Protein AF-0000000072410499 (afdb_homodimer)

Foldseek 3Di:
DFAQAPCCLQVNDADPVVVVLVVLLVVLLVVVVVVCVVPVPLQVVLLLLLLLLQLQLLLVLVVLHDDSVLSNCLLVVVDDDDDLSSLLSNLLSQLLVCLLVPLLPADLDLQSLLVSQLSSCVSNPDPCRSHWDPAWDFDWDQDPVRDIDGLAGAAGQVCLVVLSVSLSVNLVVQVPDPSRDLLLVLLSSLLSQLRNQGHPDCSSSSSLSSSCSSCVNVSLNLCSRHPLSNLCSVVVVQQVVLSSQQCVCSVVVPGDSRSSSVVSSVSSSVSSVVVVVLVCLVPPDVVPLQSLLVSVAASDSDWADLVRSCVVVVPRDSVSNVVSQVVCVVVQQWDWDDDDPPTTIHGD/DFAQAPCCLQVNDADPVVVVLVVLLVVLLVVVVVVCVVPVPLQVVLLLLLLLLQLQLLLVLVVLHDDSVLSNCLLVVVDDDDDLSSLLSNLLSQLLVCLLVPLLPADLDLQSLLVSQLSSCVSNPDPCRSHWDPAWDFDWDQDPVRDIDGLAGAAGQVCLVVLSVSLSVNLVVQVPDPSRDLLLVLLSSLLSQLRNQGHPDCSSSSSLSSSCSSCVNVSLNLCSRHPLSNLCSVVVVQQVVLSSQQCVCSVVVPGDSRSSSVVSSVSSSVSSVVVVVLVCLCPPPPNPLLSNLVSVQASDSDWADLVRSCVVVVPRDSVSNVVSQVVCVVVQQWDWDDDDPPTTIHGD

Radius of gyration: 30.57 Å; Cα contacts (8 Å, |Δi|>4): 1024; chains: 2; bounding box: 64×87×61 Å

Nearest PDB structures (foldseek):
  8uqu-assembly2_C-2  TM=9.653E-01  e=1.080E-14  Bordetella bronchiseptica
  8uqu-assembly1_B  TM=9.590E-01  e=4.946E-14  Bordetella bronchiseptica
  8uqu-assembly1_A  TM=9.564E-01  e=1.584E-13  Bordetella bronchiseptica
  3eqx-assembly1_B  TM=6.219E-01  e=6.663E-11  Shewanella oneidensis
  3zcn-assembly2_B  TM=6.268E-01  e=7.812E-10  Shewanella oneidensis

InterPro domains:
  IPR003812 Fido domain [PF02661] (109-215)
  IPR036388 Winged helix-like DNA-binding domain superfamily [G3DSA:1.10.10.10] (302-346)
  IPR036597 Fido-like domain superfamily [G3DSA:1.10.3290.10] (22-294)
  IPR036597 Fido-like domain superfamily [SSF140931] (86-279)
  IPR040198 Fido domain-containing protein [PTHR13504] (50-268)

Organism: NCBI:txid2714355

pLDDT: mean 90.32, std 10.84, range [39.6, 98.88]

Secondary structure (DSSP, 8-state):
------THHHHSEEETHHHHHHHHHHHHHHHHHHHHHH-HHHHHHHHHHHHHHHHHHHHHHTT----HHHHHHHHTTSS---SHHHHHHHHHHHHHHHHHHHGGG--SSHHHHHHHHHHHHTTTT-TTTT---SS---EEEE-TTS-EEEEE----GGGHHHHHHHHHHHHHHHHT-TTS-HHHHHHHHHHHHHHH--SSS-HHHHHHHHHHHHHHHTT--GGGTS-HHHHHHHTHHHHHHHHHHHHTTGGGT---SHHHHHHHHHHHHHHHHHHHHHHHHHHSS---HHHHHHHHHHT-SS-EEHHHHHHH-TTS-HHHHHHHHHHHHHHTSEEEESSGGG-EEEE-/------THHHHSEEETHHHHHHHHHHHHHHHHHHHHHH-HHHHHHHHHHHHHHHHHHHHHHTT----HHHHHHHHTTSS---SHHHHHHHHHHHHHHHHHHHGGG--SSHHHHHHHHHHHHTTTT-TTTT---SS---EEEE-TTS-EEEEE----GGGHHHHHHHHHHHHHHHHT-TTS-HHHHHHHHHHHHHHH--SSS-HHHHHHHHHHHHHHHTT--GGGTS-HHHHHHHTHHHHHHHHHHHHTTGGGT---SHHHHHHHHHHHHHHHHHHHHHHHHHHSSS--HHHHHHHHHHT-SS-EEHHHHHHH-TTS-HHHHHHHHHHHHHHTSEEEESSGGG-EEEE-

Sequence (696 aa):
MRKFDYSFLNNGLLPANLVNLTSNIAALKTMAGVRKDEYTQIFTELEAVAKVQSIKSSNAIEGIVTSDERIAAIVNQNSAPLNHNEAEIAGYRDALNEIHLGYEHIDFRQSDILRLHEMMMSFAGYEYGGQYKMDDNVILEIDADGNRRVRFRPTPASETPKAMEQLELAYLDARSDANINQLLLIPCVILDFLCIHPFRDGNGRMSRLLSLLLLYKNGFDAGKYVSFEEQINNYKAYYYEALRQSSAGWETNENSYFPFIENFLSTLYMCYKELDKRFAVVHGKKITKKARVEATVLNSLTPLSKAEICKILPDVSPTTVEAVLGAMVKTGSVKRIGAGRTTRYIKAMRKFDYSFLNNGLLPANLVNLTSNIAALKTMAGVRKDEYTQIFTELEAVAKVQSIKSSNAIEGIVTSDERIAAIVNQNSAPLNHNEAEIAGYRDALNEIHLGYEHIDFRQSDILRLHEMMMSFAGYEYGGQYKMDDNVILEIDADGNRRVRFRPTPASETPKAMEQLELAYLDARSDANINQLLLIPCVILDFLCIHPFRDGNGRMSRLLSLLLLYKNGFDAGKYVSFEEQINNYKAYYYEALRQSSAGWETNENSYFPFIENFLSTLYMCYKELDKRFAVVHGKKITKKARVEATVLNSLTPLSKAEICKILPDVSPTTVEAVLGAMVKTGSVKRIGAGRTTRYIKA

Solvent-accessible surface area (backbone atoms only — not comparable to full-atom values): 36553 Å² total; per-residue (Å²): 122,65,72,73,76,70,62,54,47,45,76,25,68,34,57,29,56,55,35,52,53,47,18,54,39,31,26,44,52,46,53,49,52,58,43,48,75,73,37,54,68,61,50,52,52,33,26,58,43,13,50,48,42,25,51,49,26,42,36,41,74,75,71,39,69,78,52,71,68,54,50,49,30,42,70,71,66,73,43,77,63,88,47,66,51,44,14,41,47,47,7,43,41,52,34,50,47,46,38,77,75,39,32,90,81,53,61,84,37,71,69,48,52,28,50,44,42,23,43,25,29,52,62,55,64,52,87,59,40,45,43,70,26,84,58,70,66,70,42,70,39,68,47,98,85,67,47,79,38,81,71,45,75,38,49,47,29,91,47,31,66,61,52,52,52,50,48,34,53,39,47,56,56,48,70,69,37,86,66,38,49,60,84,61,47,50,42,51,53,44,50,50,49,60,45,38,40,50,37,81,67,60,49,70,52,48,45,55,51,50,48,51,37,55,31,44,71,70,70,50,54,44,52,52,45,26,28,51,36,35,50,44,52,76,42,39,70,58,51,52,49,20,48,52,61,24,49,48,48,38,65,74,65,66,34,46,61,59,52,34,37,51,50,53,51,50,46,54,38,50,26,37,52,49,48,51,51,55,40,50,45,58,62,54,69,77,41,36,63,47,45,41,49,49,49,55,35,59,60,34,90,53,66,38,32,70,68,53,50,34,66,75,37,70,88,38,52,68,66,51,50,50,52,43,51,52,50,31,43,71,72,52,57,28,40,80,40,72,64,79,97,58,35,21,34,24,50,96,123,63,73,74,76,70,62,53,47,44,76,26,69,35,57,27,57,54,36,53,52,46,16,52,39,30,27,43,52,45,52,48,53,58,44,47,75,74,38,53,68,60,51,53,52,34,27,56,45,14,50,48,42,26,50,49,25,42,35,41,74,74,71,41,71,78,53,71,68,53,51,48,30,40,69,70,64,74,44,78,64,85,48,66,49,44,14,40,47,48,8,42,42,52,34,50,48,47,39,77,74,38,30,91,81,52,62,85,38,71,69,47,52,27,50,43,42,24,42,26,29,53,62,56,64,51,86,60,42,45,40,70,27,83,58,71,64,70,42,68,38,67,46,97,84,67,49,79,38,81,70,45,75,38,48,47,28,90,49,32,67,61,51,52,52,48,47,34,52,40,48,55,56,46,69,70,35,87,66,37,51,60,83,62,47,51,45,50,53,45,50,52,48,61,44,36,41,49,36,82,67,59,49,70,54,48,45,55,52,50,48,51,37,55,31,44,69,70,71,50,54,45,52,52,45,26,28,51,36,36,49,44,53,75,41,40,71,60,50,52,50,20,48,52,60,25,49,47,49,39,66,75,65,65,34,45,61,58,52,34,36,51,51,51,50,50,44,52,38,50,25,38,52,50,47,50,52,53,40,53,36,65,61,50,64,90,37,34,70,47,42,39,50,49,46,56,36,59,62,35,90,52,66,40,32,70,67,53,49,36,66,76,37,71,88,42,51,69,66,52,48,52,51,42,50,51,50,32,44,71,72,52,58,27,40,79,39,70,64,80,96,57,35,21,33,24,50,96

Structure (mmCIF, N/CA/C/O backbone):
data_AF-0000000072410499-model_v1
#
loop_
_entity.id
_entity.type
_entity.pdbx_description
1 polymer 'Cell division protein Fic'
#
loop_
_atom_site.group_PDB
_atom_site.id
_atom_site.type_symbol
_atom_site.label_atom_id
_atom_site.label_alt_id
_atom_site.label_comp_id
_atom_site.label_asym_id
_atom_site.label_entity_id
_atom_site.label_seq_id
_atom_site.pdbx_PDB_ins_code
_atom_site.Cartn_x
_atom_site.Cartn_y
_atom_site.Cartn_z
_atom_site.occupancy
_atom_site.B_iso_or_equiv
_atom_site.auth_seq_id
_atom_site.auth_comp_id
_atom_site.auth_asym_id
_atom_site.auth_atom_id
_atom_site.pdbx_PDB_model_num
ATOM 1 N N . MET A 1 1 ? -27.86 -16.677 -15.026 1 75.65 1 MET A N 1
ATOM 2 C CA . MET A 1 1 ? -26.483 -16.702 -15.509 1 75.65 1 MET A CA 1
ATOM 3 C C . MET A 1 1 ? -25.604 -15.757 -14.697 1 75.65 1 MET A C 1
ATOM 5 O O . MET A 1 1 ? -26.06 -14.699 -14.262 1 75.65 1 MET A O 1
ATOM 9 N N . ARG A 1 2 ? -24.387 -16.223 -14.416 1 90.31 2 ARG A N 1
ATOM 10 C CA . ARG A 1 2 ? -23.396 -15.43 -13.696 1 90.31 2 ARG A CA 1
ATOM 11 C C . ARG A 1 2 ? -23.192 -14.074 -14.363 1 90.31 2 ARG A C 1
ATOM 13 O O . ARG A 1 2 ? -23.083 -13.988 -15.587 1 90.31 2 ARG A O 1
ATOM 20 N N . LYS A 1 3 ? -23.325 -13.011 -13.628 1 94.55 3 LYS A N 1
ATOM 21 C CA . LYS A 1 3 ? -22.954 -11.671 -14.073 1 94.55 3 LYS A CA 1
ATOM 22 C C . LYS A 1 3 ? -21.562 -11.292 -13.575 1 94.55 3 LYS A C 1
ATOM 24 O O . LYS A 1 3 ? -21.291 -11.345 -12.373 1 94.55 3 LYS A O 1
ATOM 29 N N . PHE A 1 4 ? -20.711 -11.045 -14.495 1 97.49 4 PHE A N 1
ATOM 30 C CA . PHE A 1 4 ? -19.36 -10.62 -14.151 1 97.49 4 PHE A CA 1
ATOM 31 C C . PHE A 1 4 ? -19.299 -9.108 -13.965 1 97.49 4 PHE A C 1
ATOM 33 O O . PHE A 1 4 ? -19.388 -8.354 -14.935 1 97.49 4 PHE A O 1
ATOM 40 N N . ASP A 1 5 ? -19.218 -8.607 -12.733 1 95.71 5 ASP A N 1
ATOM 41 C CA . ASP A 1 5 ? -19.213 -7.19 -12.384 1 95.71 5 ASP A CA 1
ATOM 42 C C . ASP A 1 5 ? -18.198 -6.899 -11.281 1 95.71 5 ASP A C 1
ATOM 44 O O . ASP A 1 5 ? -18.375 -7.326 -10.138 1 95.71 5 ASP A O 1
ATOM 48 N N . TYR A 1 6 ? -17.213 -6.184 -11.659 1 97.87 6 TYR A N 1
ATOM 49 C CA . TYR A 1 6 ? -16.139 -5.907 -10.711 1 97.87 6 TYR A CA 1
ATOM 50 C C . TYR A 1 6 ? -16.202 -4.465 -10.221 1 97.87 6 TYR A C 1
ATOM 52 O O . TYR A 1 6 ? -15.237 -3.955 -9.647 1 97.87 6 TYR A O 1
ATOM 60 N N . SER A 1 7 ? -17.313 -3.745 -10.418 1 95.74 7 SER A N 1
ATOM 61 C CA . SER A 1 7 ? -17.456 -2.329 -10.094 1 95.74 7 SER A CA 1
ATOM 62 C C . SER A 1 7 ? -17.347 -2.092 -8.592 1 95.74 7 SER A C 1
ATOM 64 O O . SER A 1 7 ? -17.044 -0.981 -8.154 1 95.74 7 SER A O 1
ATOM 66 N N . PHE A 1 8 ? -17.627 -3.114 -7.728 1 96.2 8 PHE A N 1
ATOM 67 C CA . PHE A 1 8 ? -17.553 -2.975 -6.279 1 96.2 8 PHE A CA 1
ATOM 68 C C . PHE A 1 8 ? -16.13 -2.655 -5.837 1 96.2 8 PHE A C 1
ATOM 70 O O . PHE A 1 8 ? -15.919 -2.108 -4.753 1 96.2 8 PHE A O 1
ATOM 77 N N . LEU A 1 9 ? -15.15 -2.958 -6.671 1 97.51 9 LEU A N 1
ATOM 78 C CA . LEU A 1 9 ? -13.756 -2.646 -6.377 1 97.51 9 LEU A CA 1
ATOM 79 C C . LEU A 1 9 ? -13.497 -1.148 -6.503 1 97.51 9 LEU A C 1
ATOM 81 O O . LEU A 1 9 ? -12.464 -0.652 -6.047 1 97.51 9 LEU A O 1
ATOM 85 N N . ASN A 1 10 ? -14.335 -0.424 -7.095 1 94.5 10 ASN A N 1
ATOM 86 C CA . ASN A 1 10 ? -14.235 1.024 -7.251 1 94.5 10 ASN A CA 1
ATOM 87 C C . ASN A 1 10 ? -15.098 1.758 -6.229 1 94.5 10 ASN A C 1
ATOM 89 O O . ASN A 1 10 ? -14.657 2.741 -5.63 1 94.5 10 ASN A O 1
ATOM 93 N N . ASN A 1 11 ? -16.247 1.321 -5.965 1 91.9 11 ASN A N 1
ATOM 94 C CA . ASN A 1 11 ? -17.222 2.124 -5.234 1 91.9 11 ASN A CA 1
ATOM 95 C C . ASN A 1 11 ? -17.76 1.379 -4.016 1 91.9 11 ASN A C 1
ATOM 97 O O . ASN A 1 11 ? -18.652 1.874 -3.324 1 91.9 11 ASN A O 1
ATOM 101 N N . GLY A 1 12 ? -17.242 0.169 -3.766 1 94.35 12 GLY A N 1
ATOM 102 C CA . GLY A 1 12 ? -17.773 -0.63 -2.673 1 94.35 12 GLY A CA 1
ATOM 103 C C . GLY A 1 12 ? -16.939 -0.54 -1.409 1 94.35 12 GLY A C 1
ATOM 104 O O . GLY A 1 12 ? -16.073 0.328 -1.291 1 94.35 12 GLY A O 1
ATOM 105 N N . LEU A 1 13 ? -17.394 -1.289 -0.423 1 96.21 13 LEU A N 1
ATOM 106 C CA . LEU A 1 13 ? -16.69 -1.444 0.846 1 96.21 13 LEU A CA 1
ATOM 107 C C . LEU A 1 13 ? -15.903 -2.75 0.875 1 96.21 13 LEU A C 1
ATOM 109 O O . LEU A 1 13 ? -16.403 -3.79 0.44 1 96.21 13 LEU A O 1
ATOM 113 N N . LEU A 1 14 ? -14.692 -2.655 1.269 1 97.13 14 LEU A N 1
ATOM 114 C CA . LEU A 1 14 ? -13.792 -3.803 1.297 1 97.13 14 LEU A CA 1
ATOM 115 C C . LEU A 1 14 ? -13.322 -4.091 2.719 1 97.13 14 LEU A C 1
ATOM 117 O O . LEU A 1 14 ? -13.24 -3.18 3.547 1 97.13 14 LEU A O 1
ATOM 121 N N . PRO A 1 15 ? -13.051 -5.334 3.026 1 96.12 15 PRO A N 1
ATOM 122 C CA . PRO A 1 15 ? -12.542 -5.661 4.36 1 96.12 15 PRO A CA 1
ATOM 123 C C . PRO A 1 15 ? -11.275 -4.885 4.715 1 96.12 15 PRO A C 1
ATOM 125 O O . PRO A 1 15 ? -10.386 -4.729 3.874 1 96.12 15 PRO A O 1
ATOM 128 N N . ALA A 1 16 ? -11.143 -4.463 5.928 1 95.58 16 ALA A N 1
ATOM 129 C CA . ALA A 1 16 ? -10.078 -3.587 6.409 1 95.58 16 ALA A CA 1
ATOM 130 C C . ALA A 1 16 ? -8.709 -4.238 6.232 1 95.58 16 ALA A C 1
ATOM 132 O O . ALA A 1 16 ? -7.721 -3.555 5.952 1 95.58 16 ALA A O 1
ATOM 133 N N . ASN A 1 17 ? -8.676 -5.53 6.358 1 94.24 17 ASN A N 1
ATOM 134 C CA . ASN A 1 17 ? -7.389 -6.215 6.3 1 94.24 17 ASN A CA 1
ATOM 135 C C . ASN A 1 17 ? -6.745 -6.083 4.923 1 94.24 17 ASN A C 1
ATOM 137 O O . ASN A 1 17 ? -5.529 -6.228 4.786 1 94.24 17 ASN A O 1
ATOM 141 N N . LEU A 1 18 ? -7.577 -5.834 3.88 1 96.64 18 LEU A N 1
ATOM 142 C CA . LEU A 1 18 ? -7.04 -5.7 2.53 1 96.64 18 LEU A CA 1
ATOM 143 C C . LEU A 1 18 ? -6.201 -4.433 2.402 1 96.64 18 LEU A C 1
ATOM 145 O O . LEU A 1 18 ? -5.294 -4.365 1.569 1 96.64 18 LEU A O 1
ATOM 149 N N . VAL A 1 19 ? -6.476 -3.441 3.245 1 95.41 19 VAL A N 1
ATOM 150 C CA . VAL A 1 19 ? -5.706 -2.201 3.231 1 95.41 19 VAL A CA 1
ATOM 151 C C . VAL A 1 19 ? -4.271 -2.48 3.671 1 95.41 19 VAL A C 1
ATOM 153 O O . VAL A 1 19 ? -3.319 -2.08 2.995 1 95.41 19 VAL A O 1
ATOM 156 N N . ASN A 1 20 ? -4.119 -3.199 4.759 1 93.95 20 ASN A N 1
ATOM 157 C CA . ASN A 1 20 ? -2.788 -3.537 5.253 1 93.95 20 ASN A CA 1
ATOM 158 C C . ASN A 1 20 ? -2.036 -4.432 4.272 1 93.95 20 ASN A C 1
ATOM 160 O O . ASN A 1 20 ? -0.854 -4.211 4.004 1 93.95 20 ASN A O 1
ATOM 164 N N . LEU A 1 21 ? -2.726 -5.407 3.781 1 96.2 21 LEU A N 1
ATOM 165 C CA . LEU A 1 21 ? -2.104 -6.372 2.881 1 96.2 21 LEU A CA 1
ATOM 166 C C . LEU A 1 21 ? -1.605 -5.69 1.612 1 96.2 21 LEU A C 1
ATOM 168 O O . LEU A 1 21 ? -0.465 -5.902 1.194 1 96.2 21 LEU A O 1
ATOM 172 N N . THR A 1 22 ? -2.415 -4.869 0.976 1 97.33 22 THR A N 1
ATOM 173 C CA . THR A 1 22 ? -2.05 -4.2 -0.268 1 97.33 22 THR A CA 1
ATOM 174 C C . THR A 1 22 ? -0.934 -3.187 -0.03 1 97.33 22 THR A C 1
ATOM 176 O O . THR A 1 22 ? -0.033 -3.042 -0.859 1 97.33 22 THR A O 1
ATOM 179 N N . SER A 1 23 ? -0.985 -2.47 1.118 1 96.13 23 SER A N 1
ATOM 180 C CA . SER A 1 23 ? 0.06 -1.507 1.452 1 96.13 23 SER A CA 1
ATOM 181 C C . SER A 1 23 ? 1.402 -2.2 1.664 1 96.13 23 SER A C 1
ATOM 183 O O . SER A 1 23 ? 2.439 -1.708 1.213 1 96.13 23 SER A O 1
ATOM 185 N N . ASN A 1 24 ? 1.375 -3.304 2.39 1 96.2 24 ASN A N 1
ATOM 186 C CA . ASN A 1 24 ? 2.602 -4.054 2.636 1 96.2 24 ASN A CA 1
ATOM 187 C C . ASN A 1 24 ? 3.2 -4.591 1.339 1 96.2 24 ASN A C 1
ATOM 189 O O . ASN A 1 24 ? 4.417 -4.55 1.148 1 96.2 24 ASN A O 1
ATOM 193 N N . ILE A 1 25 ? 2.341 -5.053 0.458 1 98.34 25 ILE A N 1
ATOM 194 C CA . ILE A 1 25 ? 2.805 -5.554 -0.831 1 98.34 25 ILE A CA 1
ATOM 195 C C . ILE A 1 25 ? 3.419 -4.413 -1.638 1 98.34 25 ILE A C 1
ATOM 197 O O . ILE A 1 25 ? 4.47 -4.58 -2.261 1 98.34 25 ILE A O 1
ATOM 201 N N . ALA A 1 26 ? 2.78 -3.266 -1.613 1 97.17 26 ALA A N 1
ATOM 202 C CA . ALA A 1 26 ? 3.277 -2.113 -2.359 1 97.17 26 ALA A CA 1
ATOM 203 C C . ALA A 1 26 ? 4.668 -1.708 -1.879 1 97.17 26 ALA A C 1
ATOM 205 O O . ALA A 1 26 ? 5.549 -1.41 -2.69 1 97.17 26 ALA A O 1
ATOM 206 N N . ALA A 1 27 ? 4.876 -1.675 -0.572 1 96.48 27 ALA A N 1
ATOM 207 C CA . ALA A 1 27 ? 6.171 -1.319 0.001 1 96.48 27 ALA A CA 1
ATOM 208 C C . ALA A 1 27 ? 7.244 -2.327 -0.399 1 96.48 27 ALA A C 1
ATOM 210 O O . ALA A 1 27 ? 8.335 -1.945 -0.828 1 96.48 27 ALA A O 1
ATOM 211 N N . LEU A 1 28 ? 6.959 -3.591 -0.299 1 96.64 28 LEU A N 1
ATOM 212 C CA . LEU A 1 28 ? 7.915 -4.645 -0.618 1 96.64 28 LEU A CA 1
ATOM 213 C C . LEU A 1 28 ? 8.222 -4.667 -2.112 1 96.64 28 LEU A C 1
ATOM 215 O O . LEU A 1 28 ? 9.365 -4.899 -2.512 1 96.64 28 LEU A O 1
ATOM 219 N N . LYS A 1 29 ? 7.17 -4.5 -2.915 1 97.29 29 LYS A N 1
ATOM 220 C CA . LYS A 1 29 ? 7.361 -4.426 -4.361 1 97.29 29 LYS A CA 1
ATOM 221 C C . LYS A 1 29 ? 8.315 -3.295 -4.733 1 97.29 29 LYS A C 1
ATOM 223 O O . LYS A 1 29 ? 9.195 -3.47 -5.578 1 97.29 29 LYS A O 1
ATOM 228 N N . THR A 1 30 ? 8.114 -2.133 -4.102 1 95.66 30 THR A N 1
ATOM 229 C CA . THR A 1 30 ? 8.967 -0.98 -4.37 1 95.66 30 THR A CA 1
ATOM 230 C C . THR A 1 30 ? 10.416 -1.281 -3.996 1 95.66 30 THR A C 1
ATOM 232 O O . THR A 1 30 ? 11.332 -1.01 -4.775 1 95.66 30 THR A O 1
ATOM 235 N N . MET A 1 31 ? 10.625 -1.865 -2.854 1 93.29 31 MET A N 1
ATOM 236 C CA . MET A 1 31 ? 11.971 -2.213 -2.408 1 93.29 31 MET A CA 1
ATOM 237 C C . MET A 1 31 ? 12.605 -3.238 -3.343 1 93.29 31 MET A C 1
ATOM 239 O O . MET A 1 31 ? 13.788 -3.136 -3.672 1 93.29 31 MET A O 1
ATOM 243 N N . ALA A 1 32 ? 11.826 -4.212 -3.738 1 94.33 32 ALA A N 1
ATOM 244 C CA . ALA A 1 32 ? 12.322 -5.225 -4.666 1 94.33 32 ALA A CA 1
ATOM 245 C C . ALA A 1 32 ? 12.779 -4.592 -5.976 1 94.33 32 ALA A C 1
ATOM 247 O O . ALA A 1 32 ? 13.778 -5.017 -6.563 1 94.33 32 ALA A O 1
ATOM 248 N N . GLY A 1 33 ? 11.995 -3.631 -6.44 1 92.43 33 GLY A N 1
ATOM 249 C CA . GLY A 1 33 ? 12.367 -2.929 -7.658 1 92.43 33 GLY A CA 1
ATOM 250 C C . GLY A 1 33 ? 13.713 -2.235 -7.56 1 92.43 33 GLY A C 1
ATOM 251 O O . GLY A 1 33 ? 14.532 -2.326 -8.476 1 92.43 33 GLY A O 1
ATOM 252 N N . VAL A 1 34 ? 14.001 -1.624 -6.467 1 86.14 34 VAL A N 1
ATOM 253 C CA . VAL A 1 34 ? 15.269 -0.943 -6.227 1 86.14 34 VAL A CA 1
ATOM 254 C C . VAL A 1 34 ? 16.408 -1.96 -6.218 1 86.14 34 VAL A C 1
ATOM 256 O O . VAL A 1 34 ? 17.455 -1.734 -6.83 1 86.14 34 VAL A O 1
ATOM 259 N N . ARG A 1 35 ? 16.17 -3.041 -5.63 1 86.34 35 ARG A N 1
ATOM 260 C CA . ARG A 1 35 ? 17.19 -4.074 -5.484 1 86.34 35 ARG A CA 1
ATOM 261 C C . ARG A 1 35 ? 17.477 -4.753 -6.819 1 86.34 35 ARG A C 1
ATOM 263 O O . ARG A 1 35 ? 18.623 -5.099 -7.112 1 86.34 35 ARG A O 1
ATOM 270 N N . LYS A 1 36 ? 16.466 -4.991 -7.572 1 87.25 36 LYS A N 1
ATOM 271 C CA . LYS A 1 36 ? 16.615 -5.636 -8.873 1 87.25 36 LYS A CA 1
ATOM 272 C C . LYS A 1 36 ? 17.559 -4.844 -9.774 1 87.25 36 LYS A C 1
ATOM 274 O O . LYS A 1 36 ? 18.355 -5.428 -10.513 1 87.25 36 LYS A O 1
ATOM 279 N N . ASP A 1 37 ? 17.474 -3.541 -9.695 1 81.28 37 ASP A N 1
ATOM 280 C CA . ASP A 1 37 ? 18.312 -2.666 -10.51 1 81.28 37 ASP A CA 1
ATOM 281 C C . ASP A 1 37 ? 19.761 -2.69 -10.03 1 81.28 37 ASP A C 1
ATOM 283 O O . ASP A 1 37 ? 20.689 -2.608 -10.838 1 81.28 37 ASP A O 1
ATOM 287 N N . GLU A 1 38 ? 19.945 -2.955 -8.786 1 77.07 38 GLU A N 1
ATOM 288 C CA . GLU A 1 38 ? 21.266 -2.862 -8.172 1 77.07 38 GLU A CA 1
ATOM 289 C C . GLU A 1 38 ? 21.973 -4.214 -8.173 1 77.07 38 GLU A C 1
ATOM 291 O O . GLU A 1 38 ? 23.201 -4.279 -8.252 1 77.07 38 GLU A O 1
ATOM 296 N N . TYR A 1 39 ? 21.118 -5.321 -8.144 1 80.84 39 TYR A N 1
ATOM 297 C CA . TYR A 1 39 ? 21.702 -6.646 -7.965 1 80.84 39 TYR A CA 1
ATOM 298 C C . TYR A 1 39 ? 21.226 -7.602 -9.052 1 80.84 39 TYR A C 1
ATOM 300 O O . TYR A 1 39 ? 20.664 -8.659 -8.754 1 80.84 39 TYR A O 1
ATOM 308 N N . THR A 1 40 ? 21.501 -7.376 -10.205 1 82.16 40 THR A N 1
ATOM 309 C CA . THR A 1 40 ? 21.001 -8.079 -11.381 1 82.16 40 THR A CA 1
ATOM 310 C C . THR A 1 40 ? 21.404 -9.551 -11.343 1 82.16 40 THR A C 1
ATOM 312 O O . THR A 1 40 ? 20.601 -10.428 -11.671 1 82.16 40 THR A O 1
ATOM 315 N N . GLN A 1 41 ? 22.636 -9.86 -10.899 1 77.85 41 GLN A N 1
ATOM 316 C CA . GLN A 1 41 ? 23.131 -11.232 -10.881 1 77.85 41 GLN A CA 1
ATOM 317 C C . GLN A 1 41 ? 22.367 -12.079 -9.867 1 77.85 41 GLN A C 1
ATOM 319 O O . GLN A 1 41 ? 22.019 -13.228 -10.146 1 77.85 41 GLN A O 1
ATOM 324 N N . ILE A 1 42 ? 22.11 -11.47 -8.74 1 78.21 42 ILE A N 1
ATOM 325 C CA . ILE A 1 42 ? 21.377 -12.17 -7.691 1 78.21 42 ILE A CA 1
ATOM 326 C C . ILE A 1 42 ? 19.978 -12.526 -8.189 1 78.21 42 ILE A C 1
ATOM 328 O O . ILE A 1 42 ? 19.515 -13.654 -8.004 1 78.21 42 ILE A O 1
ATOM 332 N N . PHE A 1 43 ? 19.362 -11.664 -8.874 1 85.81 43 PHE A N 1
ATOM 333 C CA . PHE A 1 43 ? 17.993 -11.875 -9.33 1 85.81 43 PHE A CA 1
ATOM 334 C C . PHE A 1 43 ? 17.952 -12.887 -10.469 1 85.81 43 PHE A C 1
ATOM 336 O O . PHE A 1 43 ? 16.986 -13.641 -10.602 1 85.81 43 PHE A O 1
ATOM 343 N N . THR A 1 44 ? 19.034 -12.966 -11.2 1 83.53 44 THR A N 1
ATOM 344 C CA . THR A 1 44 ? 19.129 -13.988 -12.236 1 83.53 44 THR A CA 1
ATOM 345 C C . THR A 1 44 ? 19.185 -15.382 -11.617 1 83.53 44 THR A C 1
ATOM 347 O O . THR A 1 44 ? 18.528 -16.308 -12.099 1 83.53 44 THR A O 1
ATOM 350 N N . GLU A 1 45 ? 19.89 -15.452 -10.572 1 80.16 45 GLU A N 1
ATOM 351 C CA . GLU A 1 45 ? 20.014 -16.73 -9.878 1 80.16 45 GLU A CA 1
ATOM 352 C C . GLU A 1 45 ? 18.697 -17.13 -9.22 1 80.16 45 GLU A C 1
ATOM 354 O O . GLU A 1 45 ? 18.298 -18.295 -9.276 1 80.16 45 GLU A O 1
ATOM 359 N N . LEU A 1 46 ? 18.072 -16.177 -8.601 1 84.99 46 LEU A N 1
ATOM 360 C CA . LEU A 1 46 ? 16.788 -16.44 -7.96 1 84.99 46 LEU A CA 1
ATOM 361 C C . LEU A 1 46 ? 15.752 -16.891 -8.984 1 84.99 46 LEU A C 1
ATOM 363 O O . LEU A 1 46 ? 14.935 -17.77 -8.7 1 84.99 46 LEU A O 1
ATOM 367 N N . GLU A 1 47 ? 15.794 -16.296 -10.127 1 90.73 47 GLU A N 1
ATOM 368 C CA . GLU A 1 47 ? 14.864 -16.639 -11.198 1 90.73 47 GLU A CA 1
ATOM 369 C C . GLU A 1 47 ? 15.018 -18.099 -11.617 1 90.73 47 GLU A C 1
ATOM 371 O O . GLU A 1 47 ? 14.025 -18.794 -11.839 1 90.73 47 GLU A O 1
ATOM 376 N N . ALA A 1 48 ? 16.25 -18.554 -11.697 1 86.57 48 ALA A N 1
ATOM 377 C CA . ALA A 1 48 ? 16.526 -19.93 -12.103 1 86.57 48 ALA A CA 1
ATOM 378 C C . ALA A 1 48 ? 15.968 -20.923 -11.087 1 86.57 48 ALA A C 1
ATOM 380 O O . ALA A 1 48 ? 15.353 -21.924 -11.462 1 86.57 48 ALA A O 1
ATOM 381 N N . VAL A 1 49 ? 16.124 -20.622 -9.845 1 85.04 49 VAL A N 1
ATOM 382 C CA . VAL A 1 49 ? 15.655 -21.493 -8.772 1 85.04 49 VAL A CA 1
ATOM 383 C C . VAL A 1 49 ? 14.128 -21.49 -8.733 1 85.04 49 VAL A C 1
ATOM 385 O O . VAL A 1 49 ? 13.501 -22.547 -8.633 1 85.04 49 VAL A O 1
ATOM 388 N N . ALA A 1 50 ? 13.567 -20.308 -8.823 1 92.17 50 ALA A N 1
ATOM 389 C CA . ALA A 1 50 ? 12.117 -20.154 -8.741 1 92.17 50 ALA A CA 1
ATOM 390 C C . ALA A 1 50 ? 11.422 -20.877 -9.89 1 92.17 50 ALA A C 1
ATOM 392 O O . ALA A 1 50 ? 10.333 -21.428 -9.717 1 92.17 50 ALA A O 1
ATOM 393 N N . LYS A 1 51 ? 12.067 -20.88 -11.035 1 94.17 51 LYS A N 1
ATOM 394 C CA . LYS A 1 51 ? 11.487 -21.536 -12.203 1 94.17 51 LYS A CA 1
ATOM 395 C C . LYS A 1 51 ? 11.31 -23.033 -11.962 1 94.17 51 LYS A C 1
ATOM 397 O O . LYS A 1 51 ? 10.252 -23.593 -12.256 1 94.17 51 LYS A O 1
ATOM 402 N N . VAL A 1 52 ? 12.295 -23.658 -11.391 1 92.64 52 VAL A N 1
ATOM 403 C CA . VAL A 1 52 ? 12.246 -25.087 -11.099 1 92.64 52 VAL A CA 1
ATOM 404 C C . VAL A 1 52 ? 11.161 -25.367 -10.062 1 92.64 52 VAL A C 1
ATOM 406 O O . VAL A 1 52 ? 10.363 -26.293 -10.224 1 92.64 52 VAL A O 1
ATOM 409 N N . GLN A 1 53 ? 11.129 -24.532 -9.048 1 93.39 53 GLN A N 1
ATOM 410 C CA . GLN A 1 53 ? 10.16 -24.701 -7.97 1 93.39 53 GLN A CA 1
ATOM 411 C C . GLN A 1 53 ? 8.734 -24.502 -8.476 1 93.39 53 GLN A C 1
ATOM 413 O O . GLN A 1 53 ? 7.819 -25.218 -8.066 1 93.39 53 GLN A O 1
ATOM 418 N N . SER A 1 54 ? 8.559 -23.523 -9.354 1 97.43 54 SER A N 1
ATOM 419 C CA . SER A 1 54 ? 7.241 -23.216 -9.9 1 97.43 54 SER A CA 1
ATOM 420 C C . SER A 1 54 ? 6.699 -24.378 -10.725 1 97.43 54 SER A C 1
ATOM 422 O O . SER A 1 54 ? 5.549 -24.786 -10.552 1 97.43 54 SER A O 1
ATOM 424 N N . ILE A 1 55 ? 7.552 -24.901 -11.58 1 97.48 55 ILE A N 1
ATOM 425 C CA . ILE A 1 55 ? 7.148 -25.991 -12.463 1 97.48 55 ILE A CA 1
ATOM 426 C C . ILE A 1 55 ? 6.853 -27.241 -11.637 1 97.48 55 ILE A C 1
ATOM 428 O O . ILE A 1 55 ? 5.836 -27.906 -11.848 1 97.48 55 ILE A O 1
ATOM 432 N N . LYS A 1 56 ? 7.686 -27.505 -10.675 1 95.61 56 LYS A N 1
ATOM 433 C CA . LYS A 1 56 ? 7.485 -28.648 -9.789 1 95.61 56 LYS A CA 1
ATOM 434 C C . LYS A 1 56 ? 6.184 -28.514 -9.004 1 95.61 56 LYS A C 1
ATOM 436 O O . LYS A 1 56 ? 5.338 -29.411 -9.036 1 95.61 56 LYS A O 1
ATOM 441 N N . SER A 1 57 ? 5.988 -27.407 -8.372 1 96.39 57 SER A N 1
ATOM 442 C CA . SER A 1 57 ? 4.905 -27.238 -7.409 1 96.39 57 SER A CA 1
ATOM 443 C C . SER A 1 57 ? 3.553 -27.147 -8.108 1 96.39 57 SER A C 1
ATOM 445 O O . SER A 1 57 ? 2.567 -27.722 -7.642 1 96.39 57 SER A O 1
ATOM 447 N N . SER A 1 58 ? 3.471 -26.405 -9.195 1 97.82 58 SER A N 1
ATOM 448 C CA . SER A 1 58 ? 2.197 -26.28 -9.896 1 97.82 58 SER A CA 1
ATOM 449 C C . SER A 1 58 ? 1.687 -27.639 -10.362 1 97.82 58 SER A C 1
ATOM 451 O O . SER A 1 58 ? 0.488 -27.917 -10.288 1 97.82 58 SER A O 1
ATOM 453 N N . ASN A 1 59 ? 2.568 -28.481 -10.869 1 97.11 59 ASN A N 1
ATOM 454 C CA . ASN A 1 59 ? 2.172 -29.805 -11.337 1 97.11 59 ASN A CA 1
ATOM 455 C C . ASN A 1 59 ? 1.867 -30.744 -10.173 1 97.11 59 ASN A C 1
ATOM 457 O O . ASN A 1 59 ? 0.924 -31.534 -10.238 1 97.11 59 ASN A O 1
ATOM 461 N N . ALA A 1 60 ? 2.632 -30.6 -9.125 1 95.8 60 ALA A N 1
ATOM 462 C CA . ALA A 1 60 ? 2.434 -31.456 -7.958 1 95.8 60 ALA A CA 1
ATOM 463 C C . ALA A 1 60 ? 1.051 -31.242 -7.35 1 95.8 60 ALA A C 1
ATOM 465 O O . ALA A 1 60 ? 0.44 -32.182 -6.835 1 95.8 60 ALA A O 1
ATOM 466 N N . ILE A 1 61 ? 0.521 -30.027 -7.355 1 95.16 61 ILE A N 1
ATOM 467 C CA . ILE A 1 61 ? -0.807 -29.708 -6.844 1 95.16 61 ILE A CA 1
ATOM 468 C C . ILE A 1 61 ? -1.855 -30.548 -7.571 1 95.16 61 ILE A C 1
ATOM 470 O O . ILE A 1 61 ? -2.873 -30.925 -6.985 1 95.16 61 ILE A O 1
ATOM 474 N N . GLU A 1 62 ? -1.583 -30.953 -8.847 1 93.43 62 GLU A N 1
ATOM 475 C CA . GLU A 1 62 ? -2.513 -31.728 -9.664 1 93.43 62 GLU A CA 1
ATOM 476 C C . GLU A 1 62 ? -2.187 -33.218 -9.607 1 93.43 62 GLU A C 1
ATOM 478 O O . GLU A 1 62 ? -2.73 -34.007 -10.383 1 93.43 62 GLU A O 1
ATOM 483 N N . GLY A 1 63 ? -1.155 -33.604 -8.843 1 93.33 63 GLY A N 1
ATOM 484 C CA . GLY A 1 63 ? -0.789 -35.005 -8.709 1 93.33 63 GLY A CA 1
ATOM 485 C C . GLY A 1 63 ? 0.197 -35.468 -9.765 1 93.33 63 GLY A C 1
ATOM 486 O O . GLY A 1 63 ? 0.429 -36.668 -9.921 1 93.33 63 GLY A O 1
ATOM 487 N N . ILE A 1 64 ? 0.737 -34.545 -10.521 1 95.64 64 ILE A N 1
ATOM 488 C CA . ILE A 1 64 ? 1.752 -34.844 -11.524 1 95.64 64 ILE A CA 1
ATOM 489 C C . ILE A 1 64 ? 3.143 -34.672 -10.918 1 95.64 64 ILE A C 1
ATOM 491 O O . ILE A 1 64 ? 3.594 -33.547 -10.693 1 95.64 64 ILE A O 1
ATOM 495 N N . VAL A 1 65 ? 3.817 -35.801 -10.635 1 95.05 65 VAL A N 1
ATOM 496 C CA . VAL A 1 65 ? 5.047 -35.728 -9.854 1 95.05 65 VAL A CA 1
ATOM 497 C C . VAL A 1 65 ? 6.145 -36.538 -10.54 1 95.05 65 VAL A C 1
ATOM 499 O O . VAL A 1 65 ? 5.857 -37.468 -11.297 1 95.05 65 VAL A O 1
ATOM 502 N N . THR A 1 66 ? 7.342 -36.162 -10.44 1 94.11 66 THR A N 1
ATOM 503 C CA . THR A 1 66 ? 8.57 -36.872 -10.78 1 94.11 66 THR A CA 1
ATOM 504 C C . THR A 1 66 ? 9.701 -36.48 -9.834 1 94.11 66 THR A C 1
ATOM 506 O O . THR A 1 66 ? 9.486 -35.734 -8.876 1 94.11 66 THR A O 1
ATOM 509 N N . SER A 1 67 ? 10.883 -37.016 -9.952 1 90.5 67 SER A N 1
ATOM 510 C CA . SER A 1 67 ? 11.986 -36.728 -9.04 1 90.5 67 SER A CA 1
ATOM 511 C C . SER A 1 67 ? 12.537 -35.324 -9.265 1 90.5 67 SER A C 1
ATOM 513 O O . SER A 1 67 ? 12.405 -34.768 -10.358 1 90.5 67 SER A O 1
ATOM 515 N N . ASP A 1 68 ? 13.121 -34.83 -8.216 1 84.9 68 ASP A N 1
ATOM 516 C CA . ASP A 1 68 ? 13.72 -33.501 -8.29 1 84.9 68 ASP A CA 1
ATOM 517 C C . ASP A 1 68 ? 14.773 -33.434 -9.394 1 84.9 68 ASP A C 1
ATOM 519 O O . ASP A 1 68 ? 14.899 -32.415 -10.078 1 84.9 68 ASP A O 1
ATOM 523 N N . GLU A 1 69 ? 15.51 -34.427 -9.521 1 85.26 69 GLU A N 1
ATOM 524 C CA . GLU A 1 69 ? 16.537 -34.492 -10.556 1 85.26 69 GLU A CA 1
ATOM 525 C C . GLU A 1 69 ? 15.922 -34.406 -11.95 1 85.26 69 GLU A C 1
ATOM 527 O O . GLU A 1 69 ? 16.432 -33.692 -12.816 1 85.26 69 GLU A O 1
ATOM 532 N N . ARG A 1 70 ? 14.815 -35.131 -12.099 1 92.32 70 ARG A N 1
ATOM 533 C CA . ARG A 1 70 ? 14.143 -35.139 -13.394 1 92.32 70 ARG A CA 1
ATOM 534 C C . ARG A 1 70 ? 13.5 -33.787 -13.685 1 92.32 70 ARG A C 1
ATOM 536 O O . ARG A 1 70 ? 13.515 -33.319 -14.825 1 92.32 70 ARG A O 1
ATOM 543 N N . ILE A 1 71 ? 12.916 -33.192 -12.708 1 92.01 71 ILE A N 1
ATOM 544 C CA . ILE A 1 71 ? 12.326 -31.869 -12.882 1 92.01 71 ILE A CA 1
ATOM 545 C C . ILE A 1 71 ? 13.391 -30.889 -13.37 1 92.01 71 ILE A C 1
ATOM 547 O O . ILE A 1 71 ? 13.169 -30.15 -14.332 1 92.01 71 ILE A O 1
ATOM 551 N N . ALA A 1 72 ? 14.532 -30.872 -12.686 1 87.82 72 ALA A N 1
ATOM 552 C CA . ALA A 1 72 ? 15.618 -29.964 -13.046 1 87.82 72 ALA A CA 1
ATOM 553 C C . ALA A 1 72 ? 16.088 -30.211 -14.477 1 87.82 72 ALA A C 1
ATOM 555 O O . ALA A 1 72 ? 16.342 -29.264 -15.225 1 87.82 72 ALA A O 1
ATOM 556 N N . ALA A 1 73 ? 16.162 -31.448 -14.826 1 90.41 73 ALA A N 1
ATOM 557 C CA . ALA A 1 73 ? 16.616 -31.814 -16.165 1 90.41 73 ALA A CA 1
ATOM 558 C C . ALA A 1 73 ? 15.626 -31.344 -17.227 1 90.41 73 ALA A C 1
ATOM 560 O O . ALA A 1 73 ? 16.027 -30.88 -18.297 1 90.41 73 ALA A O 1
ATOM 561 N N . ILE A 1 74 ? 14.366 -31.501 -16.927 1 93.18 74 ILE A N 1
ATOM 562 C CA . ILE A 1 74 ? 13.325 -31.096 -17.865 1 93.18 74 ILE A CA 1
ATOM 563 C C . ILE A 1 74 ? 13.295 -29.574 -17.977 1 93.18 74 ILE A C 1
ATOM 565 O O . ILE A 1 74 ? 13.223 -29.027 -19.08 1 93.18 74 ILE A O 1
ATOM 569 N N . VAL A 1 75 ? 13.389 -28.87 -16.891 1 91.76 75 VAL A N 1
ATOM 570 C CA . VAL A 1 75 ? 13.296 -27.415 -16.848 1 91.76 75 VAL A CA 1
ATOM 571 C C . VAL A 1 75 ? 14.468 -26.8 -17.61 1 91.76 75 VAL A C 1
ATOM 573 O O . VAL A 1 75 ? 14.297 -25.82 -18.339 1 91.76 75 VAL A O 1
ATOM 576 N N . ASN A 1 76 ? 15.64 -27.412 -17.451 1 87.72 76 ASN A N 1
ATOM 577 C CA . ASN A 1 76 ? 16.839 -26.871 -18.083 1 87.72 76 ASN A CA 1
ATOM 578 C C . ASN A 1 76 ? 17.017 -27.41 -19.5 1 87.72 76 ASN A C 1
ATOM 580 O O . ASN A 1 76 ? 18.024 -27.131 -20.152 1 87.72 76 ASN A O 1
ATOM 584 N N . GLN A 1 77 ? 16.052 -28.241 -19.975 1 88.42 77 GLN A N 1
ATOM 585 C CA . GLN A 1 77 ? 16.012 -28.807 -21.32 1 88.42 77 GLN A CA 1
ATOM 586 C C . GLN A 1 77 ? 17.226 -29.694 -21.579 1 88.42 77 GLN A C 1
ATOM 588 O O . GLN A 1 77 ? 17.779 -29.692 -22.681 1 88.42 77 GLN A O 1
ATOM 593 N N . ASN A 1 78 ? 17.589 -30.305 -20.535 1 82.38 78 ASN A N 1
ATOM 594 C CA . ASN A 1 78 ? 18.713 -31.23 -20.635 1 82.38 78 ASN A CA 1
ATOM 595 C C . ASN A 1 78 ? 18.248 -32.642 -20.98 1 82.38 78 ASN A C 1
ATOM 597 O O . ASN A 1 78 ? 19.066 -33.511 -21.287 1 82.38 78 ASN A O 1
ATOM 601 N N . SER A 1 79 ? 16.965 -32.845 -20.848 1 86.18 79 SER A N 1
ATOM 602 C CA . SER A 1 79 ? 16.431 -34.18 -21.094 1 86.18 79 SER A CA 1
ATOM 603 C C . SER A 1 79 ? 15.009 -34.115 -21.642 1 86.18 79 SER A C 1
ATOM 605 O O . SER A 1 79 ? 14.229 -33.241 -21.256 1 86.18 79 SER A O 1
ATOM 607 N N . ALA A 1 80 ? 14.716 -34.99 -22.454 1 90.31 80 ALA A N 1
ATOM 608 C CA . ALA A 1 80 ? 13.35 -35.142 -22.948 1 90.31 80 ALA A CA 1
ATOM 609 C C . ALA A 1 80 ? 12.479 -35.88 -21.935 1 90.31 80 ALA A C 1
ATOM 611 O O . ALA A 1 80 ? 12.987 -36.649 -21.114 1 90.31 80 ALA A O 1
ATOM 612 N N . PRO A 1 81 ? 11.162 -35.604 -22.008 1 93.87 81 PRO A N 1
ATOM 613 C CA . PRO A 1 81 ? 10.261 -36.339 -21.116 1 93.87 81 PRO A CA 1
ATOM 614 C C . PRO A 1 81 ? 10.277 -37.844 -21.372 1 93.87 81 PRO A C 1
ATOM 616 O O . PRO A 1 81 ? 10.348 -38.277 -22.525 1 93.87 81 PRO A O 1
ATOM 619 N N . LEU A 1 82 ? 10.183 -38.615 -20.291 1 92.76 82 LEU A N 1
ATOM 620 C CA . LEU A 1 82 ? 10.283 -40.066 -20.398 1 92.76 82 LEU A CA 1
ATOM 621 C C . LEU A 1 82 ? 8.919 -40.721 -20.209 1 92.76 82 LEU A C 1
ATOM 623 O O . LEU A 1 82 ? 8.738 -41.895 -20.54 1 92.76 82 LEU A O 1
ATOM 627 N N . ASN A 1 83 ? 7.973 -40.06 -19.641 1 93.16 83 ASN A N 1
ATOM 628 C CA . ASN A 1 83 ? 6.631 -40.575 -19.396 1 93.16 83 ASN A CA 1
ATOM 629 C C . ASN A 1 83 ? 5.583 -39.468 -19.471 1 93.16 83 ASN A C 1
ATOM 631 O O . ASN A 1 83 ? 5.906 -38.322 -19.789 1 93.16 83 ASN A O 1
ATOM 635 N N . HIS A 1 84 ? 4.401 -39.863 -19.262 1 93.13 84 HIS A N 1
ATOM 636 C CA . HIS A 1 84 ? 3.276 -38.948 -19.416 1 93.13 84 HIS A CA 1
ATOM 637 C C . HIS A 1 84 ? 3.368 -37.789 -18.428 1 93.13 84 HIS A C 1
ATOM 639 O O . HIS A 1 84 ? 3.124 -36.637 -18.792 1 93.13 84 HIS A O 1
ATOM 645 N N . ASN A 1 85 ? 3.661 -38.07 -17.23 1 95.27 85 ASN A N 1
ATOM 646 C CA . ASN A 1 85 ? 3.819 -37.032 -16.218 1 95.27 85 ASN A CA 1
ATOM 647 C C . ASN A 1 85 ? 4.884 -36.015 -16.619 1 95.27 85 ASN A C 1
ATOM 649 O O . ASN A 1 85 ? 4.667 -34.807 -16.51 1 95.27 85 ASN A O 1
ATOM 653 N N . GLU A 1 86 ? 5.99 -36.499 -17.047 1 96.34 86 GLU A N 1
ATOM 654 C CA . GLU A 1 86 ? 7.086 -35.618 -17.441 1 96.34 86 GLU A CA 1
ATOM 655 C C . GLU A 1 86 ? 6.717 -34.794 -18.671 1 96.34 86 GLU A C 1
ATOM 657 O O . GLU A 1 86 ? 7.148 -33.647 -18.808 1 96.34 86 GLU A O 1
ATOM 662 N N . ALA A 1 87 ? 5.902 -35.397 -19.531 1 96.25 87 ALA A N 1
ATOM 663 C CA . ALA A 1 87 ? 5.425 -34.654 -20.695 1 96.25 87 ALA A CA 1
ATOM 664 C C . ALA A 1 87 ? 4.553 -33.475 -20.273 1 96.25 87 ALA A C 1
ATOM 666 O O . ALA A 1 87 ? 4.654 -32.385 -20.841 1 96.25 87 ALA A O 1
ATOM 667 N N . GLU A 1 88 ? 3.695 -33.709 -19.304 1 96.18 88 GLU A N 1
ATOM 668 C CA . GLU A 1 88 ? 2.859 -32.637 -18.77 1 96.18 88 GLU A CA 1
ATOM 669 C C . GLU A 1 88 ? 3.706 -31.545 -18.124 1 96.18 88 GLU A C 1
ATOM 671 O O . GLU A 1 88 ? 3.426 -30.356 -18.289 1 96.18 88 GLU A O 1
ATOM 676 N N . ILE A 1 89 ? 4.733 -31.966 -17.439 1 97.34 89 ILE A N 1
ATOM 677 C CA . ILE A 1 89 ? 5.65 -31.037 -16.788 1 97.34 89 ILE A CA 1
ATOM 678 C C . ILE A 1 89 ? 6.365 -30.194 -17.841 1 97.34 89 ILE A C 1
ATOM 680 O O . ILE A 1 89 ? 6.5 -28.978 -17.686 1 97.34 89 ILE A O 1
ATOM 684 N N . ALA A 1 90 ? 6.816 -30.813 -18.928 1 97.13 90 ALA A N 1
ATOM 685 C CA . ALA A 1 90 ? 7.492 -30.106 -20.013 1 97.13 90 ALA A CA 1
ATOM 686 C C . ALA A 1 90 ? 6.562 -29.089 -20.669 1 97.13 90 ALA A C 1
ATOM 688 O O . ALA A 1 90 ? 6.994 -28 -21.053 1 97.13 90 ALA A O 1
ATOM 689 N N . GLY A 1 91 ? 5.315 -29.488 -20.873 1 97.2 91 GLY A N 1
ATOM 690 C CA . GLY A 1 91 ? 4.344 -28.551 -21.415 1 97.2 91 GLY A CA 1
ATOM 691 C C . GLY A 1 91 ? 4.148 -27.324 -20.545 1 97.2 91 GLY A C 1
ATOM 692 O O . GLY A 1 91 ? 4.116 -26.199 -21.047 1 97.2 91 GLY A O 1
ATOM 693 N N . TYR A 1 92 ? 3.97 -27.568 -19.23 1 97.94 92 TYR A N 1
ATOM 694 C CA . TYR A 1 92 ? 3.836 -26.455 -18.297 1 97.94 92 TYR A CA 1
ATOM 695 C C . TYR A 1 92 ? 5.062 -25.551 -18.347 1 97.94 92 TYR A C 1
ATOM 697 O O . TYR A 1 92 ? 4.938 -24.325 -18.31 1 97.94 92 TYR A O 1
ATOM 705 N N . ARG A 1 93 ? 6.284 -26.163 -18.385 1 97.71 93 ARG A N 1
ATOM 706 C CA . ARG A 1 93 ? 7.532 -25.418 -18.509 1 97.71 93 ARG A CA 1
ATOM 707 C C . ARG A 1 93 ? 7.475 -24.446 -19.682 1 97.71 93 ARG A C 1
ATOM 709 O O . ARG A 1 93 ? 7.829 -23.273 -19.541 1 97.71 93 ARG A O 1
ATOM 716 N N . ASP A 1 94 ? 7.04 -24.89 -20.78 1 97.26 94 ASP A N 1
ATOM 717 C CA . ASP A 1 94 ? 7.029 -24.069 -21.987 1 97.26 94 ASP A CA 1
ATOM 718 C C . ASP A 1 94 ? 6.044 -22.91 -21.854 1 97.26 94 ASP A C 1
ATOM 720 O O . ASP A 1 94 ? 6.337 -21.789 -22.273 1 97.26 94 ASP A O 1
ATOM 724 N N . ALA A 1 95 ? 4.854 -23.21 -21.315 1 98.26 95 ALA A N 1
ATOM 725 C CA . ALA A 1 95 ? 3.864 -22.157 -21.107 1 98.26 95 ALA A CA 1
ATOM 726 C C . ALA A 1 95 ? 4.375 -21.111 -20.12 1 98.26 95 ALA A C 1
ATOM 728 O O . ALA A 1 95 ? 4.22 -19.908 -20.346 1 98.26 95 ALA A O 1
ATOM 729 N N . LEU A 1 96 ? 4.964 -21.564 -19.032 1 98.27 96 LEU A N 1
ATOM 730 C CA . LEU A 1 96 ? 5.52 -20.648 -18.043 1 98.27 96 LEU A CA 1
ATOM 731 C C . LEU A 1 96 ? 6.628 -19.796 -18.653 1 98.27 96 LEU A C 1
ATOM 733 O O . LEU A 1 96 ? 6.715 -18.596 -18.382 1 98.27 96 LEU A O 1
ATOM 737 N N . ASN A 1 97 ? 7.499 -20.407 -19.443 1 96.91 97 ASN A N 1
ATOM 738 C CA . ASN A 1 97 ? 8.568 -19.675 -20.114 1 96.91 97 ASN A CA 1
ATOM 739 C C . ASN A 1 97 ? 8.014 -18.578 -21.018 1 96.91 97 ASN A C 1
ATOM 741 O O . ASN A 1 97 ? 8.587 -17.49 -21.103 1 96.91 97 ASN A O 1
ATOM 745 N N . GLU A 1 98 ? 6.995 -18.968 -21.715 1 97.55 98 GLU A N 1
ATOM 746 C CA . GLU A 1 98 ? 6.352 -17.975 -22.57 1 97.55 98 GLU A CA 1
ATOM 747 C C . GLU A 1 98 ? 5.913 -16.755 -21.766 1 97.55 98 GLU A C 1
ATOM 749 O O . GLU A 1 98 ? 6.078 -15.618 -22.213 1 97.55 98 GLU A O 1
ATOM 754 N N . ILE A 1 99 ? 5.372 -16.938 -20.603 1 98.05 99 ILE A N 1
ATOM 755 C CA . ILE A 1 99 ? 4.902 -15.858 -19.743 1 98.05 99 ILE A CA 1
ATOM 756 C C . ILE A 1 99 ? 6.096 -15.092 -19.177 1 98.05 99 ILE A C 1
ATOM 758 O O . ILE A 1 99 ? 6.114 -13.859 -19.192 1 98.05 99 ILE A O 1
ATOM 762 N N . HIS A 1 100 ? 7.121 -15.771 -18.69 1 96.33 100 HIS A N 1
ATOM 763 C CA . HIS A 1 100 ? 8.289 -15.128 -18.098 1 96.33 100 HIS A CA 1
ATOM 764 C C . HIS A 1 100 ? 8.99 -14.222 -19.105 1 96.33 100 HIS A C 1
ATOM 766 O O . HIS A 1 100 ? 9.463 -13.141 -18.75 1 96.33 100 HIS A O 1
ATOM 772 N N . LEU A 1 101 ? 8.955 -14.634 -20.356 1 94.23 101 LEU A N 1
ATOM 773 C CA . LEU A 1 101 ? 9.755 -13.935 -21.356 1 94.23 101 LEU A CA 1
ATOM 774 C C . LEU A 1 101 ? 8.891 -12.976 -22.169 1 94.23 101 LEU A C 1
ATOM 776 O O . LEU A 1 101 ? 9.383 -11.962 -22.668 1 94.23 101 LEU A O 1
ATOM 780 N N . GLY A 1 102 ? 7.59 -13.294 -22.258 1 95.6 102 GLY A N 1
ATOM 781 C CA . GLY A 1 102 ? 6.819 -12.549 -23.24 1 95.6 102 GLY A CA 1
ATOM 782 C C . GLY A 1 102 ? 5.512 -12.012 -22.689 1 95.6 102 GLY A C 1
ATOM 783 O O . GLY A 1 102 ? 4.563 -11.781 -23.442 1 95.6 102 GLY A O 1
ATOM 784 N N . TYR A 1 103 ? 5.335 -11.833 -21.414 1 96.43 103 TYR A N 1
ATOM 785 C CA . TYR A 1 103 ? 4.053 -11.437 -20.84 1 96.43 103 TYR A CA 1
ATOM 786 C C . TYR A 1 103 ? 3.583 -10.11 -21.423 1 96.43 103 TYR A C 1
ATOM 788 O O . TYR A 1 103 ? 2.38 -9.843 -21.483 1 96.43 103 TYR A O 1
ATOM 796 N N . GLU A 1 104 ? 4.451 -9.264 -21.884 1 95.27 104 GLU A N 1
ATOM 797 C CA . GLU A 1 104 ? 4.087 -7.96 -22.429 1 95.27 104 GLU A CA 1
ATOM 798 C C . GLU A 1 104 ? 3.232 -8.106 -23.685 1 95.27 104 GLU A C 1
ATOM 800 O O . GLU A 1 104 ? 2.421 -7.231 -23.995 1 95.27 104 GLU A O 1
ATOM 805 N N . HIS A 1 105 ? 3.336 -9.287 -24.351 1 94.99 105 HIS A N 1
ATOM 806 C CA . HIS A 1 105 ? 2.657 -9.481 -25.627 1 94.99 105 HIS A CA 1
ATOM 807 C C . HIS A 1 105 ? 1.488 -10.449 -25.488 1 94.99 105 HIS A C 1
ATOM 809 O O . HIS A 1 105 ? 0.846 -10.802 -26.48 1 94.99 105 HIS A O 1
ATOM 815 N N . ILE A 1 106 ? 1.249 -10.905 -24.344 1 97.31 106 ILE A N 1
ATOM 816 C CA . ILE A 1 106 ? 0.137 -11.802 -24.051 1 97.31 106 ILE A CA 1
ATOM 817 C C . ILE A 1 106 ? -0.932 -11.056 -23.255 1 97.31 106 ILE A C 1
ATOM 819 O O . ILE A 1 106 ? -0.613 -10.293 -22.34 1 97.31 106 ILE A O 1
ATOM 823 N N . ASP A 1 107 ? -2.144 -11.186 -23.647 1 94.45 107 ASP A N 1
ATOM 824 C CA . ASP A 1 107 ? -3.226 -10.524 -22.925 1 94.45 107 ASP A CA 1
ATOM 825 C C . ASP A 1 107 ? -4.204 -11.543 -22.345 1 94.45 107 ASP A C 1
ATOM 827 O O . ASP A 1 107 ? -4.04 -12.749 -22.541 1 94.45 107 ASP A O 1
ATOM 831 N N . PHE A 1 108 ? -5.117 -11.082 -21.534 1 97.2 108 PHE A N 1
ATOM 832 C CA . PHE A 1 108 ? -6.193 -11.93 -21.034 1 97.2 108 PHE A CA 1
ATOM 833 C C . PHE A 1 108 ? -7.337 -12.002 -22.038 1 97.2 108 PHE A C 1
ATOM 835 O O . PHE A 1 108 ? -8.39 -11.395 -21.832 1 97.2 108 PHE A O 1
ATOM 842 N N . ARG A 1 109 ? -7.141 -12.657 -23.231 1 96.82 109 ARG A N 1
ATOM 843 C CA . ARG A 1 109 ? -8.095 -12.901 -24.309 1 96.82 109 ARG A CA 1
ATOM 844 C C . ARG A 1 109 ? -8.293 -14.396 -24.536 1 96.82 109 ARG A C 1
ATOM 846 O O . ARG A 1 109 ? -7.391 -15.195 -24.273 1 96.82 109 ARG A O 1
ATOM 853 N N . GLN A 1 110 ? -9.405 -14.66 -24.993 1 97.81 110 GLN A N 1
ATOM 854 C CA . GLN A 1 110 ? -9.701 -16.067 -25.242 1 97.81 110 GLN A CA 1
ATOM 855 C C . GLN A 1 110 ? -8.618 -16.714 -26.1 1 97.81 110 GLN A C 1
ATOM 857 O O . GLN A 1 110 ? -8.162 -17.821 -25.804 1 97.81 110 GLN A O 1
ATOM 862 N N . SER A 1 111 ? -8.174 -15.986 -27.171 1 97.72 111 SER A N 1
ATOM 863 C CA . SER A 1 111 ? -7.174 -16.543 -28.075 1 97.72 111 SER A CA 1
ATOM 864 C C . SER A 1 111 ? -5.867 -16.832 -27.344 1 97.72 111 SER A C 1
ATOM 866 O O . SER A 1 111 ? -5.249 -17.877 -27.556 1 97.72 111 SER A O 1
ATOM 868 N N . ASP A 1 112 ? -5.408 -15.895 -26.514 1 98.31 112 ASP A N 1
ATOM 869 C CA . ASP A 1 112 ? -4.172 -16.07 -25.757 1 98.31 112 ASP A CA 1
ATOM 870 C C . ASP A 1 112 ? -4.307 -17.203 -24.741 1 98.31 112 ASP A C 1
ATOM 872 O O . ASP A 1 112 ? -3.374 -17.986 -24.549 1 98.31 112 ASP A O 1
ATOM 876 N N . ILE A 1 113 ? -5.46 -17.295 -24.088 1 98.7 113 ILE A N 1
ATOM 877 C CA . ILE A 1 113 ? -5.714 -18.327 -23.089 1 98.7 113 ILE A CA 1
ATOM 878 C C . ILE A 1 113 ? -5.697 -19.703 -23.751 1 98.7 113 ILE A C 1
ATOM 880 O O . ILE A 1 113 ? -5.081 -20.639 -23.236 1 98.7 113 ILE A O 1
ATOM 884 N N . LEU A 1 114 ? -6.343 -19.825 -24.921 1 98.54 114 LEU A N 1
ATOM 885 C CA . LEU A 1 114 ? -6.365 -21.083 -25.66 1 98.54 114 LEU A CA 1
ATOM 886 C C . LEU A 1 114 ? -4.965 -21.458 -26.135 1 98.54 114 LEU A C 1
ATOM 888 O O . LEU A 1 114 ? -4.584 -22.63 -26.093 1 98.54 114 LEU A O 1
ATOM 892 N N . ARG A 1 115 ? -4.222 -20.473 -26.563 1 98.07 115 ARG A N 1
ATOM 893 C CA . ARG A 1 115 ? -2.86 -20.718 -27.024 1 98.07 115 ARG A CA 1
ATOM 894 C C . ARG A 1 115 ? -1.978 -21.219 -25.885 1 98.07 115 ARG A C 1
ATOM 896 O O . ARG A 1 115 ? -1.189 -22.149 -26.066 1 98.07 115 ARG A O 1
ATOM 903 N N . LEU A 1 116 ? -2.041 -20.603 -24.736 1 98.5 116 LEU A N 1
ATOM 904 C CA . LEU A 1 116 ? -1.272 -21.039 -23.575 1 98.5 116 LEU A CA 1
ATOM 905 C C . LEU A 1 116 ? -1.663 -22.455 -23.166 1 98.5 116 LEU A C 1
ATOM 907 O O . LEU A 1 116 ? -0.803 -23.262 -22.804 1 98.5 116 LEU A O 1
ATOM 911 N N . HIS A 1 117 ? -2.981 -22.741 -23.176 1 98.6 117 HIS A N 1
ATOM 912 C CA . HIS A 1 117 ? -3.443 -24.085 -22.846 1 98.6 117 HIS A CA 1
ATOM 913 C C . HIS A 1 117 ? -2.918 -25.109 -23.847 1 98.6 117 HIS A C 1
ATOM 915 O O . HIS A 1 117 ? -2.536 -26.217 -23.465 1 98.6 117 HIS A O 1
ATOM 921 N N . GLU A 1 118 ? -2.919 -24.729 -25.105 1 98.06 118 GLU A N 1
ATOM 922 C CA . GLU A 1 118 ? -2.365 -25.6 -26.138 1 98.06 118 GLU A CA 1
ATOM 923 C C . GLU A 1 118 ? -0.892 -25.9 -25.875 1 98.06 118 GLU A C 1
ATOM 925 O O . GLU A 1 118 ? -0.459 -27.049 -25.98 1 98.06 118 GLU A O 1
ATOM 930 N N . MET A 1 119 ? -0.143 -24.886 -25.559 1 97.19 119 MET A N 1
ATOM 931 C CA . MET A 1 119 ? 1.276 -25.041 -25.251 1 97.19 119 MET A CA 1
ATOM 932 C C . MET A 1 119 ? 1.475 -25.961 -24.051 1 97.19 119 MET A C 1
ATOM 934 O O . MET A 1 119 ? 2.333 -26.844 -24.077 1 97.19 119 MET A O 1
ATOM 938 N N . MET A 1 120 ? 0.692 -25.787 -23.036 1 97.51 120 MET A N 1
ATOM 939 C CA . MET A 1 120 ? 0.804 -26.564 -21.805 1 97.51 120 MET A CA 1
ATOM 940 C C . MET A 1 120 ? 0.524 -28.041 -22.067 1 97.51 120 MET A C 1
ATOM 942 O O . MET A 1 120 ? 1.128 -28.912 -21.439 1 97.51 120 MET A O 1
ATOM 946 N N . MET A 1 121 ? -0.353 -28.345 -23.074 1 95.85 121 MET A N 1
ATOM 947 C CA . MET A 1 121 ? -0.793 -29.713 -23.333 1 95.85 121 MET A CA 1
ATOM 948 C C . MET A 1 121 ? 0.015 -30.339 -24.464 1 95.85 121 MET A C 1
ATOM 950 O O . MET A 1 121 ? -0.159 -31.518 -24.779 1 95.85 121 MET A O 1
ATOM 954 N N . SER A 1 122 ? 0.886 -29.604 -25.032 1 92.28 122 SER A N 1
ATOM 955 C CA . SER A 1 122 ? 1.474 -29.952 -26.322 1 92.28 122 SER A CA 1
ATOM 956 C C . SER A 1 122 ? 2.3 -31.23 -26.225 1 92.28 122 SER A C 1
ATOM 958 O O . SER A 1 122 ? 2.236 -32.085 -27.111 1 92.28 122 SER A O 1
ATOM 960 N N . PHE A 1 123 ? 3.066 -31.449 -25.18 1 89.95 123 PHE A N 1
ATOM 961 C CA . PHE A 1 123 ? 3.986 -32.576 -25.084 1 89.95 123 PHE A CA 1
ATOM 962 C C . PHE A 1 123 ? 3.234 -33.864 -24.771 1 89.95 123 PHE A C 1
ATOM 964 O O . PHE A 1 123 ? 3.673 -34.952 -25.149 1 89.95 123 PHE A O 1
ATOM 971 N N . ALA A 1 124 ? 2.126 -33.713 -24.088 1 87.86 124 ALA A N 1
ATOM 972 C CA . ALA A 1 124 ? 1.376 -34.897 -23.677 1 87.86 124 ALA A CA 1
ATOM 973 C C . ALA A 1 124 ? 0.501 -35.414 -24.815 1 87.86 124 ALA A C 1
ATOM 975 O O . ALA A 1 124 ? -0.075 -36.501 -24.719 1 87.86 124 ALA A O 1
ATOM 976 N N . GLY A 1 125 ? 0.441 -34.693 -25.849 1 82.97 125 GLY A N 1
ATOM 977 C CA . GLY A 1 125 ? -0.219 -35.161 -27.058 1 82.97 125 GLY A CA 1
ATOM 978 C C . GLY A 1 125 ? -1.732 -35.166 -26.946 1 82.97 125 GLY A C 1
ATOM 979 O O . GLY A 1 125 ? -2.404 -35.977 -27.588 1 82.97 125 GLY A O 1
ATOM 980 N N . TYR A 1 126 ? -2.199 -34.439 -26.099 1 85.12 126 TYR A N 1
ATOM 981 C CA . TYR A 1 126 ? -3.648 -34.38 -25.946 1 85.12 126 TYR A CA 1
ATOM 982 C C . TYR A 1 126 ? -4.291 -33.647 -27.117 1 85.12 126 TYR A C 1
ATOM 984 O O . TYR A 1 126 ? -3.807 -32.595 -27.541 1 85.12 126 TYR A O 1
ATOM 992 N N . GLU A 1 127 ? -5.358 -34.123 -27.61 1 88.05 127 GLU A N 1
ATOM 993 C CA . GLU A 1 127 ? -6.061 -33.522 -28.74 1 88.05 127 GLU A CA 1
ATOM 994 C C . GLU A 1 127 ? -6.908 -32.333 -28.294 1 88.05 127 GLU A C 1
ATOM 996 O O . GLU A 1 127 ? -7.279 -31.488 -29.11 1 88.05 127 GLU A O 1
ATOM 1001 N N . TYR A 1 128 ? -7.14 -32.275 -27.017 1 91.12 128 TYR A N 1
ATOM 1002 C CA . TYR A 1 128 ? -8.042 -31.24 -26.525 1 91.12 128 T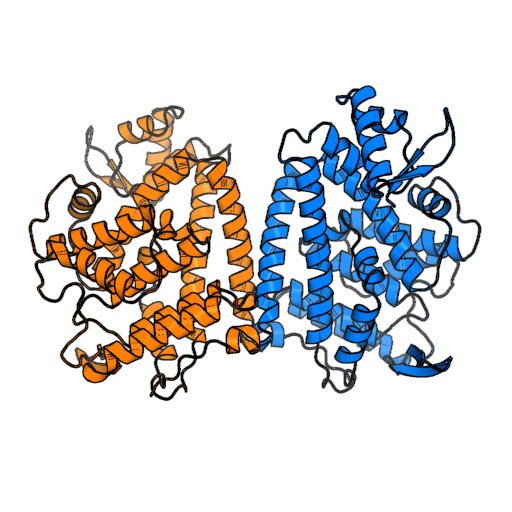YR A CA 1
ATOM 1003 C C . TYR A 1 128 ? -7.269 -29.991 -26.119 1 91.12 128 TYR A C 1
ATOM 1005 O O . TYR A 1 128 ? -7.849 -29.036 -25.597 1 91.12 128 TYR A O 1
ATOM 1013 N N . GLY A 1 129 ? -5.966 -29.993 -26.325 1 94.75 129 GLY A N 1
ATOM 1014 C CA . GLY A 1 129 ? -5.192 -28.796 -26.037 1 94.75 129 GLY A CA 1
ATOM 1015 C C . GLY A 1 129 ? -5.691 -27.571 -26.779 1 94.75 129 GLY A C 1
ATOM 1016 O O . GLY A 1 129 ? -5.92 -27.622 -27.99 1 94.75 129 GLY A O 1
ATOM 1017 N N . GLY A 1 130 ? -5.969 -26.469 -26.071 1 96.82 130 GLY A N 1
ATOM 1018 C CA . GLY A 1 130 ? -6.394 -25.214 -26.67 1 96.82 130 GLY A CA 1
ATOM 1019 C C . GLY A 1 130 ? -7.862 -25.202 -27.052 1 96.82 130 GLY A C 1
ATOM 1020 O O . GLY A 1 130 ? -8.287 -24.392 -27.878 1 96.82 130 GLY A O 1
ATOM 1021 N N . GLN A 1 131 ? -8.56 -26.162 -26.5 1 97.2 131 GLN A N 1
ATOM 1022 C CA . GLN A 1 131 ? -9.992 -26.225 -26.775 1 97.2 131 GLN A CA 1
ATOM 1023 C C . GLN A 1 131 ? -10.801 -26.229 -25.48 1 97.2 131 GLN A C 1
ATOM 1025 O O . GLN A 1 131 ? -10.403 -26.856 -24.496 1 97.2 131 GLN A O 1
ATOM 1030 N N . TYR A 1 132 ? -11.97 -25.571 -25.589 1 98.23 132 TYR A N 1
ATOM 1031 C CA . TYR A 1 132 ? -12.88 -25.628 -24.45 1 98.23 132 TYR A CA 1
ATOM 1032 C C . TYR A 1 132 ? -13.497 -27.014 -24.314 1 98.23 132 TYR A C 1
ATOM 1034 O O . TYR A 1 132 ? -13.573 -27.765 -25.289 1 98.23 132 TYR A O 1
ATOM 1042 N N . LYS A 1 133 ? -13.882 -27.297 -23.109 1 97.66 133 LYS A N 1
ATOM 1043 C CA . LYS A 1 133 ? -14.507 -28.582 -22.808 1 97.66 133 LYS A CA 1
ATOM 1044 C C . LYS A 1 133 ? -15.771 -28.786 -23.639 1 97.66 133 LYS A C 1
ATOM 1046 O O . LYS A 1 133 ? -16.509 -27.834 -23.899 1 97.66 133 LYS A O 1
ATOM 1051 N N . MET A 1 134 ? -16.011 -30.021 -23.965 1 95.89 134 MET A N 1
ATOM 1052 C CA . MET A 1 134 ? -17.197 -30.376 -24.739 1 95.89 134 MET A CA 1
ATOM 1053 C C . MET A 1 134 ? -18.233 -31.068 -23.859 1 95.89 134 MET A C 1
ATOM 1055 O O . MET A 1 134 ? -19.401 -31.175 -24.236 1 95.89 134 MET A O 1
ATOM 1059 N N . ASP A 1 135 ? -17.752 -31.615 -22.724 1 95.68 135 ASP A N 1
ATOM 1060 C CA . ASP A 1 135 ? -18.628 -32.252 -21.745 1 95.68 135 ASP A CA 1
ATOM 1061 C C . ASP A 1 135 ? -18.54 -31.55 -20.391 1 95.68 135 ASP A C 1
ATOM 1063 O O . ASP A 1 135 ? -17.493 -31.008 -20.034 1 95.68 135 ASP A O 1
ATOM 1067 N N . ASP A 1 136 ? -19.673 -31.679 -19.734 1 95.07 136 ASP A N 1
ATOM 1068 C CA . ASP A 1 136 ? -19.691 -31.071 -18.407 1 95.07 136 ASP A CA 1
ATOM 1069 C C . ASP A 1 136 ? -18.699 -31.761 -17.473 1 95.07 136 ASP A C 1
ATOM 1071 O O . ASP A 1 136 ? -18.516 -32.978 -17.542 1 95.07 136 ASP A O 1
ATOM 1075 N N . ASN A 1 137 ? -18.004 -31.005 -16.724 1 91.24 137 ASN A N 1
ATOM 1076 C CA . ASN A 1 137 ? -17.114 -31.514 -15.686 1 91.24 137 ASN A CA 1
ATOM 1077 C C . ASN A 1 137 ? -17.603 -31.133 -14.292 1 91.24 137 ASN A C 1
ATOM 1079 O O . ASN A 1 137 ? -18.541 -30.346 -14.152 1 91.24 137 ASN A O 1
ATOM 1083 N N . VAL A 1 138 ? -17.154 -31.867 -13.289 1 89.65 138 VAL A N 1
ATOM 1084 C CA . VAL A 1 138 ? -17.481 -31.597 -11.893 1 89.65 138 VAL A CA 1
ATOM 1085 C C . VAL A 1 138 ? -16.208 -31.62 -11.05 1 89.65 138 VAL A C 1
ATOM 1087 O O . VAL A 1 138 ? -15.258 -32.338 -11.369 1 89.65 138 VAL A O 1
ATOM 1090 N N . ILE A 1 139 ? -16.122 -30.76 -10.125 1 88.99 139 ILE A N 1
ATOM 1091 C CA . ILE A 1 139 ? -15.014 -30.769 -9.177 1 88.99 139 ILE A CA 1
ATOM 1092 C C . ILE A 1 139 ? -15.4 -31.575 -7.939 1 88.99 139 ILE A C 1
ATOM 1094 O O . ILE A 1 139 ? -16.347 -31.222 -7.231 1 88.99 139 ILE A O 1
ATOM 1098 N N . LEU A 1 140 ? -14.629 -32.617 -7.769 1 84.56 140 LEU A N 1
ATOM 1099 C CA . LEU A 1 140 ? -14.949 -33.56 -6.703 1 84.56 140 LEU A CA 1
ATOM 1100 C C . LEU A 1 140 ? -14.043 -33.343 -5.496 1 84.56 140 LEU A C 1
ATOM 1102 O O . LEU A 1 140 ? -12.944 -32.8 -5.629 1 84.56 140 LEU A O 1
ATOM 1106 N N . GLU A 1 141 ? -14.548 -33.574 -4.41 1 81.67 141 GLU A N 1
ATOM 1107 C CA . GLU A 1 141 ? -13.782 -33.633 -3.169 1 81.67 141 GLU A CA 1
ATOM 1108 C C . GLU A 1 141 ? -13.958 -34.981 -2.475 1 81.67 141 GLU A C 1
ATOM 1110 O O . GLU A 1 141 ? -14.994 -35.632 -2.625 1 81.67 141 GLU A O 1
ATOM 1115 N N . ILE A 1 142 ? -12.861 -35.45 -1.966 1 77.02 142 ILE A N 1
ATOM 1116 C CA . ILE A 1 142 ? -12.911 -36.69 -1.199 1 77.02 142 ILE A CA 1
ATOM 1117 C C . ILE A 1 142 ? -13.005 -36.372 0.291 1 77.02 142 ILE A C 1
ATOM 1119 O O . ILE A 1 142 ? -12.163 -35.652 0.833 1 77.02 142 ILE A O 1
ATOM 1123 N N . ASP A 1 143 ? -14.013 -36.793 0.92 1 72.34 143 ASP A N 1
ATOM 1124 C CA . ASP A 1 143 ? -14.179 -36.495 2.339 1 72.34 143 ASP A CA 1
ATOM 1125 C C . ASP A 1 143 ? -13.285 -37.387 3.196 1 72.34 143 ASP A C 1
ATOM 1127 O O . ASP A 1 143 ? -12.476 -38.154 2.669 1 72.34 143 ASP A O 1
ATOM 1131 N N . ALA A 1 144 ? -13.294 -37.127 4.417 1 73.44 144 ALA A N 1
ATOM 1132 C CA . ALA A 1 144 ? -12.437 -37.791 5.396 1 73.44 144 ALA A CA 1
ATOM 1133 C C . ALA A 1 144 ? -12.615 -39.306 5.343 1 73.44 144 ALA A C 1
ATOM 1135 O O . ALA A 1 144 ? -11.69 -40.057 5.66 1 73.44 144 ALA A O 1
ATOM 1136 N N . ASP A 1 145 ? -13.655 -39.729 4.857 1 78.76 145 ASP A N 1
ATOM 1137 C CA . ASP A 1 145 ? -13.995 -41.148 4.829 1 78.76 145 ASP A CA 1
ATOM 1138 C C . ASP A 1 145 ? -13.692 -41.759 3.463 1 78.76 145 ASP A C 1
ATOM 1140 O O . ASP A 1 145 ? -14.028 -42.917 3.206 1 78.76 145 ASP A O 1
ATOM 1144 N N . GLY A 1 146 ? -13.252 -40.951 2.597 1 79.86 146 GLY A N 1
ATOM 1145 C CA . GLY A 1 146 ? -12.872 -41.424 1.275 1 79.86 146 GLY A CA 1
ATOM 1146 C C . GLY A 1 146 ? -14 -41.341 0.264 1 79.86 146 GLY A C 1
ATOM 1147 O O . GLY A 1 146 ? -13.853 -41.788 -0.875 1 79.86 146 GLY A O 1
ATOM 1148 N N . ASN A 1 147 ? -15.125 -40.788 0.66 1 83.22 147 ASN A N 1
ATOM 1149 C CA . ASN A 1 147 ? -16.256 -40.65 -0.251 1 83.22 147 ASN A CA 1
ATOM 1150 C C . ASN A 1 147 ? -16.097 -39.437 -1.163 1 83.22 147 ASN A C 1
ATOM 1152 O O . ASN A 1 147 ? -15.594 -38.397 -0.737 1 83.22 147 ASN A O 1
ATOM 1156 N N . ARG A 1 148 ? -16.468 -39.625 -2.41 1 84.22 148 ARG A N 1
ATOM 1157 C CA . ARG A 1 148 ? -16.396 -38.552 -3.396 1 84.22 148 ARG A CA 1
ATOM 1158 C C . ARG A 1 148 ? -17.667 -37.709 -3.382 1 84.22 148 ARG A C 1
ATOM 1160 O O . ARG A 1 148 ? -18.774 -38.247 -3.309 1 84.22 148 ARG A O 1
ATOM 1167 N N . ARG A 1 149 ? -17.492 -36.498 -3.219 1 86.55 149 ARG A N 1
ATOM 1168 C CA . ARG A 1 149 ? -18.617 -35.572 -3.291 1 86.55 149 ARG A CA 1
ATOM 1169 C C . ARG A 1 149 ? -18.323 -34.427 -4.255 1 86.55 149 ARG A C 1
ATOM 1171 O O . ARG A 1 149 ? -17.175 -33.998 -4.386 1 86.55 149 ARG A O 1
ATOM 1178 N N . VAL A 1 150 ? -19.475 -34.038 -4.847 1 86.61 150 VAL A N 1
ATOM 1179 C CA . VAL A 1 150 ? -19.334 -32.895 -5.743 1 86.61 150 VAL A CA 1
ATOM 1180 C C . VAL A 1 150 ? -19.09 -31.627 -4.929 1 86.61 150 VAL A C 1
ATOM 1182 O O . VAL A 1 150 ? -19.93 -31.232 -4.116 1 86.61 150 VAL A O 1
ATOM 1185 N N . ARG A 1 151 ? -18.014 -31.067 -5.052 1 87.01 151 ARG A N 1
ATOM 1186 C CA . ARG A 1 151 ? -17.669 -29.835 -4.349 1 87.01 151 ARG A CA 1
ATOM 1187 C C . ARG A 1 151 ? -18.235 -28.616 -5.069 1 87.01 151 ARG A C 1
ATOM 1189 O O . ARG A 1 151 ? -18.711 -27.676 -4.429 1 87.01 151 ARG A O 1
ATOM 1196 N N . PHE A 1 152 ? -18.149 -28.678 -6.373 1 92.54 152 PHE A N 1
ATOM 1197 C CA . PHE A 1 152 ? -18.561 -27.535 -7.18 1 92.54 152 PHE A CA 1
ATOM 1198 C C . PHE A 1 152 ? -18.916 -27.973 -8.596 1 92.54 152 PHE A C 1
ATOM 1200 O O . PHE A 1 152 ? -18.244 -28.83 -9.174 1 92.54 152 PHE A O 1
ATOM 1207 N N . ARG A 1 153 ? -19.957 -27.461 -9.144 1 93.83 153 ARG A N 1
ATOM 1208 C CA . ARG A 1 153 ? -20.334 -27.667 -10.539 1 93.83 153 ARG A CA 1
ATOM 1209 C C . ARG A 1 153 ? -19.993 -26.445 -11.384 1 93.83 153 ARG A C 1
ATOM 1211 O O . ARG A 1 153 ? -20.72 -25.449 -11.366 1 93.83 153 ARG A O 1
ATOM 1218 N N . PRO A 1 154 ? -19.03 -26.569 -12.217 1 96.11 154 PRO A N 1
ATOM 1219 C CA . PRO A 1 154 ? -18.625 -25.446 -13.065 1 96.11 154 PRO A CA 1
ATOM 1220 C C . PRO A 1 154 ? -19.658 -25.114 -14.139 1 96.11 154 PRO A C 1
ATOM 1222 O O . PRO A 1 154 ? -20.655 -25.826 -14.282 1 96.11 154 PRO A O 1
ATOM 1225 N N . THR A 1 155 ? -19.444 -24.091 -14.848 1 97.36 155 THR A N 1
ATOM 1226 C CA . THR A 1 155 ? -20.294 -23.685 -15.962 1 97.36 155 THR A CA 1
ATOM 1227 C C . THR A 1 155 ? -20.471 -24.832 -16.953 1 97.36 155 THR A C 1
ATOM 1229 O O . THR A 1 155 ? -19.5 -25.497 -17.321 1 97.36 155 THR A O 1
ATOM 1232 N N . PRO A 1 156 ? -21.661 -25.098 -17.37 1 97.13 156 PRO A N 1
ATOM 1233 C CA . PRO A 1 156 ? -21.89 -26.149 -18.363 1 97.13 156 PRO A CA 1
ATOM 1234 C C . PRO A 1 156 ? -21.093 -25.931 -19.647 1 97.13 156 PRO A C 1
ATOM 1236 O O . PRO A 1 156 ? -20.874 -24.788 -20.056 1 97.13 156 PRO A O 1
ATOM 1239 N N . ALA A 1 157 ? -20.723 -27.066 -20.28 1 97.89 157 ALA A N 1
ATOM 1240 C CA . ALA A 1 157 ? -19.904 -27.025 -21.488 1 97.89 157 ALA A CA 1
ATOM 1241 C C . ALA A 1 157 ? -20.546 -26.144 -22.556 1 97.89 157 ALA A C 1
ATOM 1243 O O . ALA A 1 157 ? -19.861 -25.357 -23.214 1 97.89 157 ALA A O 1
ATOM 1244 N N . SER A 1 158 ? -21.83 -26.174 -22.703 1 97.38 158 SER A N 1
ATOM 1245 C CA . SER A 1 158 ? -22.55 -25.446 -23.743 1 97.38 158 SER A CA 1
ATOM 1246 C C . SER A 1 158 ? -22.49 -23.941 -23.506 1 97.38 158 SER A C 1
ATOM 1248 O O . SER A 1 158 ? -22.606 -23.154 -24.448 1 97.38 158 SER A O 1
ATOM 1250 N N . GLU A 1 159 ? -22.254 -23.567 -22.313 1 97.6 159 GLU A N 1
ATOM 1251 C CA . GLU A 1 159 ? -22.262 -22.154 -21.945 1 97.6 159 GLU A CA 1
ATOM 1252 C C . GLU A 1 159 ? -20.842 -21.615 -21.793 1 97.6 159 GLU A C 1
ATOM 1254 O O . GLU A 1 159 ? -20.644 -20.409 -21.637 1 97.6 159 GLU A O 1
ATOM 1259 N N . THR A 1 160 ? -19.874 -22.432 -21.878 1 98.04 160 THR A N 1
ATOM 1260 C CA . THR A 1 160 ? -18.492 -22.112 -21.539 1 98.04 160 THR A CA 1
ATOM 1261 C C . THR A 1 160 ? -17.936 -21.048 -22.481 1 98.04 160 THR A C 1
ATOM 1263 O O . THR A 1 160 ? -17.375 -20.046 -22.033 1 98.04 160 THR A O 1
ATOM 1266 N N . PRO A 1 161 ? -18.102 -21.148 -23.799 1 98.08 161 PRO A N 1
ATOM 1267 C CA . PRO A 1 161 ? -17.542 -20.117 -24.676 1 98.08 161 PRO A CA 1
ATOM 1268 C C . PRO A 1 161 ? -18.111 -18.729 -24.393 1 98.08 161 PRO A C 1
ATOM 1270 O O . PRO A 1 161 ? -17.363 -17.748 -24.349 1 98.08 161 PRO A O 1
ATOM 1273 N N . LYS A 1 162 ? -19.394 -18.652 -24.177 1 97.92 162 LYS A N 1
ATOM 1274 C CA . LYS A 1 162 ? -20.036 -17.373 -23.888 1 97.92 162 LYS A CA 1
ATOM 1275 C C . LYS A 1 162 ? -19.569 -16.815 -22.547 1 97.92 162 LYS A C 1
ATOM 1277 O O . LYS A 1 162 ? -19.328 -15.613 -22.418 1 97.92 162 LYS A O 1
ATOM 1282 N N . ALA A 1 163 ? -19.464 -17.659 -21.54 1 98.15 163 ALA A N 1
ATOM 1283 C CA . ALA A 1 163 ? -19.006 -17.234 -20.22 1 98.15 163 ALA A CA 1
ATOM 1284 C C . ALA A 1 163 ? -17.59 -16.671 -20.285 1 98.15 163 ALA A C 1
ATOM 1286 O O . ALA A 1 163 ? -17.293 -15.646 -19.667 1 98.15 163 ALA A O 1
ATOM 1287 N N . MET A 1 164 ? -16.745 -17.339 -21.085 1 98.61 164 MET A N 1
ATOM 1288 C CA . MET A 1 164 ? -15.366 -16.88 -21.229 1 98.61 164 MET A CA 1
ATOM 1289 C C . MET A 1 164 ? -15.311 -15.544 -21.962 1 98.61 164 MET A C 1
ATOM 1291 O O . MET A 1 164 ? -14.488 -14.686 -21.638 1 98.61 164 MET A O 1
ATOM 1295 N N . GLU A 1 165 ? -16.138 -15.379 -22.904 1 98.14 165 GLU A N 1
ATOM 1296 C CA . GLU A 1 165 ? -16.223 -14.101 -23.604 1 98.14 165 GLU A CA 1
ATOM 1297 C C . GLU A 1 165 ? -16.645 -12.981 -22.657 1 98.14 165 GLU A C 1
ATOM 1299 O O . GLU A 1 165 ? -16.048 -11.902 -22.658 1 98.14 165 GLU A O 1
ATOM 1304 N N . GLN A 1 166 ? -17.648 -13.245 -21.875 1 98.28 166 GLN A N 1
ATOM 1305 C CA . GLN A 1 166 ? -18.142 -12.247 -20.933 1 98.28 166 GLN A CA 1
ATOM 1306 C C . GLN A 1 166 ? -17.099 -11.937 -19.863 1 98.28 166 GLN A C 1
ATOM 1308 O O . GLN A 1 166 ? -16.968 -10.79 -19.429 1 98.28 166 GLN A O 1
ATOM 1313 N N . LEU A 1 167 ? -16.39 -12.939 -19.433 1 98.49 167 LEU A N 1
ATOM 1314 C CA . LEU A 1 167 ? -15.319 -12.734 -18.464 1 98.49 167 LEU A CA 1
ATOM 1315 C C . LEU A 1 167 ? -14.233 -11.829 -19.037 1 98.49 167 LEU A C 1
ATOM 1317 O O . LEU A 1 167 ? -13.769 -10.907 -18.364 1 98.49 167 LEU A O 1
ATOM 1321 N N . GLU A 1 168 ? -13.812 -12.136 -20.304 1 98.41 168 GLU A N 1
ATOM 1322 C CA . GLU A 1 168 ? -12.804 -11.328 -20.984 1 98.41 168 GLU A CA 1
ATOM 1323 C C . GLU A 1 168 ? -13.239 -9.869 -21.081 1 98.41 168 GLU A C 1
ATOM 1325 O O . GLU A 1 168 ? -12.465 -8.963 -20.766 1 98.41 168 GLU A O 1
ATOM 1330 N N . LEU A 1 169 ? -14.435 -9.614 -21.439 1 97.96 169 LEU A N 1
ATOM 1331 C CA . LEU A 1 169 ? -14.949 -8.26 -21.614 1 97.96 169 LEU A CA 1
ATOM 1332 C C . LEU A 1 169 ? -15.044 -7.537 -20.275 1 97.96 169 LEU A C 1
ATOM 1334 O O . LEU A 1 169 ? -14.734 -6.347 -20.184 1 97.96 169 LEU A O 1
ATOM 1338 N N . ALA A 1 170 ? -15.495 -8.24 -19.265 1 98.16 170 ALA A N 1
ATOM 1339 C CA . ALA A 1 170 ? -15.583 -7.654 -17.93 1 98.16 170 ALA A CA 1
ATOM 1340 C C . ALA A 1 170 ? -14.203 -7.259 -17.413 1 98.16 170 ALA A C 1
ATOM 1342 O O . ALA A 1 170 ? -14.044 -6.204 -16.793 1 98.16 170 ALA A O 1
ATOM 1343 N N . TYR A 1 171 ? -13.244 -8.103 -17.65 1 98.31 171 TYR A N 1
ATOM 1344 C CA . TYR A 1 171 ? -11.879 -7.786 -17.245 1 98.31 171 TYR A CA 1
ATOM 1345 C C . TYR A 1 171 ? -11.37 -6.545 -17.969 1 98.31 171 TYR A C 1
ATOM 1347 O O . TYR A 1 171 ? -10.782 -5.655 -17.35 1 98.31 171 TYR A O 1
ATOM 1355 N N . LEU A 1 172 ? -11.564 -6.524 -19.271 1 96.85 172 LEU A N 1
ATOM 1356 C CA . LEU A 1 1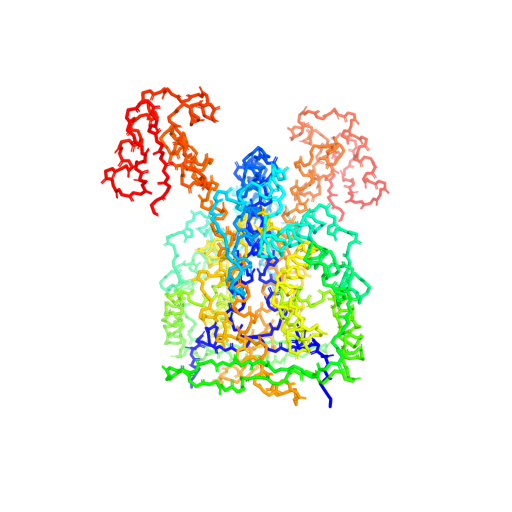72 ? -11.096 -5.4 -20.074 1 96.85 172 LEU A CA 1
ATOM 1357 C C . LEU A 1 172 ? -11.724 -4.094 -19.599 1 96.85 172 LEU A C 1
ATOM 1359 O O . LEU A 1 172 ? -11.047 -3.066 -19.523 1 96.85 172 LEU A O 1
ATOM 1363 N N . ASP A 1 173 ? -12.942 -4.16 -19.268 1 96.46 173 ASP A N 1
ATOM 1364 C CA . ASP A 1 173 ? -13.651 -2.987 -18.766 1 96.46 173 ASP A CA 1
ATOM 1365 C C . ASP A 1 173 ? -13.08 -2.531 -17.425 1 96.46 173 ASP A C 1
ATOM 1367 O O . ASP A 1 173 ? -12.798 -1.347 -17.235 1 96.46 173 ASP A O 1
ATOM 1371 N N . ALA A 1 174 ? -12.898 -3.448 -16.56 1 97.41 174 ALA A N 1
ATOM 1372 C CA . ALA A 1 174 ? -12.413 -3.139 -15.217 1 97.41 174 ALA A CA 1
ATOM 1373 C C . ALA A 1 174 ? -10.958 -2.678 -15.252 1 97.41 174 ALA A C 1
ATOM 1375 O O . ALA A 1 174 ? -10.564 -1.79 -14.493 1 97.41 174 ALA A O 1
ATOM 1376 N N . ARG A 1 175 ? -10.188 -3.279 -16.094 1 96.02 175 ARG A N 1
ATOM 1377 C CA . ARG A 1 175 ? -8.77 -2.951 -16.197 1 96.02 175 ARG A CA 1
ATOM 1378 C C . ARG A 1 175 ? -8.573 -1.517 -16.678 1 96.02 175 ARG A C 1
ATOM 1380 O O . ARG A 1 175 ? -7.595 -0.862 -16.311 1 96.02 175 ARG A O 1
ATOM 1387 N N . SER A 1 176 ? -9.463 -1.008 -17.427 1 93.95 176 SER A N 1
ATOM 1388 C CA . SER A 1 176 ? -9.364 0.328 -18.005 1 93.95 176 SER A CA 1
ATOM 1389 C C . SER A 1 176 ? -9.779 1.398 -17.001 1 93.95 176 SER A C 1
ATOM 1391 O O . SER A 1 176 ? -9.517 2.585 -17.207 1 93.95 176 SER A O 1
ATOM 1393 N N . ASP A 1 177 ? -10.396 0.976 -15.916 1 93.56 177 ASP A N 1
ATOM 1394 C CA . ASP A 1 177 ? -10.805 1.905 -14.867 1 93.56 177 ASP A CA 1
ATOM 1395 C C . ASP A 1 177 ? -9.658 2.177 -13.896 1 93.56 177 ASP A C 1
ATOM 1397 O O . ASP A 1 177 ? -9.275 1.301 -13.119 1 93.56 177 ASP A O 1
ATOM 1401 N N . ALA A 1 178 ? -9.177 3.376 -13.812 1 89.85 178 ALA A N 1
ATOM 1402 C CA . ALA A 1 178 ? -8.002 3.757 -13.033 1 89.85 178 ALA A CA 1
ATOM 1403 C C . ALA A 1 178 ? -8.286 3.676 -11.536 1 89.85 178 ALA A C 1
ATOM 1405 O O . ALA A 1 178 ? -7.359 3.609 -10.725 1 89.85 178 ALA A O 1
ATOM 1406 N N . ASN A 1 179 ? -9.539 3.634 -11.193 1 92.21 179 ASN A N 1
ATOM 1407 C CA . ASN A 1 179 ? -9.902 3.611 -9.78 1 92.21 179 ASN A CA 1
ATOM 1408 C C . ASN A 1 179 ? -9.951 2.186 -9.237 1 92.21 179 ASN A C 1
ATOM 1410 O O . ASN A 1 179 ? -9.996 1.981 -8.023 1 92.21 179 ASN A O 1
ATOM 1414 N N . ILE A 1 180 ? -9.95 1.229 -10.13 1 96.4 180 ILE A N 1
ATOM 1415 C CA . ILE A 1 180 ? -9.98 -0.163 -9.693 1 96.4 180 ILE A CA 1
ATOM 1416 C C . ILE A 1 180 ? -8.558 -0.648 -9.42 1 96.4 180 ILE A C 1
ATOM 1418 O O . ILE A 1 180 ? -7.688 -0.562 -10.29 1 96.4 180 ILE A O 1
ATOM 1422 N N . ASN A 1 181 ? -8.345 -1.06 -8.163 1 96.67 181 ASN A N 1
ATOM 1423 C CA . ASN A 1 181 ? -7.055 -1.637 -7.798 1 96.67 181 ASN A CA 1
ATOM 1424 C C . ASN A 1 181 ? -6.809 -2.96 -8.518 1 96.67 181 ASN A C 1
ATOM 1426 O O . ASN A 1 181 ? -7.516 -3.941 -8.283 1 96.67 181 ASN A O 1
ATOM 1430 N N . GLN A 1 182 ? -5.875 -2.998 -9.337 1 96.56 182 GLN A N 1
ATOM 1431 C CA . GLN A 1 182 ? -5.625 -4.161 -10.182 1 96.56 182 GLN A CA 1
ATOM 1432 C C . GLN A 1 182 ? -5.233 -5.375 -9.345 1 96.56 182 GLN A C 1
ATOM 1434 O O . GLN A 1 182 ? -5.536 -6.512 -9.711 1 96.56 182 GLN A O 1
ATOM 1439 N N . LEU A 1 183 ? -4.57 -5.135 -8.222 1 97.74 183 LEU A N 1
ATOM 1440 C CA . LEU A 1 183 ? -4.165 -6.232 -7.35 1 97.74 183 LEU A CA 1
ATOM 1441 C C . LEU A 1 183 ? -5.382 -6.95 -6.778 1 97.74 183 LEU A C 1
ATOM 1443 O O . LEU A 1 183 ? -5.312 -8.138 -6.452 1 97.74 183 LEU A O 1
ATOM 1447 N N . LEU A 1 184 ? -6.523 -6.235 -6.628 1 98.44 184 LEU A N 1
ATOM 1448 C CA . LEU A 1 184 ? -7.758 -6.841 -6.142 1 98.44 184 LEU A CA 1
ATOM 1449 C C . LEU A 1 184 ? -8.545 -7.464 -7.289 1 98.44 184 LEU A C 1
ATOM 1451 O O . LEU A 1 184 ? -9.249 -8.458 -7.097 1 98.44 184 LEU A O 1
ATOM 1455 N N . LEU A 1 185 ? -8.411 -6.894 -8.47 1 98.66 185 LEU A N 1
ATOM 1456 C CA . LEU A 1 185 ? -9.146 -7.364 -9.639 1 98.66 185 LEU A CA 1
ATOM 1457 C C . LEU A 1 185 ? -8.658 -8.743 -10.07 1 98.66 185 LEU A C 1
ATOM 1459 O O . LEU A 1 185 ? -9.46 -9.601 -10.445 1 98.66 185 LEU A O 1
ATOM 1463 N N . ILE A 1 186 ? -7.368 -8.99 -9.99 1 98.78 186 ILE A N 1
ATOM 1464 C CA . ILE A 1 186 ? -6.733 -10.187 -10.53 1 98.78 186 ILE A CA 1
ATOM 1465 C C . ILE A 1 186 ? -7.329 -11.429 -9.872 1 98.78 186 ILE A C 1
ATOM 1467 O O . ILE A 1 186 ? -7.818 -12.33 -10.559 1 98.78 186 ILE A O 1
ATOM 1471 N N . PRO A 1 187 ? -7.385 -11.482 -8.541 1 98.83 187 PRO A N 1
ATOM 1472 C CA . PRO A 1 187 ? -7.959 -12.689 -7.941 1 98.83 187 PRO A CA 1
ATOM 1473 C C . PRO A 1 187 ? -9.443 -12.855 -8.256 1 98.83 187 PRO A C 1
ATOM 1475 O O . PRO A 1 187 ? -9.948 -13.98 -8.29 1 98.83 187 PRO A O 1
ATOM 1478 N N . CYS A 1 188 ? -10.197 -11.796 -8.505 1 98.77 188 CYS A N 1
ATOM 1479 C CA . CYS A 1 188 ? -11.595 -11.926 -8.899 1 98.77 188 CYS A CA 1
ATOM 1480 C C . CYS A 1 188 ? -11.719 -12.638 -10.241 1 98.77 188 CYS A C 1
ATOM 1482 O O . CYS A 1 188 ? -12.525 -13.558 -10.388 1 98.77 188 CYS A O 1
ATOM 1484 N N . VAL A 1 189 ? -10.885 -12.207 -11.143 1 98.8 189 VAL A N 1
ATOM 1485 C CA . VAL A 1 189 ? -10.902 -12.76 -12.494 1 98.8 189 VAL A CA 1
ATOM 1486 C C . VAL A 1 189 ? -10.453 -14.219 -12.461 1 98.8 189 VAL A C 1
ATOM 1488 O O . VAL A 1 189 ? -11.031 -15.068 -13.143 1 98.8 189 VAL A O 1
ATOM 1491 N N . ILE A 1 190 ? -9.48 -14.516 -11.673 1 98.88 190 ILE A N 1
ATOM 1492 C CA . ILE A 1 190 ? -8.953 -15.872 -11.568 1 98.88 190 ILE A CA 1
ATOM 1493 C C . ILE A 1 190 ? -10.001 -16.786 -10.938 1 98.88 190 ILE A C 1
ATOM 1495 O O . ILE A 1 190 ? -10.177 -17.928 -11.369 1 98.88 190 ILE A O 1
ATOM 1499 N N . LEU A 1 191 ? -10.718 -16.283 -9.915 1 98.83 191 LEU A N 1
ATOM 1500 C CA . LEU A 1 191 ? -11.793 -17.062 -9.31 1 98.83 191 LEU A CA 1
ATOM 1501 C C . LEU A 1 191 ? -12.871 -17.391 -10.338 1 98.83 191 LEU A C 1
ATOM 1503 O O . LEU A 1 191 ? -13.342 -18.528 -10.407 1 98.83 191 LEU A O 1
ATOM 1507 N N . ASP A 1 192 ? -13.252 -16.383 -11.055 1 98.81 192 ASP A N 1
ATOM 1508 C CA . ASP A 1 192 ? -14.291 -16.589 -12.059 1 98.81 192 ASP A CA 1
ATOM 1509 C C . ASP A 1 192 ? -13.842 -17.597 -13.115 1 98.81 192 ASP A C 1
ATOM 1511 O O . ASP A 1 192 ? -14.627 -18.444 -13.546 1 98.81 192 ASP A O 1
ATOM 1515 N N . PHE A 1 193 ? -12.593 -17.505 -13.542 1 98.83 193 PHE A N 1
ATOM 1516 C CA . PHE A 1 193 ? -12.034 -18.482 -14.469 1 98.83 193 PHE A CA 1
ATOM 1517 C C . PHE A 1 193 ? -12.141 -19.892 -13.9 1 98.83 193 PHE A C 1
ATOM 1519 O O . PHE A 1 193 ? -12.556 -20.82 -14.598 1 98.83 193 PHE A O 1
ATOM 1526 N N . LEU A 1 194 ? -11.776 -20.012 -12.641 1 98.48 194 LEU A N 1
ATOM 1527 C CA . LEU A 1 194 ? -11.789 -21.313 -11.981 1 98.48 194 LEU A CA 1
ATOM 1528 C C . LEU A 1 194 ? -13.212 -21.849 -11.863 1 98.48 194 LEU A C 1
ATOM 1530 O O . LEU A 1 194 ? -13.429 -23.062 -11.908 1 98.48 194 LEU A O 1
ATOM 1534 N N . CYS A 1 195 ? -14.17 -21.002 -11.703 1 98.22 195 CYS A N 1
ATOM 1535 C CA . CYS A 1 195 ? -15.562 -21.416 -11.566 1 98.22 195 CYS A CA 1
ATOM 1536 C C . CYS A 1 195 ? -16.163 -21.765 -12.922 1 98.22 195 CYS A C 1
ATOM 1538 O O . CYS A 1 195 ? -17.022 -22.643 -13.018 1 98.22 195 CYS A O 1
ATOM 1540 N N . ILE A 1 196 ? -15.753 -21.044 -13.965 1 98.42 196 ILE A N 1
ATOM 1541 C CA . ILE A 1 196 ? -16.157 -21.443 -15.309 1 98.42 196 ILE A CA 1
ATOM 1542 C C . ILE A 1 196 ? -15.553 -22.804 -15.646 1 98.42 196 ILE A C 1
ATOM 1544 O O . ILE A 1 196 ? -16.245 -23.686 -16.162 1 98.42 196 ILE A O 1
ATOM 1548 N N . HIS A 1 197 ? -14.203 -22.951 -15.293 1 98.33 197 HIS A N 1
ATOM 1549 C CA . HIS A 1 197 ? -13.488 -24.205 -15.506 1 98.33 197 HIS A CA 1
ATOM 1550 C C . HIS A 1 197 ? -13.598 -24.662 -16.956 1 98.33 197 HIS A C 1
ATOM 1552 O O . HIS A 1 197 ? -14.149 -25.729 -17.235 1 98.33 197 HIS A O 1
ATOM 1558 N N . PRO A 1 198 ? -13.033 -23.977 -17.852 1 98.48 198 PRO A N 1
ATOM 1559 C CA . PRO A 1 198 ? -13.426 -24.054 -19.261 1 98.48 198 PRO A CA 1
ATOM 1560 C C . PRO A 1 198 ? -12.806 -25.248 -19.982 1 98.48 198 PRO A C 1
ATOM 1562 O O . PRO A 1 198 ? -13.202 -25.569 -21.106 1 98.48 198 PRO A O 1
ATOM 1565 N N . PHE A 1 199 ? -11.836 -25.937 -19.397 1 98.36 199 PHE A N 1
ATOM 1566 C CA . PHE A 1 199 ? -11.114 -26.984 -20.11 1 98.36 199 PHE A CA 1
ATOM 1567 C C . PHE A 1 199 ? -11.437 -28.356 -19.532 1 98.36 199 PHE A C 1
ATOM 1569 O O . PHE A 1 199 ? -11.825 -28.469 -18.367 1 98.36 199 PHE A O 1
ATOM 1576 N N . ARG A 1 200 ? -11.224 -29.367 -20.301 1 95.74 200 ARG A N 1
ATOM 1577 C CA . ARG A 1 200 ? -11.371 -30.748 -19.851 1 95.74 200 ARG A CA 1
ATOM 1578 C C . ARG A 1 200 ? -10.34 -31.087 -18.78 1 95.74 200 ARG A C 1
ATOM 1580 O O . ARG A 1 200 ? -10.627 -31.849 -17.854 1 95.74 200 ARG A O 1
ATOM 1587 N N . ASP A 1 201 ? -9.166 -30.555 -18.962 1 94.91 201 ASP A N 1
ATOM 1588 C CA . ASP A 1 201 ? -8.055 -30.741 -18.034 1 94.91 201 ASP A CA 1
ATOM 1589 C C . ASP A 1 201 ? -7.142 -29.518 -18.018 1 94.91 201 ASP A C 1
ATOM 1591 O O . ASP A 1 201 ? -7.12 -28.741 -18.975 1 94.91 201 ASP A O 1
ATOM 1595 N N . GLY A 1 202 ? -6.504 -29.287 -16.839 1 96.8 202 GLY A N 1
ATOM 1596 C CA . GLY A 1 202 ? -5.457 -28.279 -16.775 1 96.8 202 GLY A CA 1
ATOM 1597 C C . GLY A 1 202 ? -5.941 -26.95 -16.226 1 96.8 202 GLY A C 1
ATOM 1598 O O . GLY A 1 202 ? -5.196 -25.969 -16.216 1 96.8 202 GLY A O 1
ATOM 1599 N N . ASN A 1 203 ? -7.2 -26.919 -15.74 1 97.88 203 ASN A N 1
ATOM 1600 C CA . ASN A 1 203 ? -7.772 -25.661 -15.275 1 97.88 203 ASN A CA 1
ATOM 1601 C C . ASN A 1 203 ? -6.977 -25.08 -14.109 1 97.88 203 ASN A C 1
ATOM 1603 O O . ASN A 1 203 ? -6.728 -23.874 -14.061 1 97.88 203 ASN A O 1
ATOM 1607 N N . GLY A 1 204 ? -6.542 -25.895 -13.136 1 97.78 204 GLY A N 1
ATOM 1608 C CA . GLY A 1 204 ? -5.731 -25.423 -12.025 1 97.78 204 GLY A CA 1
ATOM 1609 C C . GLY A 1 204 ? -4.401 -24.838 -12.462 1 97.78 204 GLY A C 1
ATOM 1610 O O . GLY A 1 204 ? -4.043 -23.729 -12.061 1 97.78 204 GLY A O 1
ATOM 1611 N N . ARG A 1 205 ? -3.694 -25.563 -13.313 1 98.32 205 ARG A N 1
ATOM 1612 C CA . ARG A 1 205 ? -2.407 -25.115 -13.835 1 98.32 205 ARG A CA 1
ATOM 1613 C C . ARG A 1 205 ? -2.565 -23.844 -14.663 1 98.32 205 ARG A C 1
ATOM 1615 O O . ARG A 1 205 ? -1.772 -22.909 -14.533 1 98.32 205 ARG A O 1
ATOM 1622 N N . MET A 1 20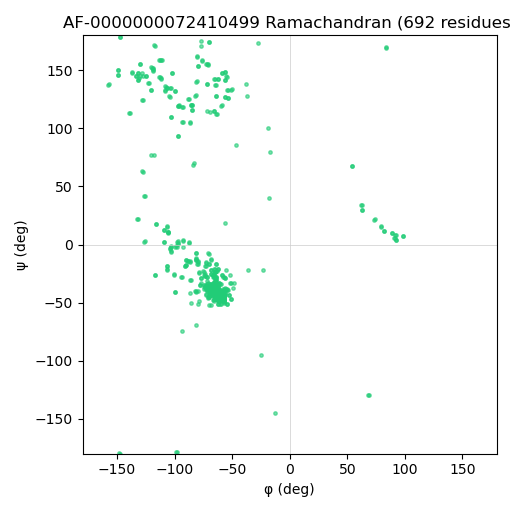6 ? -3.604 -23.763 -15.446 1 98.71 206 MET A N 1
ATOM 1623 C CA . MET A 1 206 ? -3.878 -22.565 -16.234 1 98.71 206 MET A CA 1
ATOM 1624 C C . MET A 1 206 ? -4.164 -21.371 -15.329 1 98.71 206 MET A C 1
ATOM 1626 O O . MET A 1 206 ? -3.748 -20.249 -15.624 1 98.71 206 MET A O 1
ATOM 1630 N N . SER A 1 207 ? -4.912 -21.605 -14.264 1 98.76 207 SER A N 1
ATOM 1631 C CA . SER A 1 207 ? -5.217 -20.511 -13.348 1 98.76 207 SER A CA 1
ATOM 1632 C C . SER A 1 207 ? -3.944 -19.91 -12.761 1 98.76 207 SER A C 1
ATOM 1634 O O . SER A 1 207 ? -3.85 -18.694 -12.582 1 98.76 207 SER A O 1
ATOM 1636 N N . ARG A 1 208 ? -2.98 -20.755 -12.433 1 98.75 208 ARG A N 1
ATOM 1637 C CA . ARG A 1 208 ? -1.728 -20.275 -11.858 1 98.75 208 ARG A CA 1
ATOM 1638 C C . ARG A 1 208 ? -0.876 -19.573 -12.911 1 98.75 208 ARG A C 1
ATOM 1640 O O . ARG A 1 208 ? -0.232 -18.562 -12.622 1 98.75 208 ARG A O 1
ATOM 1647 N N . LEU A 1 209 ? -0.899 -20.044 -14.163 1 98.8 209 LEU A N 1
ATOM 1648 C CA . LEU A 1 209 ? -0.235 -19.363 -15.269 1 98.8 209 LEU A CA 1
ATOM 1649 C C . LEU A 1 209 ? -0.849 -17.987 -15.507 1 98.8 209 LEU A C 1
ATOM 1651 O O . LEU A 1 209 ? -0.128 -16.995 -15.639 1 98.8 209 LEU A O 1
ATOM 1655 N N . LEU A 1 210 ? -2.145 -17.942 -15.514 1 98.87 210 LEU A N 1
ATOM 1656 C CA . LEU A 1 210 ? -2.848 -16.685 -15.747 1 98.87 210 LEU A CA 1
ATOM 1657 C C . LEU A 1 210 ? -2.623 -15.715 -14.593 1 98.87 210 LEU A C 1
ATOM 1659 O O . LEU A 1 210 ? -2.559 -14.501 -14.8 1 98.87 210 LEU A O 1
ATOM 1663 N N . SER A 1 211 ? -2.543 -16.244 -13.375 1 98.78 211 SER A N 1
ATOM 1664 C CA . SER A 1 211 ? -2.217 -15.407 -12.225 1 98.78 211 SER A CA 1
ATOM 1665 C C . SER A 1 211 ? -0.885 -14.689 -12.423 1 98.78 211 SER A C 1
ATOM 1667 O O . SER A 1 211 ? -0.798 -13.472 -12.248 1 98.78 211 SER A O 1
ATOM 1669 N N . LEU A 1 212 ? 0.125 -15.424 -12.831 1 98.73 212 LEU A N 1
ATOM 1670 C CA . LEU A 1 212 ? 1.442 -14.836 -13.048 1 98.73 212 LEU A CA 1
ATOM 1671 C C . LEU A 1 212 ? 1.409 -13.836 -14.198 1 98.73 212 LEU A C 1
ATOM 1673 O O . LEU A 1 212 ? 2.001 -12.758 -14.107 1 98.73 212 LEU A O 1
ATOM 1677 N N . LEU A 1 213 ? 0.741 -14.205 -15.275 1 98.73 213 LEU A N 1
ATOM 1678 C CA . LEU A 1 213 ? 0.618 -13.311 -16.421 1 98.73 213 LEU A CA 1
ATOM 1679 C C . LEU A 1 213 ? 0.052 -11.959 -15.997 1 98.73 213 LEU A C 1
ATOM 1681 O O . LEU A 1 213 ? 0.644 -10.916 -16.284 1 98.73 213 LEU A O 1
ATOM 1685 N N . LEU A 1 214 ? -1.052 -11.993 -15.28 1 98.67 214 LEU A N 1
ATOM 1686 C CA . LEU A 1 214 ? -1.738 -10.76 -14.909 1 98.67 214 LEU A CA 1
ATOM 1687 C C . LEU A 1 214 ? -0.937 -9.985 -13.867 1 98.67 214 LEU A C 1
ATOM 1689 O O . LEU A 1 214 ? -0.905 -8.753 -13.893 1 98.67 214 LEU A O 1
ATOM 1693 N N . LEU A 1 215 ? -0.336 -10.708 -12.958 1 98.69 215 LEU A N 1
ATOM 1694 C CA . LEU A 1 215 ? 0.523 -10.043 -11.984 1 98.69 215 LEU A CA 1
ATOM 1695 C C . LEU A 1 215 ? 1.673 -9.32 -12.677 1 98.69 215 LEU A C 1
ATOM 1697 O O . LEU A 1 215 ? 1.928 -8.145 -12.402 1 98.69 215 LEU A O 1
ATOM 1701 N N . TYR A 1 216 ? 2.369 -10 -13.648 1 98.09 216 TYR A N 1
ATOM 1702 C CA . TYR A 1 216 ? 3.502 -9.417 -14.358 1 98.09 216 TYR A CA 1
ATOM 1703 C C . TYR A 1 216 ? 3.071 -8.201 -15.17 1 98.09 216 TYR A C 1
ATOM 1705 O O . TYR A 1 216 ? 3.76 -7.179 -15.182 1 98.09 216 TYR A O 1
ATOM 1713 N N . LYS A 1 217 ? 1.956 -8.297 -15.775 1 96.93 217 LYS A N 1
ATOM 1714 C CA . LYS A 1 217 ? 1.458 -7.207 -16.608 1 96.93 217 LYS A CA 1
ATOM 1715 C C . LYS A 1 217 ? 1.16 -5.967 -15.771 1 96.93 217 LYS A C 1
ATOM 1717 O O . LYS A 1 217 ? 1.107 -4.854 -16.297 1 96.93 217 LYS A O 1
ATOM 1722 N N . ASN A 1 218 ? 0.976 -6.167 -14.505 1 96.22 218 ASN A N 1
ATOM 1723 C CA . ASN A 1 218 ? 0.658 -5.046 -13.627 1 96.22 218 ASN A CA 1
ATOM 1724 C C . ASN A 1 218 ? 1.823 -4.711 -12.701 1 96.22 218 ASN A C 1
ATOM 1726 O O . ASN A 1 218 ? 1.637 -4.053 -11.675 1 96.22 218 ASN A O 1
ATOM 1730 N N . GLY A 1 219 ? 2.965 -5.254 -12.976 1 95.76 219 GLY A N 1
ATOM 1731 C CA . GLY A 1 219 ? 4.196 -4.839 -12.323 1 95.76 219 GLY A CA 1
ATOM 1732 C C . GLY A 1 219 ? 4.501 -5.632 -11.067 1 95.76 219 GLY A C 1
ATOM 1733 O O . GLY A 1 219 ? 5.425 -5.296 -10.323 1 95.76 219 GLY A O 1
ATOM 1734 N N . PHE A 1 220 ? 3.748 -6.648 -10.74 1 97.89 220 PHE A N 1
ATOM 1735 C CA . PHE A 1 220 ? 4.002 -7.519 -9.599 1 97.89 220 PHE A CA 1
ATOM 1736 C C . PHE A 1 220 ? 4.745 -8.777 -10.033 1 97.89 220 PHE A C 1
ATOM 1738 O O . PHE A 1 220 ? 4.127 -9.811 -10.295 1 97.89 220 PHE A O 1
ATOM 1745 N N . ASP A 1 221 ? 6.075 -8.767 -9.959 1 96.38 221 ASP A N 1
ATOM 1746 C CA . ASP A 1 221 ? 6.814 -9.828 -10.637 1 96.38 221 ASP A CA 1
ATOM 1747 C C . ASP A 1 221 ? 7.573 -10.695 -9.636 1 96.38 221 ASP A C 1
ATOM 1749 O O . ASP A 1 221 ? 8.524 -11.389 -10.003 1 96.38 221 ASP A O 1
ATOM 1753 N N . ALA A 1 222 ? 7.197 -10.628 -8.341 1 96.87 222 ALA A N 1
ATOM 1754 C CA . ALA A 1 222 ? 7.883 -11.42 -7.323 1 96.87 222 ALA A CA 1
ATOM 1755 C C . ALA A 1 222 ? 7.859 -12.905 -7.674 1 96.87 222 ALA A C 1
ATOM 1757 O O . ALA A 1 222 ? 8.784 -13.645 -7.333 1 96.87 222 ALA A O 1
ATOM 1758 N N . GLY A 1 223 ? 6.798 -13.311 -8.402 1 96.95 223 GLY A N 1
ATOM 1759 C CA . GLY A 1 223 ? 6.63 -14.704 -8.785 1 96.95 223 GLY A CA 1
ATOM 1760 C C . GLY A 1 223 ? 7.725 -15.207 -9.705 1 96.95 223 GLY A C 1
ATOM 1761 O O . GLY A 1 223 ? 7.888 -16.416 -9.884 1 96.95 223 GLY A O 1
ATOM 1762 N N . LYS A 1 224 ? 8.461 -14.292 -10.301 1 95.93 224 LYS A N 1
ATOM 1763 C CA . LYS A 1 224 ? 9.588 -14.646 -11.159 1 95.93 224 LYS A CA 1
ATOM 1764 C C . LYS A 1 224 ? 10.788 -15.097 -10.331 1 95.93 224 LYS A C 1
ATOM 1766 O O . LYS A 1 224 ? 11.63 -15.858 -10.813 1 95.93 224 LYS A O 1
ATOM 1771 N N . TYR A 1 225 ? 10.826 -14.663 -9.043 1 94.3 225 TYR A N 1
ATOM 1772 C CA . TYR A 1 225 ? 12.028 -14.854 -8.239 1 94.3 225 TYR A CA 1
ATOM 1773 C C . TYR A 1 225 ? 11.747 -15.755 -7.043 1 94.3 225 TYR A C 1
ATOM 1775 O O . TYR A 1 225 ? 12.671 -16.316 -6.448 1 94.3 225 TYR A O 1
ATOM 1783 N N . VAL A 1 226 ? 10.566 -15.795 -6.595 1 95.32 226 VAL A N 1
ATOM 1784 C CA . VAL A 1 226 ? 10.045 -16.697 -5.574 1 95.32 226 VAL A CA 1
ATOM 1785 C C . VAL A 1 226 ? 8.782 -17.386 -6.088 1 95.32 226 VAL A C 1
ATOM 1787 O O . VAL A 1 226 ? 7.805 -16.721 -6.442 1 95.32 226 VAL A O 1
ATOM 1790 N N . SER A 1 227 ? 8.787 -18.65 -6.067 1 96.58 227 SER A N 1
ATOM 1791 C CA . SER A 1 227 ? 7.724 -19.419 -6.706 1 96.58 227 SER A CA 1
ATOM 1792 C C . SER A 1 227 ? 6.377 -19.16 -6.04 1 96.58 227 SER A C 1
ATOM 1794 O O . SER A 1 227 ? 6.16 -19.552 -4.891 1 96.58 227 SER A O 1
ATOM 1796 N N . PHE A 1 228 ? 5.496 -18.533 -6.757 1 98.34 228 PHE A N 1
ATOM 1797 C CA . PHE A 1 228 ? 4.109 -18.332 -6.354 1 98.34 228 PHE A CA 1
ATOM 1798 C C . PHE A 1 228 ? 3.4 -19.668 -6.173 1 98.34 228 PHE A C 1
ATOM 1800 O O . PHE A 1 228 ? 2.685 -19.869 -5.189 1 98.34 228 PHE A O 1
ATOM 1807 N N . GLU A 1 229 ? 3.634 -20.618 -7.045 1 97.96 229 GLU A N 1
ATOM 1808 C CA . GLU A 1 229 ? 3.035 -21.949 -7.035 1 97.96 229 GLU A CA 1
ATOM 1809 C C . GLU A 1 229 ? 3.496 -22.752 -5.822 1 97.96 229 GLU A C 1
ATOM 1811 O O . GLU A 1 229 ? 2.714 -23.503 -5.235 1 97.96 229 GLU A O 1
ATOM 1816 N N . GLU A 1 230 ? 4.769 -22.575 -5.507 1 95.56 230 GLU A N 1
ATOM 1817 C CA . GLU A 1 230 ? 5.28 -23.281 -4.335 1 95.56 230 GLU A CA 1
ATOM 1818 C C . GLU A 1 230 ? 4.608 -22.788 -3.057 1 95.56 230 GLU A C 1
ATOM 1820 O O . GLU A 1 230 ? 4.313 -23.581 -2.16 1 95.56 230 GLU A O 1
ATOM 1825 N N . GLN A 1 231 ? 4.369 -21.481 -2.992 1 96.32 231 GLN A N 1
ATOM 1826 C CA . GLN A 1 231 ? 3.665 -20.935 -1.837 1 96.32 231 GLN A CA 1
ATOM 1827 C C . GLN A 1 231 ? 2.244 -21.484 -1.748 1 96.32 231 GLN A C 1
ATOM 1829 O O . GLN A 1 231 ? 1.763 -21.802 -0.659 1 96.32 231 GLN A O 1
ATOM 1834 N N . ILE A 1 232 ? 1.558 -21.597 -2.859 1 97.51 232 ILE A N 1
ATOM 1835 C CA . ILE A 1 232 ? 0.223 -22.184 -2.888 1 97.51 232 ILE A CA 1
ATOM 1836 C C . ILE A 1 232 ? 0.29 -23.643 -2.441 1 97.51 232 ILE A C 1
ATOM 1838 O O . ILE A 1 232 ? -0.52 -24.085 -1.623 1 97.51 232 ILE A O 1
ATOM 1842 N N . ASN A 1 233 ? 1.262 -24.361 -2.972 1 95.8 233 ASN A N 1
ATOM 1843 C CA . ASN A 1 233 ? 1.416 -25.776 -2.651 1 95.8 233 ASN A CA 1
ATOM 1844 C C . ASN A 1 233 ? 1.682 -25.988 -1.163 1 95.8 233 ASN A C 1
ATOM 1846 O O . ASN A 1 233 ? 1.153 -26.924 -0.561 1 95.8 233 ASN A O 1
ATOM 1850 N N . ASN A 1 234 ? 2.5 -25.122 -0.568 1 92.74 234 ASN A N 1
ATOM 1851 C CA . ASN A 1 234 ? 2.85 -25.211 0.846 1 92.74 234 ASN A CA 1
ATOM 1852 C C . ASN A 1 234 ? 1.641 -24.949 1.74 1 92.74 234 ASN A C 1
ATOM 1854 O O . ASN A 1 234 ? 1.562 -25.472 2.853 1 92.74 234 ASN A O 1
ATOM 1858 N N . TYR A 1 235 ? 0.687 -24.194 1.224 1 94.97 235 TYR A N 1
ATOM 1859 C CA . TYR A 1 235 ? -0.496 -23.83 1.996 1 94.97 235 TYR A CA 1
ATOM 1860 C C . TYR A 1 235 ? -1.771 -24.193 1.244 1 94.97 235 TYR A C 1
ATOM 1862 O O . TYR A 1 235 ? -2.738 -23.427 1.241 1 94.97 235 TYR A O 1
ATOM 1870 N N . LYS A 1 236 ? -1.779 -25.32 0.644 1 93.99 236 LYS A N 1
ATOM 1871 C CA . LYS A 1 236 ? -2.824 -25.747 -0.283 1 93.99 236 LYS A CA 1
ATOM 1872 C C . LYS A 1 236 ? -4.173 -25.852 0.422 1 93.99 236 LYS A C 1
ATOM 1874 O O . LYS A 1 236 ? -5.215 -25.574 -0.176 1 93.99 236 LYS A O 1
ATOM 1879 N N . ALA A 1 237 ? -4.15 -26.26 1.73 1 93.91 237 ALA A N 1
ATOM 1880 C CA . ALA A 1 237 ? -5.399 -26.368 2.48 1 93.91 237 ALA A CA 1
ATOM 1881 C C . ALA A 1 237 ? -6.114 -25.022 2.55 1 93.91 237 ALA A C 1
ATOM 1883 O O . ALA A 1 237 ? -7.333 -24.949 2.372 1 93.91 237 ALA A O 1
ATOM 1884 N N . TYR A 1 238 ? -5.368 -23.979 2.78 1 95.69 238 TYR A N 1
ATOM 1885 C CA . TYR A 1 238 ? -5.937 -22.638 2.861 1 95.69 238 TYR A CA 1
ATOM 1886 C C . TYR A 1 238 ? -6.414 -22.165 1.493 1 95.69 238 TYR A C 1
ATOM 1888 O O . TYR A 1 238 ? -7.435 -21.482 1.387 1 95.69 238 TYR A O 1
ATOM 1896 N N . TYR A 1 239 ? -5.679 -22.556 0.505 1 96.94 239 TYR A N 1
ATOM 1897 C CA . TYR A 1 239 ? -6.049 -22.217 -0.865 1 96.94 239 TYR A CA 1
ATOM 1898 C C . TYR A 1 239 ? -7.394 -22.831 -1.234 1 96.94 239 TYR A C 1
ATOM 1900 O O . TYR A 1 239 ? -8.295 -22.131 -1.702 1 96.94 239 TYR A O 1
ATOM 1908 N N . TYR A 1 240 ? -7.567 -24.054 -0.964 1 94.65 240 TYR A N 1
ATOM 1909 C CA . TYR A 1 240 ? -8.792 -24.754 -1.334 1 94.65 240 TYR A CA 1
ATOM 1910 C C . TYR A 1 240 ? -9.962 -24.301 -0.468 1 94.65 240 TYR A C 1
ATOM 1912 O O . TYR A 1 240 ? -11.103 -24.25 -0.933 1 94.65 240 TYR A O 1
ATOM 1920 N N . GLU A 1 241 ? -9.663 -23.996 0.753 1 96.22 241 GLU A N 1
ATOM 1921 C CA . GLU A 1 241 ? -10.711 -23.457 1.614 1 96.22 241 GLU A CA 1
ATOM 1922 C C . GLU A 1 241 ? -11.204 -22.106 1.104 1 96.22 241 GLU A C 1
ATOM 1924 O O . GLU A 1 241 ? -12.408 -21.84 1.1 1 96.22 241 GLU A O 1
ATOM 1929 N N . ALA A 1 242 ? -10.289 -21.258 0.712 1 97.96 242 ALA A N 1
ATOM 1930 C CA . ALA A 1 242 ? -10.656 -19.962 0.149 1 97.96 242 ALA A CA 1
ATOM 1931 C C . ALA A 1 242 ? -11.485 -20.13 -1.121 1 97.96 242 ALA A C 1
ATOM 1933 O O . ALA A 1 242 ? -12.46 -19.406 -1.334 1 97.96 242 ALA A O 1
ATOM 1934 N N . LEU A 1 243 ? -11.097 -21.076 -1.929 1 97.08 243 LEU A N 1
ATOM 1935 C CA . LEU A 1 243 ? -11.837 -21.368 -3.152 1 97.08 243 LEU A CA 1
ATOM 1936 C C . LEU A 1 243 ? -13.256 -21.826 -2.832 1 97.08 243 LEU A C 1
ATOM 1938 O O . LEU A 1 243 ? -14.214 -21.387 -3.472 1 97.08 243 LEU A O 1
ATOM 1942 N N . ARG A 1 244 ? -13.347 -22.694 -1.872 1 95.62 244 ARG A N 1
ATOM 1943 C CA . ARG A 1 244 ? -14.649 -23.204 -1.458 1 95.62 244 ARG A CA 1
ATOM 1944 C C . ARG A 1 244 ? -15.545 -22.077 -0.955 1 95.62 244 ARG A C 1
ATOM 1946 O O . ARG A 1 244 ? -16.699 -21.961 -1.371 1 95.62 244 ARG A O 1
ATOM 1953 N N . GLN A 1 245 ? -15.025 -21.257 -0.118 1 97.67 245 GLN A N 1
ATOM 1954 C CA . GLN A 1 245 ? -15.787 -20.164 0.477 1 97.67 245 GLN A CA 1
ATOM 1955 C C . GLN A 1 245 ? -16.237 -19.166 -0.586 1 97.67 245 GLN A C 1
ATOM 1957 O O . GLN A 1 245 ? -17.366 -18.672 -0.542 1 97.67 245 GLN A O 1
ATOM 1962 N N . SER A 1 246 ? -15.451 -18.911 -1.556 1 98.4 246 SER A N 1
ATOM 1963 C CA . SER A 1 246 ? -15.726 -17.848 -2.517 1 98.4 246 SER A CA 1
ATOM 1964 C C . SER A 1 246 ? -16.534 -18.368 -3.701 1 98.4 246 SER A C 1
ATOM 1966 O O . SER A 1 246 ? -17.087 -17.584 -4.475 1 98.4 246 SER A O 1
ATOM 1968 N N . SER A 1 247 ? -16.552 -19.667 -3.867 1 96.64 247 SER A N 1
ATOM 1969 C CA . SER A 1 247 ? -17.315 -20.213 -4.985 1 96.64 247 SER A CA 1
ATOM 1970 C C . SER A 1 247 ? -18.745 -20.541 -4.571 1 96.64 247 SER A C 1
ATOM 1972 O O . SER A 1 247 ? -19.604 -20.782 -5.422 1 96.64 247 SER A O 1
ATOM 1974 N N . ALA A 1 248 ? -18.992 -20.666 -3.258 1 95.26 248 ALA A N 1
ATOM 1975 C CA . ALA A 1 248 ? -20.348 -20.909 -2.775 1 95.26 248 ALA A CA 1
ATOM 1976 C C . ALA A 1 248 ? -21.293 -19.791 -3.205 1 95.26 248 ALA A C 1
ATOM 1978 O O . ALA A 1 248 ? -21.063 -18.62 -2.892 1 95.26 248 ALA A O 1
ATOM 1979 N N . GLY A 1 249 ? -22.334 -20.149 -3.977 1 95.6 249 GLY A N 1
ATOM 1980 C CA . GLY A 1 249 ? -23.299 -19.162 -4.434 1 95.6 249 GLY A CA 1
ATOM 1981 C C . GLY A 1 249 ? -22.834 -18.392 -5.655 1 95.6 249 GLY A C 1
ATOM 1982 O O . GLY A 1 249 ? -23.429 -17.376 -6.019 1 95.6 249 GLY A O 1
ATOM 1983 N N . TRP A 1 250 ? -21.75 -18.853 -6.295 1 97.06 250 TRP A N 1
ATOM 1984 C CA . TRP A 1 250 ? -21.145 -18.145 -7.419 1 97.06 250 TRP A CA 1
ATOM 1985 C C . TRP A 1 250 ? -22.12 -18.042 -8.586 1 97.06 250 TRP A C 1
ATOM 1987 O O . TRP A 1 250 ? -22.249 -16.983 -9.204 1 97.06 250 TRP A O 1
ATOM 1997 N N . GLU A 1 251 ? -22.87 -19.04 -8.85 1 93.39 251 GLU A N 1
ATOM 1998 C CA . GLU A 1 251 ? -23.762 -19.091 -10.005 1 93.39 251 GLU A CA 1
ATOM 1999 C C . GLU A 1 251 ? -24.869 -18.047 -9.893 1 93.39 251 GLU A C 1
ATOM 2001 O O . GLU A 1 251 ? -25.36 -17.544 -10.906 1 93.39 251 GLU A O 1
ATOM 2006 N N . THR A 1 252 ? -25.212 -17.707 -8.669 1 94.91 252 THR A N 1
ATOM 2007 C CA . THR A 1 252 ? -26.319 -16.784 -8.444 1 94.91 252 THR A CA 1
ATOM 2008 C C . THR A 1 252 ? -25.801 -15.409 -8.032 1 94.91 252 THR A C 1
ATOM 2010 O O . THR A 1 252 ? -26.567 -14.57 -7.552 1 94.91 252 THR A O 1
ATOM 2013 N N . ASN A 1 253 ? -24.528 -15.176 -8.15 1 95.91 253 ASN A N 1
ATOM 2014 C CA . ASN A 1 253 ? -23.881 -13.913 -7.809 1 95.91 253 ASN A CA 1
ATOM 2015 C C . ASN A 1 253 ? -24.025 -13.593 -6.324 1 95.91 253 ASN A C 1
ATOM 2017 O O . ASN A 1 253 ? -24.183 -12.43 -5.948 1 95.91 253 ASN A O 1
ATOM 2021 N N . GLU A 1 254 ? -24.111 -14.619 -5.485 1 96.05 254 GLU A N 1
ATOM 2022 C CA . GLU A 1 254 ? -24.249 -14.441 -4.043 1 96.05 254 GLU A CA 1
ATOM 2023 C C . GLU A 1 254 ? -22.931 -14.712 -3.324 1 96.05 254 GLU A C 1
ATOM 2025 O O . GLU A 1 254 ? -22.827 -14.515 -2.111 1 96.05 254 GLU A O 1
ATOM 2030 N N . ASN A 1 255 ? -21.973 -15.076 -4.097 1 96.92 255 ASN A N 1
ATOM 2031 C CA . ASN A 1 255 ? -20.686 -15.418 -3.501 1 96.92 255 ASN A CA 1
ATOM 2032 C C . ASN A 1 255 ? -19.916 -14.171 -3.075 1 96.92 255 ASN A C 1
ATOM 2034 O O . ASN A 1 255 ? -20.224 -13.064 -3.521 1 96.92 255 ASN A O 1
ATOM 2038 N N . SER A 1 256 ? -19.013 -14.344 -2.177 1 97.66 256 SER A N 1
ATOM 2039 C CA . SER A 1 256 ? -18.045 -13.312 -1.817 1 97.66 256 SER A CA 1
ATOM 2040 C C . SER A 1 256 ? -16.678 -13.6 -2.427 1 97.66 256 SER A C 1
ATOM 2042 O O . SER A 1 256 ? -16.176 -14.722 -2.337 1 97.66 256 SER A O 1
ATOM 2044 N N . TYR A 1 257 ? -16.073 -12.613 -2.987 1 98.24 257 TYR A N 1
ATOM 2045 C CA . TYR A 1 257 ? -14.731 -12.742 -3.544 1 98.24 257 TYR A CA 1
ATOM 2046 C C . TYR A 1 257 ? -13.676 -12.673 -2.447 1 98.24 257 TYR A C 1
ATOM 2048 O O . TYR A 1 257 ? -12.516 -13.027 -2.669 1 98.24 257 TYR A O 1
ATOM 2056 N N . PHE A 1 258 ? -14.041 -12.225 -1.266 1 98.22 258 PHE A N 1
ATOM 2057 C CA . PHE A 1 258 ? -13.086 -11.699 -0.298 1 98.22 258 PHE A CA 1
ATOM 2058 C C . PHE A 1 258 ? -12.199 -12.811 0.248 1 98.22 258 PHE A C 1
ATOM 2060 O O . PHE A 1 258 ? -10.986 -12.637 0.382 1 98.22 258 PHE A O 1
ATOM 2067 N N . PRO A 1 259 ? -12.719 -14.019 0.523 1 98.55 259 PRO A N 1
ATOM 2068 C CA . PRO A 1 259 ? -11.8 -15.056 0.999 1 98.55 259 PRO A CA 1
ATOM 2069 C C . PRO A 1 259 ? -10.706 -15.385 -0.015 1 98.55 259 PRO A C 1
ATOM 2071 O O . PRO A 1 259 ? -9.542 -15.547 0.36 1 98.55 259 PRO A O 1
ATOM 2074 N N . PHE A 1 260 ? -11.023 -15.47 -1.274 1 98.74 260 PHE A N 1
ATOM 2075 C CA . PHE A 1 260 ? -10.044 -15.808 -2.301 1 98.74 260 PHE A CA 1
ATOM 2076 C C . PHE A 1 260 ? -9.095 -14.641 -2.549 1 98.74 260 PHE A C 1
ATOM 2078 O O . PHE A 1 260 ? -7.896 -14.841 -2.753 1 98.74 260 PHE A O 1
ATOM 2085 N N . ILE A 1 261 ? -9.627 -13.393 -2.524 1 98.77 261 ILE A N 1
ATOM 2086 C CA . ILE A 1 261 ? -8.768 -12.219 -2.636 1 98.77 261 ILE A CA 1
ATOM 2087 C C . ILE A 1 261 ? -7.714 -12.244 -1.531 1 98.77 261 ILE A C 1
ATOM 2089 O O . ILE A 1 261 ? -6.523 -12.071 -1.798 1 98.77 261 ILE A O 1
ATOM 2093 N N . GLU A 1 262 ? -8.147 -12.477 -0.344 1 98.19 262 GLU A N 1
ATOM 2094 C CA . GLU A 1 262 ? -7.244 -12.477 0.802 1 98.19 262 GLU A CA 1
ATOM 2095 C C . GLU A 1 262 ? -6.182 -13.565 0.669 1 98.19 262 GLU A C 1
ATOM 2097 O O . GLU A 1 262 ? -5.005 -13.328 0.948 1 98.19 262 GLU A O 1
ATOM 2102 N N . ASN A 1 263 ? -6.575 -14.745 0.284 1 98.63 263 ASN A N 1
ATOM 2103 C CA . ASN A 1 263 ? -5.622 -15.835 0.103 1 98.63 263 ASN A CA 1
ATOM 2104 C C . ASN A 1 263 ? -4.607 -15.516 -0.991 1 98.63 263 ASN A C 1
ATOM 2106 O O . ASN A 1 263 ? -3.407 -15.738 -0.814 1 98.63 263 ASN A O 1
ATOM 2110 N N . PHE A 1 264 ? -5.087 -15.056 -2.129 1 98.73 264 PHE A N 1
ATOM 2111 C CA . PHE A 1 264 ? -4.251 -14.714 -3.274 1 98.73 264 PHE A CA 1
ATOM 2112 C C . PHE A 1 264 ? -3.226 -13.651 -2.897 1 98.73 264 PHE A C 1
ATOM 2114 O O . PHE A 1 264 ? -2.032 -13.812 -3.16 1 98.73 264 PHE A O 1
ATOM 2121 N N . LEU A 1 265 ? -3.686 -12.596 -2.223 1 98.65 265 LEU A N 1
ATOM 2122 C CA . LEU A 1 265 ? -2.803 -11.501 -1.837 1 98.65 265 LEU A CA 1
ATOM 2123 C C . LEU A 1 265 ? -1.824 -11.947 -0.756 1 98.65 265 LEU A C 1
ATOM 2125 O O . LEU A 1 265 ? -0.671 -11.51 -0.737 1 98.65 265 LEU A O 1
ATOM 2129 N N . SER A 1 266 ? -2.3 -12.74 0.168 1 98.47 266 SER A N 1
ATOM 2130 C CA . SER A 1 266 ? -1.404 -13.267 1.191 1 98.47 266 SER A CA 1
ATOM 2131 C C . SER A 1 266 ? -0.285 -14.097 0.571 1 98.47 266 SER A C 1
ATOM 2133 O O . SER A 1 266 ? 0.862 -14.035 1.018 1 98.47 266 SER A O 1
ATOM 2135 N N . THR A 1 267 ? -0.608 -14.876 -0.418 1 98.62 267 THR A N 1
ATOM 2136 C CA . THR A 1 267 ? 0.39 -15.672 -1.124 1 98.62 267 THR A CA 1
ATOM 2137 C C . THR A 1 267 ? 1.416 -14.771 -1.806 1 98.62 267 THR A C 1
ATOM 2139 O O . THR A 1 267 ? 2.621 -15.014 -1.716 1 98.62 267 THR A O 1
ATOM 2142 N N . LEU A 1 268 ? 0.944 -13.745 -2.494 1 98.7 268 LEU A N 1
ATOM 2143 C CA . LEU A 1 268 ? 1.841 -12.792 -3.139 1 98.7 268 LEU A CA 1
ATOM 2144 C C . LEU A 1 268 ? 2.712 -12.082 -2.108 1 98.7 268 LEU A C 1
ATOM 2146 O O . LEU A 1 268 ? 3.907 -11.878 -2.333 1 98.7 268 LEU A O 1
ATOM 2150 N N . TYR A 1 269 ? 2.052 -11.69 -0.983 1 98.38 269 TYR A N 1
ATOM 2151 C CA . TYR A 1 269 ? 2.778 -11.053 0.11 1 98.38 269 TYR A CA 1
ATOM 2152 C C . TYR A 1 269 ? 3.913 -11.943 0.603 1 98.38 269 TYR A C 1
ATOM 2154 O O . TYR A 1 269 ? 5.029 -11.468 0.829 1 98.38 269 TYR A O 1
ATOM 2162 N N . MET A 1 270 ? 3.654 -13.218 0.746 1 97.25 270 MET A N 1
ATOM 2163 C CA . MET A 1 270 ? 4.667 -14.169 1.196 1 97.25 270 MET A CA 1
ATOM 2164 C C . MET A 1 270 ? 5.808 -14.265 0.19 1 97.25 270 MET A C 1
ATOM 2166 O O . MET A 1 270 ? 6.969 -14.42 0.574 1 97.25 270 MET A O 1
ATOM 2170 N N . CYS A 1 271 ? 5.52 -14.19 -1.1 1 97.78 271 CYS A N 1
ATOM 2171 C CA . CYS A 1 271 ? 6.566 -14.193 -2.116 1 97.78 271 CYS A CA 1
ATOM 2172 C C . CYS A 1 271 ? 7.481 -12.984 -1.96 1 97.78 271 CYS A C 1
ATOM 2174 O O . CYS A 1 271 ? 8.705 -13.119 -1.988 1 97.78 271 CYS A O 1
ATOM 2176 N N . TYR A 1 272 ? 6.906 -11.833 -1.754 1 97.32 272 TYR A N 1
ATOM 2177 C CA . TYR A 1 272 ? 7.707 -10.624 -1.6 1 97.32 272 TYR A CA 1
ATOM 2178 C C . TYR A 1 272 ? 8.516 -10.667 -0.308 1 97.32 272 TYR A C 1
ATOM 2180 O O . TYR A 1 272 ? 9.663 -10.215 -0.272 1 97.32 272 TYR A O 1
ATOM 2188 N N . LYS A 1 273 ? 7.881 -11.13 0.741 1 94.09 273 LYS A N 1
ATOM 2189 C CA . LYS A 1 273 ? 8.582 -11.239 2.018 1 94.09 273 LYS A CA 1
ATOM 2190 C C . LYS A 1 273 ? 9.776 -12.184 1.91 1 94.09 273 LYS A C 1
ATOM 2192 O O . LYS A 1 273 ? 10.852 -11.896 2.438 1 94.09 273 LYS A O 1
ATOM 2197 N N . GLU A 1 274 ? 9.552 -13.284 1.264 1 91.56 274 GLU A N 1
ATOM 2198 C CA . GLU A 1 274 ? 10.635 -14.24 1.057 1 91.56 274 GLU A CA 1
ATOM 2199 C C . GLU A 1 274 ? 11.74 -13.643 0.19 1 91.56 274 GLU A C 1
ATOM 2201 O O . GLU A 1 274 ? 12.925 -13.871 0.441 1 91.56 274 GLU A O 1
ATOM 2206 N N . LEU A 1 275 ? 11.371 -12.933 -0.846 1 92.83 275 LEU A N 1
ATOM 2207 C CA . LEU A 1 275 ? 12.345 -12.259 -1.698 1 92.83 275 LEU A CA 1
ATOM 2208 C C . LEU A 1 275 ? 13.191 -11.281 -0.889 1 92.83 275 LEU A C 1
ATOM 2210 O O . LEU A 1 275 ? 14.411 -11.222 -1.057 1 92.83 275 LEU A O 1
ATOM 2214 N N . ASP A 1 276 ? 12.525 -10.517 -0.029 1 88.8 276 ASP A N 1
ATOM 2215 C CA . ASP A 1 276 ? 13.201 -9.563 0.846 1 88.8 276 ASP A CA 1
ATOM 2216 C C . ASP A 1 276 ? 14.188 -10.271 1.771 1 88.8 276 ASP A C 1
ATOM 2218 O O . ASP A 1 276 ? 15.307 -9.796 1.974 1 88.8 276 ASP A O 1
ATOM 2222 N N . LYS A 1 277 ? 13.748 -11.347 2.302 1 82.41 277 LYS A N 1
ATOM 2223 C CA . LYS A 1 277 ? 14.587 -12.137 3.198 1 82.41 277 LYS A CA 1
ATOM 2224 C C . LYS A 1 277 ? 15.808 -12.686 2.467 1 82.41 277 LYS A C 1
ATOM 2226 O O . LYS A 1 277 ? 16.921 -12.655 2.996 1 82.41 277 LYS A O 1
ATOM 2231 N N . ARG A 1 278 ? 15.616 -13.176 1.294 1 77.84 278 ARG A N 1
ATOM 2232 C CA . ARG A 1 278 ? 16.705 -13.737 0.502 1 77.84 278 ARG A CA 1
ATOM 2233 C C . ARG A 1 278 ? 17.738 -12.67 0.156 1 77.84 278 ARG A C 1
ATOM 2235 O O . ARG A 1 278 ? 18.94 -12.944 0.137 1 77.84 278 ARG A O 1
ATOM 2242 N N . PHE A 1 279 ? 17.213 -11.502 -0.104 1 76.52 279 PHE A N 1
ATOM 2243 C CA . PHE A 1 279 ? 18.119 -10.407 -0.428 1 76.52 279 PHE A CA 1
ATOM 2244 C C . PHE A 1 279 ? 18.908 -9.974 0.802 1 76.52 279 PHE A C 1
ATOM 2246 O O . PHE A 1 279 ? 20.1 -9.674 0.708 1 76.52 279 PHE A O 1
ATOM 2253 N N . ALA A 1 280 ? 18.165 -9.708 1.886 1 66.02 280 ALA A N 1
ATOM 2254 C CA . ALA A 1 280 ? 18.839 -9.305 3.117 1 66.02 280 ALA A CA 1
ATOM 2255 C C . ALA A 1 280 ? 19.984 -10.257 3.452 1 66.02 280 ALA A C 1
ATOM 2257 O O . ALA A 1 280 ? 21.035 -9.828 3.934 1 66.02 280 ALA A O 1
ATOM 2258 N N . VAL A 1 281 ? 19.717 -11.405 3.184 1 58.93 281 VAL A N 1
ATOM 2259 C CA . VAL A 1 281 ? 20.711 -12.437 3.462 1 58.93 281 VAL A CA 1
ATOM 2260 C C . VAL A 1 281 ? 21.871 -12.316 2.477 1 58.93 281 VAL A C 1
ATOM 2262 O O . VAL A 1 281 ? 23.035 -12.451 2.86 1 58.93 281 VAL A O 1
ATOM 2265 N N . VAL A 1 282 ? 21.452 -11.847 1.31 1 53.63 282 VAL A N 1
ATOM 2266 C CA . VAL A 1 282 ? 22.466 -11.798 0.262 1 53.63 282 VAL A CA 1
ATOM 2267 C C . VAL A 1 282 ? 23.242 -10.487 0.355 1 53.63 282 VAL A C 1
ATOM 2269 O O . VAL A 1 282 ? 24.461 -10.465 0.168 1 53.63 282 VAL A O 1
ATOM 2272 N N . HIS A 1 283 ? 22.521 -9.053 0.645 1 49.76 283 HIS A N 1
ATOM 2273 C CA . HIS A 1 283 ? 23.137 -7.731 0.606 1 49.76 283 HIS A CA 1
ATOM 2274 C C . HIS A 1 283 ? 23.613 -7.304 1.99 1 49.76 283 HIS A C 1
ATOM 2276 O O . HIS A 1 283 ? 24.529 -6.487 2.112 1 49.76 283 HIS A O 1
ATOM 2282 N N . GLY A 1 284 ? 22.611 -6.819 3.162 1 44.76 284 GLY A N 1
ATOM 2283 C CA . GLY A 1 284 ? 23.043 -6.298 4.449 1 44.76 284 GLY A CA 1
ATOM 2284 C C . GLY A 1 284 ? 24.515 -6.534 4.725 1 44.76 284 GLY A C 1
ATOM 2285 O O . GLY A 1 284 ? 25.251 -6.989 3.847 1 44.76 284 GLY A O 1
ATOM 2286 N N . LYS A 1 285 ? 24.881 -6.811 6.171 1 39.6 285 LYS A N 1
ATOM 2287 C CA . LYS A 1 285 ? 26.306 -6.836 6.488 1 39.6 285 LYS A CA 1
ATOM 2288 C C . LYS A 1 285 ? 27.133 -7.238 5.27 1 39.6 285 LYS A C 1
ATOM 2290 O O . LYS A 1 285 ? 26.6 -7.791 4.306 1 39.6 285 LYS A O 1
ATOM 2295 N N . LYS A 1 286 ? 28.525 -7.158 5.429 1 39.85 286 LYS A N 1
ATOM 2296 C CA . LYS A 1 286 ? 29.549 -8.127 5.049 1 39.85 286 LYS A CA 1
ATOM 2297 C C . LYS A 1 286 ? 28.94 -9.506 4.812 1 39.85 286 LYS A C 1
ATOM 2299 O O . LYS A 1 286 ? 28.653 -10.235 5.764 1 39.85 286 LYS A O 1
ATOM 2304 N N . ILE A 1 287 ? 27.776 -9.595 4.195 1 44.9 287 ILE A N 1
ATOM 2305 C CA . ILE A 1 287 ? 27.419 -10.999 4.018 1 44.9 287 ILE A CA 1
ATOM 2306 C C . ILE A 1 287 ? 28.659 -11.873 4.192 1 44.9 287 ILE A C 1
ATOM 2308 O O . ILE A 1 287 ? 29.604 -11.784 3.405 1 44.9 287 ILE A O 1
ATOM 2312 N N . THR A 1 288 ? 28.684 -11.873 5.435 1 53.44 288 THR A N 1
ATOM 2313 C CA . THR A 1 288 ? 29.869 -12.663 5.751 1 53.44 288 THR A CA 1
ATOM 2314 C C . THR A 1 288 ? 30.014 -13.833 4.782 1 53.44 288 THR A C 1
ATOM 2316 O O . THR A 1 288 ? 29.047 -14.225 4.126 1 53.44 288 THR A O 1
ATOM 2319 N N . LYS A 1 289 ? 31.028 -13.838 4.58 1 61.86 289 LYS A N 1
ATOM 2320 C CA . LYS A 1 289 ? 31.333 -15.035 3.802 1 61.86 289 LYS A CA 1
ATOM 2321 C C . LYS A 1 289 ? 30.484 -16.218 4.257 1 61.86 289 LYS A C 1
ATOM 2323 O O . LYS A 1 289 ? 30.001 -16.996 3.432 1 61.86 289 LYS A O 1
ATOM 2328 N N . LYS A 1 290 ? 30.035 -16.031 5.508 1 72.83 290 LYS A N 1
ATOM 2329 C CA . LYS A 1 290 ? 29.242 -17.108 6.093 1 72.83 290 LYS A CA 1
ATOM 2330 C C . LYS A 1 290 ? 27.801 -17.063 5.594 1 72.83 290 LYS A C 1
ATOM 2332 O O . LYS A 1 290 ? 27.268 -18.072 5.127 1 72.83 290 LYS A O 1
ATOM 2337 N N . ALA A 1 291 ? 27.279 -15.967 5.712 1 67.85 291 ALA A N 1
ATOM 2338 C CA . ALA A 1 291 ? 25.871 -15.845 5.344 1 67.85 291 ALA A CA 1
ATOM 2339 C C . ALA A 1 291 ? 25.665 -16.131 3.859 1 67.85 291 ALA A C 1
ATOM 2341 O O . ALA A 1 291 ? 24.652 -16.715 3.468 1 67.85 291 ALA A O 1
ATOM 2342 N N . ARG A 1 292 ? 26.538 -15.754 3.149 1 68.31 292 ARG A N 1
ATOM 2343 C CA . ARG A 1 292 ? 26.487 -16.015 1.714 1 68.31 292 ARG A CA 1
ATOM 2344 C C . ARG A 1 292 ? 26.573 -17.51 1.426 1 68.31 292 ARG A C 1
ATOM 2346 O O . ARG A 1 292 ? 25.863 -18.022 0.559 1 68.31 292 ARG A O 1
ATOM 2353 N N . VAL A 1 293 ? 27.416 -18.145 2.124 1 76.57 293 VAL A N 1
ATOM 2354 C CA . VAL A 1 293 ? 27.515 -19.595 1.987 1 76.57 293 VAL A CA 1
ATOM 2355 C C . VAL A 1 293 ? 26.19 -20.243 2.381 1 76.57 293 VAL A C 1
ATOM 2357 O O . VAL A 1 293 ? 25.674 -21.101 1.662 1 76.57 293 VAL A O 1
ATOM 2360 N N . GLU A 1 294 ? 25.631 -19.738 3.418 1 76.17 294 GLU A N 1
ATOM 2361 C CA . GLU A 1 294 ? 24.37 -20.302 3.89 1 76.17 294 GLU A CA 1
ATOM 2362 C C . GLU A 1 294 ? 23.259 -20.106 2.861 1 76.17 294 GLU A C 1
ATOM 2364 O O . GLU A 1 294 ? 22.529 -21.047 2.542 1 76.17 294 GLU A O 1
ATOM 2369 N N . ALA A 1 295 ? 23.233 -19.006 2.445 1 68.54 295 ALA A N 1
ATOM 2370 C CA . ALA A 1 295 ? 22.196 -18.678 1.47 1 68.54 295 ALA A CA 1
ATOM 2371 C C . ALA A 1 295 ? 22.359 -19.503 0.197 1 68.54 295 ALA A C 1
ATOM 2373 O O . ALA A 1 295 ? 21.372 -19.956 -0.388 1 68.54 295 ALA A O 1
ATOM 2374 N N . THR A 1 296 ? 23.555 -19.662 -0.27 1 70.43 296 THR A N 1
ATOM 2375 C CA . THR A 1 296 ? 23.869 -20.432 -1.469 1 70.43 296 THR A CA 1
ATOM 2376 C C . THR A 1 296 ? 23.348 -21.861 -1.346 1 70.43 296 THR A C 1
ATOM 2378 O O . THR A 1 296 ? 22.741 -22.388 -2.281 1 70.43 296 THR A O 1
ATOM 2381 N N . VAL A 1 297 ? 23.445 -22.367 -0.213 1 76.7 297 VAL A N 1
ATOM 2382 C CA . VAL A 1 297 ? 23.047 -23.756 -0.008 1 76.7 297 VAL A CA 1
ATOM 2383 C C . VAL A 1 297 ? 21.532 -23.839 0.164 1 76.7 297 VAL A C 1
ATOM 2385 O O . VAL A 1 297 ? 20.88 -24.7 -0.43 1 76.7 297 VAL A O 1
ATOM 2388 N N . LEU A 1 298 ? 21.028 -22.914 0.88 1 71.2 298 LEU A N 1
ATOM 2389 C CA . LEU A 1 298 ? 19.616 -22.99 1.238 1 71.2 298 LEU A CA 1
ATOM 2390 C C . LEU A 1 298 ? 18.732 -22.692 0.031 1 71.2 298 LEU A C 1
ATOM 2392 O O . LEU A 1 298 ? 17.608 -23.19 -0.058 1 71.2 298 LEU A O 1
ATOM 2396 N N . ASN A 1 299 ? 19.332 -22.118 -0.839 1 60.15 299 ASN A N 1
ATOM 2397 C CA . ASN A 1 299 ? 18.539 -21.7 -1.99 1 60.15 299 ASN A CA 1
ATOM 2398 C C . ASN A 1 299 ? 18.774 -22.611 -3.193 1 60.15 299 ASN A C 1
ATOM 2400 O O . ASN A 1 299 ? 18.165 -22.422 -4.247 1 60.15 299 ASN A O 1
ATOM 2404 N N . SER A 1 300 ? 19.708 -23.585 -2.983 1 60.74 300 SER A N 1
ATOM 2405 C CA . SER A 1 300 ? 20.01 -24.512 -4.069 1 60.74 300 SER A CA 1
ATOM 2406 C C . SER A 1 300 ? 18.988 -25.642 -4.131 1 60.74 300 SER A C 1
ATOM 2408 O O . SER A 1 300 ? 18.645 -26.233 -3.105 1 60.74 300 SER A O 1
ATOM 2410 N N . LEU A 1 301 ? 18.449 -25.826 -5.295 1 53.27 301 LEU A N 1
ATOM 2411 C CA . LEU A 1 301 ? 17.504 -26.919 -5.495 1 53.27 301 LEU A CA 1
ATOM 2412 C C . LEU A 1 301 ? 18.226 -28.262 -5.54 1 53.27 301 LEU A C 1
ATOM 2414 O O . LEU A 1 301 ? 17.606 -29.312 -5.357 1 53.27 301 LEU A O 1
ATOM 2418 N N . THR A 1 302 ? 19.463 -28.236 -5.91 1 60.58 302 THR A N 1
ATOM 2419 C CA . THR A 1 302 ? 20.267 -29.452 -5.97 1 60.58 302 THR A CA 1
ATOM 2420 C C . THR A 1 302 ? 21.376 -29.42 -4.923 1 60.58 302 THR A C 1
ATOM 2422 O O . THR A 1 302 ? 21.811 -28.345 -4.505 1 60.58 302 THR A O 1
ATOM 2425 N N . PRO A 1 303 ? 21.616 -30.539 -4.432 1 73.81 303 PRO A N 1
ATOM 2426 C CA . PRO A 1 303 ? 22.756 -30.58 -3.514 1 73.81 303 PRO A CA 1
ATOM 2427 C C . PRO A 1 303 ? 24.016 -29.954 -4.108 1 73.81 303 PRO A C 1
ATOM 2429 O O . PRO A 1 303 ? 24.29 -30.122 -5.299 1 73.81 303 PRO A O 1
ATOM 2432 N N . LEU A 1 304 ? 24.643 -29.123 -3.331 1 80.95 304 LEU A N 1
ATOM 2433 C CA . LEU A 1 304 ? 25.873 -28.471 -3.766 1 80.95 304 LEU A CA 1
ATOM 2434 C C . LEU A 1 304 ? 27.081 -29.048 -3.037 1 80.95 304 LEU A C 1
ATOM 2436 O O . LEU A 1 304 ? 27.007 -29.347 -1.843 1 80.95 304 LEU A O 1
ATOM 2440 N N . SER A 1 305 ? 28.16 -29.299 -3.84 1 84.45 305 SER A N 1
ATOM 2441 C CA . SER A 1 305 ? 29.436 -29.641 -3.22 1 84.45 305 SER A CA 1
ATOM 2442 C C . SER A 1 305 ? 30.168 -28.394 -2.736 1 84.45 305 SER A C 1
ATOM 2444 O O . SER A 1 305 ? 29.846 -27.279 -3.152 1 84.45 305 SER A O 1
ATOM 2446 N N . LYS A 1 306 ? 31.15 -28.626 -1.839 1 86.46 306 LYS A N 1
ATOM 2447 C CA . LYS A 1 306 ? 32.001 -27.531 -1.383 1 86.46 306 LYS A CA 1
ATOM 2448 C C . LYS A 1 306 ? 32.65 -26.81 -2.562 1 86.46 306 LYS A C 1
ATOM 2450 O O . LYS A 1 306 ? 32.687 -25.579 -2.599 1 86.46 306 LYS A O 1
ATOM 2455 N N . ALA A 1 307 ? 33.034 -27.579 -3.533 1 82.58 307 ALA A N 1
ATOM 2456 C CA . ALA A 1 307 ? 33.707 -27.02 -4.703 1 82.58 307 ALA A CA 1
ATOM 2457 C C . ALA A 1 307 ? 32.768 -26.114 -5.494 1 82.58 307 ALA A C 1
ATOM 2459 O O . ALA A 1 307 ? 33.171 -25.042 -5.953 1 82.58 307 ALA A O 1
ATOM 2460 N N . GLU A 1 308 ? 31.611 -26.446 -5.613 1 78.7 308 GLU A N 1
ATOM 2461 C CA . GLU A 1 308 ? 30.61 -25.673 -6.342 1 78.7 308 GLU A CA 1
ATOM 2462 C C . GLU A 1 308 ? 30.28 -24.372 -5.615 1 78.7 308 GLU A C 1
ATOM 2464 O O . GLU A 1 308 ? 30.123 -23.325 -6.246 1 78.7 308 GLU A O 1
ATOM 2469 N N . ILE A 1 309 ? 30.178 -24.497 -4.379 1 82.2 309 ILE A N 1
ATOM 2470 C CA . ILE A 1 309 ? 29.894 -23.313 -3.575 1 82.2 309 ILE A CA 1
ATOM 2471 C C . ILE A 1 309 ? 31.036 -22.308 -3.716 1 82.2 309 ILE A C 1
ATOM 2473 O O . ILE A 1 309 ? 30.799 -21.109 -3.881 1 82.2 309 ILE A O 1
ATOM 2477 N N . CYS A 1 310 ? 32.257 -22.82 -3.747 1 79.88 310 CYS A N 1
ATOM 2478 C CA . CYS A 1 310 ? 33.43 -21.966 -3.9 1 79.88 310 CYS A CA 1
ATOM 2479 C C . CYS A 1 310 ? 33.455 -21.315 -5.278 1 79.88 310 CYS A C 1
ATOM 2481 O O . CYS A 1 310 ? 33.947 -20.196 -5.431 1 79.88 310 CYS A O 1
ATOM 2483 N N . LYS A 1 311 ? 32.874 -21.984 -6.201 1 74.41 311 LYS A N 1
ATOM 2484 C CA . LYS A 1 311 ? 32.777 -21.413 -7.542 1 74.41 311 LYS A CA 1
ATOM 2485 C C . LYS A 1 311 ? 31.739 -20.295 -7.589 1 74.41 311 LYS A C 1
ATOM 2487 O O . LYS A 1 311 ? 31.928 -19.295 -8.285 1 74.41 311 LYS A O 1
ATOM 2492 N N . ILE A 1 312 ? 30.748 -20.491 -6.843 1 69.33 312 ILE A N 1
ATOM 2493 C CA . ILE A 1 312 ? 29.645 -19.537 -6.794 1 69.33 312 ILE A CA 1
ATOM 2494 C C . ILE A 1 312 ? 30.069 -18.296 -6.012 1 69.33 312 ILE A C 1
ATOM 2496 O O . ILE A 1 312 ? 29.695 -17.175 -6.364 1 69.33 312 ILE A O 1
ATOM 2500 N N . LEU A 1 313 ? 30.87 -18.647 -5 1 72.57 313 LEU A N 1
ATOM 2501 C CA . LEU A 1 313 ? 31.358 -17.585 -4.127 1 72.57 313 LEU A CA 1
ATOM 2502 C C . LEU A 1 313 ? 32.882 -17.527 -4.141 1 72.57 313 LEU A C 1
ATOM 2504 O O . LEU A 1 313 ? 33.532 -17.94 -3.178 1 72.57 313 LEU A O 1
ATOM 2508 N N . PRO A 1 314 ? 33.456 -16.959 -5.209 1 64.59 314 PRO A N 1
ATOM 2509 C CA . PRO A 1 314 ? 34.91 -17.021 -5.378 1 64.59 314 PRO A CA 1
ATOM 2510 C C . PRO A 1 314 ? 35.66 -16.184 -4.344 1 64.59 314 PRO A C 1
ATOM 2512 O O . PRO A 1 314 ? 36.852 -16.404 -4.114 1 64.59 314 PRO A O 1
ATOM 2515 N N . ASP A 1 315 ? 35.03 -15.41 -3.7 1 68.4 315 ASP A N 1
ATOM 2516 C CA . ASP A 1 315 ? 35.71 -14.541 -2.744 1 68.4 315 ASP A CA 1
ATOM 2517 C C . ASP A 1 315 ? 35.635 -15.115 -1.33 1 68.4 315 ASP A C 1
ATOM 2519 O O . ASP A 1 315 ? 36.148 -14.515 -0.383 1 68.4 315 ASP A O 1
ATOM 2523 N N . VAL A 1 316 ? 35.079 -16.2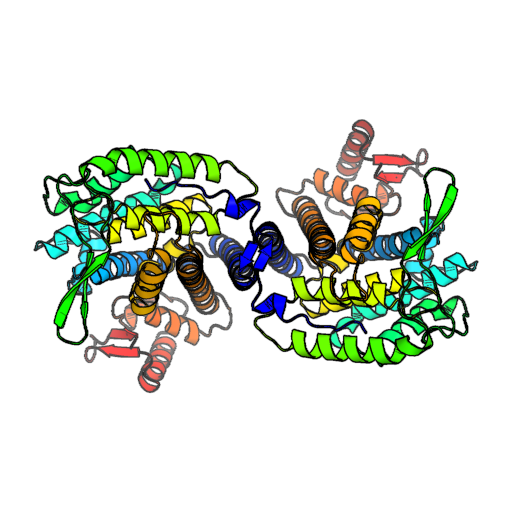54 -1.176 1 77.1 316 VAL A N 1
ATOM 2524 C CA . VAL A 1 316 ? 35 -16.937 0.111 1 77.1 316 VAL A CA 1
ATOM 2525 C C . VAL A 1 316 ? 35.998 -18.093 0.146 1 77.1 316 VAL A C 1
ATOM 2527 O O . VAL A 1 316 ? 36.035 -18.917 -0.77 1 77.1 316 VAL A O 1
ATOM 2530 N N . SER A 1 317 ? 36.846 -18.183 1.156 1 83.74 317 SER A N 1
ATOM 2531 C CA . SER A 1 317 ? 37.863 -19.225 1.257 1 83.74 317 SER A CA 1
ATOM 2532 C C . SER A 1 317 ? 37.228 -20.601 1.433 1 83.74 317 SER A C 1
ATOM 2534 O O . SER A 1 317 ? 36.193 -20.733 2.089 1 83.74 317 SER A O 1
ATOM 2536 N N . PRO A 1 318 ? 37.837 -21.544 0.817 1 86.91 318 PRO A N 1
ATOM 2537 C CA . PRO A 1 318 ? 37.339 -22.904 1.036 1 86.91 318 PRO A CA 1
ATOM 2538 C C . PRO A 1 318 ? 37.208 -23.254 2.517 1 86.91 318 PRO A C 1
ATOM 2540 O O . PRO A 1 318 ? 36.286 -23.975 2.906 1 86.91 318 PRO A O 1
ATOM 2543 N N . THR A 1 319 ? 38.08 -22.712 3.278 1 88.41 319 THR A N 1
ATOM 2544 C CA . THR A 1 319 ? 38.041 -22.973 4.713 1 88.41 319 THR A CA 1
ATOM 2545 C C . THR A 1 319 ? 36.788 -22.368 5.339 1 88.41 319 THR A C 1
ATOM 2547 O O . THR A 1 319 ? 36.155 -22.986 6.198 1 88.41 319 THR A O 1
ATOM 2550 N N . THR A 1 320 ? 36.434 -21.302 4.908 1 84.07 320 THR A N 1
ATOM 2551 C CA . THR A 1 320 ? 35.232 -20.636 5.396 1 84.07 320 THR A CA 1
ATOM 2552 C C . THR A 1 320 ? 33.98 -21.386 4.949 1 84.07 320 THR A C 1
ATOM 2554 O O . THR A 1 320 ? 33.053 -21.583 5.738 1 84.07 320 THR A O 1
ATOM 2557 N N . VAL A 1 321 ? 34 -21.812 3.718 1 88.75 321 VAL A N 1
ATOM 2558 C CA . VAL A 1 321 ? 32.878 -22.578 3.186 1 88.75 321 VAL A CA 1
ATOM 2559 C C . VAL A 1 321 ? 32.686 -23.852 4.007 1 88.75 321 VAL A C 1
ATOM 2561 O O . VAL A 1 321 ? 31.567 -24.175 4.41 1 88.75 321 VAL A O 1
ATOM 2564 N N . GLU A 1 322 ? 33.801 -24.465 4.28 1 87.43 322 GLU A N 1
ATOM 2565 C CA . GLU A 1 322 ? 33.762 -25.71 5.042 1 87.43 322 GLU A CA 1
ATOM 2566 C C . GLU A 1 322 ? 33.251 -25.472 6.46 1 87.43 322 GLU A C 1
ATOM 2568 O O . GLU A 1 322 ? 32.441 -26.247 6.972 1 87.43 322 GLU A O 1
ATOM 2573 N N . ALA A 1 323 ? 33.699 -24.419 7.008 1 88.47 323 ALA A N 1
ATOM 2574 C CA . ALA A 1 323 ? 33.296 -24.095 8.374 1 88.47 323 ALA A CA 1
ATOM 2575 C C . ALA A 1 323 ? 31.803 -23.785 8.447 1 88.47 323 ALA A C 1
ATOM 2577 O O . ALA A 1 323 ? 31.11 -24.247 9.356 1 88.47 323 ALA A O 1
ATOM 2578 N N . VAL A 1 324 ? 31.365 -23.066 7.529 1 88.21 324 VAL A N 1
ATOM 2579 C CA . VAL A 1 324 ? 29.961 -22.669 7.498 1 88.21 324 VAL A CA 1
ATOM 2580 C C . VAL A 1 324 ? 29.083 -23.894 7.253 1 88.21 324 VAL A C 1
ATOM 2582 O O . VAL A 1 324 ? 28.077 -24.091 7.939 1 88.21 324 VAL A O 1
ATOM 2585 N N . LEU A 1 325 ? 29.472 -24.743 6.359 1 88.69 325 LEU A N 1
ATOM 2586 C CA . LEU A 1 325 ? 28.729 -25.963 6.06 1 88.69 325 LEU A CA 1
ATOM 2587 C C . LEU A 1 325 ? 28.68 -26.882 7.277 1 88.69 325 LEU A C 1
ATOM 2589 O O . LEU A 1 325 ? 27.634 -27.459 7.582 1 88.69 325 LEU A O 1
ATOM 2593 N N . GLY A 1 326 ? 29.802 -26.975 7.884 1 86.95 326 GLY A N 1
ATOM 2594 C CA . GLY A 1 326 ? 29.853 -27.767 9.102 1 86.95 326 GLY A CA 1
ATOM 2595 C C . GLY A 1 326 ? 28.894 -27.28 10.172 1 86.95 326 GLY A C 1
ATOM 2596 O O . GLY A 1 326 ? 28.206 -28.081 10.807 1 86.95 326 GLY A O 1
ATOM 2597 N N . ALA A 1 327 ? 28.842 -26.028 10.288 1 85.82 327 ALA A N 1
ATOM 2598 C CA . ALA A 1 327 ? 27.943 -25.434 11.274 1 85.82 327 ALA A CA 1
ATOM 2599 C C . ALA A 1 327 ? 26.483 -25.661 10.894 1 85.82 327 ALA A C 1
ATOM 2601 O O . ALA A 1 327 ? 25.648 -25.948 11.755 1 85.82 327 ALA A O 1
ATOM 2602 N N . MET A 1 328 ? 26.196 -25.571 9.669 1 85.22 328 MET A N 1
ATOM 2603 C CA . MET A 1 328 ? 24.831 -25.741 9.18 1 85.22 328 MET A CA 1
ATOM 2604 C C . MET A 1 328 ? 24.366 -27.182 9.355 1 85.22 328 MET A C 1
ATOM 2606 O O . MET A 1 328 ? 23.194 -27.43 9.645 1 85.22 328 MET A O 1
ATOM 2610 N N . VAL A 1 329 ? 25.273 -28.031 9.213 1 87.04 329 VAL A N 1
ATOM 2611 C CA . VAL A 1 329 ? 24.965 -29.44 9.431 1 87.04 329 VAL A CA 1
ATOM 2612 C C . VAL A 1 329 ? 24.694 -29.686 10.914 1 87.04 329 VAL A C 1
ATOM 2614 O O . VAL A 1 329 ? 23.748 -30.392 11.27 1 87.04 329 VAL A O 1
ATOM 2617 N N . LYS A 1 330 ? 2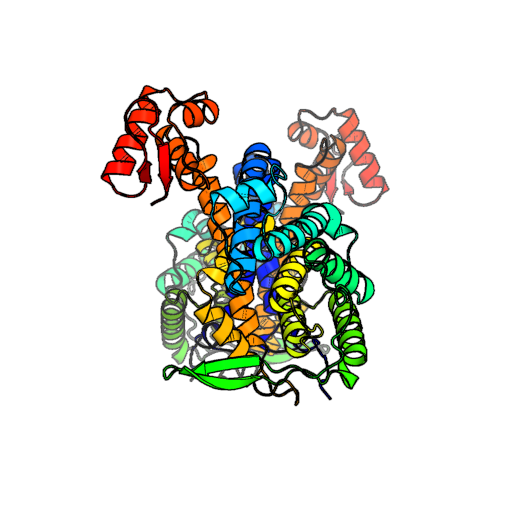5.371 -28.979 11.694 1 85.23 330 LYS A N 1
ATOM 2618 C CA . LYS A 1 330 ? 25.219 -29.137 13.137 1 85.23 330 LYS A CA 1
ATOM 2619 C C . LYS A 1 330 ? 23.883 -28.575 13.614 1 85.23 330 LYS A C 1
ATOM 2621 O O . LYS A 1 330 ? 23.235 -29.155 14.488 1 85.23 330 LYS A O 1
ATOM 2626 N N . THR A 1 331 ? 23.525 -27.552 12.994 1 78.97 331 THR A N 1
ATOM 2627 C CA . THR A 1 331 ? 22.292 -26.904 13.426 1 78.97 331 THR A CA 1
ATOM 2628 C C . THR A 1 331 ? 21.082 -27.537 12.745 1 78.97 331 THR A C 1
ATOM 2630 O O . THR A 1 331 ? 19.938 -27.218 13.078 1 78.97 331 THR A O 1
ATOM 2633 N N . GLY A 1 332 ? 21.287 -28.326 11.699 1 77.85 332 GLY A N 1
ATOM 2634 C CA . GLY A 1 332 ? 20.226 -29.061 11.029 1 77.85 332 GLY A CA 1
ATOM 2635 C C . GLY A 1 332 ? 19.599 -28.291 9.882 1 77.85 332 GLY A C 1
ATOM 2636 O O . GLY A 1 332 ? 18.613 -28.738 9.293 1 77.85 332 GLY A O 1
ATOM 2637 N N . SER A 1 333 ? 20.091 -27.236 9.509 1 79.58 333 SER A N 1
ATOM 2638 C CA . SER A 1 333 ? 19.515 -26.44 8.43 1 79.58 333 SER A CA 1
ATOM 2639 C C . SER A 1 333 ? 19.872 -27.02 7.065 1 79.58 333 SER A C 1
ATOM 2641 O O . SER A 1 333 ? 19.17 -26.78 6.08 1 79.58 333 SER A O 1
ATOM 2643 N N . VAL A 1 334 ? 21.063 -27.825 7.022 1 83.47 334 VAL A N 1
ATOM 2644 C CA . VAL A 1 334 ? 21.502 -28.481 5.795 1 83.47 334 VAL A CA 1
ATOM 2645 C C . VAL A 1 334 ? 21.872 -29.933 6.089 1 83.47 334 VAL A C 1
ATOM 2647 O O . VAL A 1 334 ? 22.307 -30.258 7.197 1 83.47 334 VAL A O 1
ATOM 2650 N N . LYS A 1 335 ? 21.587 -30.748 5.139 1 87.43 335 LYS A N 1
ATOM 2651 C CA . LYS A 1 335 ? 21.95 -32.159 5.225 1 87.43 335 LYS A CA 1
ATOM 2652 C C . LYS A 1 335 ? 23.116 -32.485 4.295 1 87.43 335 LYS A C 1
ATOM 2654 O O . LYS A 1 335 ? 23.169 -31.999 3.164 1 87.43 335 LYS A O 1
ATOM 2659 N N . ARG A 1 336 ? 24.071 -33.246 4.892 1 85.57 336 ARG A N 1
ATOM 2660 C CA . ARG A 1 336 ? 25.206 -33.752 4.126 1 85.57 336 ARG A CA 1
ATOM 2661 C C . ARG A 1 336 ? 24.85 -35.051 3.412 1 85.57 336 ARG A C 1
ATOM 2663 O O . ARG A 1 336 ? 24.312 -35.975 4.024 1 85.57 336 ARG A O 1
ATOM 2670 N N . ILE A 1 337 ? 24.963 -34.976 2.107 1 80.61 337 ILE A N 1
ATOM 2671 C CA . ILE A 1 337 ? 24.731 -36.185 1.324 1 80.61 337 ILE A CA 1
ATOM 2672 C C . ILE A 1 337 ? 26.041 -36.648 0.689 1 80.61 337 ILE A C 1
ATOM 2674 O O . ILE A 1 337 ? 26.83 -35.828 0.213 1 80.61 337 ILE A O 1
ATOM 2678 N N . GLY A 1 338 ? 26.207 -37.943 0.644 1 77.4 338 GLY A N 1
ATOM 2679 C CA . GLY A 1 338 ? 27.436 -38.498 0.099 1 77.4 338 GLY A CA 1
ATOM 2680 C C . GLY A 1 338 ? 28.564 -38.557 1.111 1 77.4 338 GLY A C 1
ATOM 2681 O O . GLY A 1 338 ? 28.382 -38.191 2.274 1 77.4 338 GLY A O 1
ATOM 2682 N N . ALA A 1 339 ? 29.657 -39.215 0.807 1 79.36 339 ALA A N 1
ATOM 2683 C CA . ALA A 1 339 ? 30.808 -39.376 1.692 1 79.36 339 ALA A CA 1
ATOM 2684 C C . ALA A 1 339 ? 32.108 -39.039 0.969 1 79.36 339 ALA A C 1
ATOM 2686 O O . ALA A 1 339 ? 32.24 -39.286 -0.232 1 79.36 339 ALA A O 1
ATOM 2687 N N . GLY A 1 340 ? 33.047 -38.407 1.757 1 76.31 340 GLY A N 1
ATOM 2688 C CA . GLY A 1 340 ? 34.36 -38.092 1.219 1 76.31 340 GLY A CA 1
ATOM 2689 C C . GLY A 1 340 ? 34.326 -37.01 0.156 1 76.31 340 GLY A C 1
ATOM 2690 O O . GLY A 1 340 ? 33.764 -35.935 0.375 1 76.31 340 GLY A O 1
ATOM 2691 N N . ARG A 1 341 ? 34.991 -37.301 -1.038 1 74.5 341 ARG A N 1
ATOM 2692 C CA . ARG A 1 341 ? 35.129 -36.347 -2.134 1 74.5 341 ARG A CA 1
ATOM 2693 C C . ARG A 1 341 ? 33.79 -36.105 -2.821 1 74.5 341 ARG A C 1
ATOM 2695 O O . ARG A 1 341 ? 33.625 -35.118 -3.541 1 74.5 341 ARG A O 1
ATOM 2702 N N . THR A 1 342 ? 32.709 -36.85 -2.503 1 77.43 342 THR A N 1
ATOM 2703 C CA . THR A 1 342 ? 31.413 -36.73 -3.162 1 77.43 342 THR A CA 1
ATOM 2704 C C . THR A 1 342 ? 30.411 -36.016 -2.26 1 77.43 342 THR A C 1
ATOM 2706 O O . THR A 1 342 ? 29.208 -36.026 -2.529 1 77.43 342 THR A O 1
ATOM 2709 N N . THR A 1 343 ? 30.859 -35.473 -1.219 1 84.31 343 THR A N 1
ATOM 2710 C CA . THR A 1 343 ? 29.988 -34.839 -0.236 1 84.31 343 THR A CA 1
ATOM 2711 C C . THR A 1 343 ? 29.265 -33.641 -0.846 1 84.31 343 THR A C 1
ATOM 2713 O O . THR A 1 343 ? 29.887 -32.804 -1.504 1 84.31 343 THR A O 1
ATOM 2716 N N . ARG A 1 344 ? 27.901 -33.608 -0.708 1 84.74 344 ARG A N 1
ATOM 2717 C CA . ARG A 1 344 ? 27.075 -32.479 -1.124 1 84.74 344 ARG A CA 1
ATOM 2718 C C . ARG A 1 344 ? 26.131 -32.049 -0.006 1 84.74 344 ARG A C 1
ATOM 2720 O O . ARG A 1 344 ? 25.888 -32.809 0.934 1 84.74 344 ARG A O 1
ATOM 2727 N N . TYR A 1 345 ? 25.732 -30.792 -0.079 1 87.21 345 TYR A N 1
ATOM 2728 C CA . TYR A 1 345 ? 24.907 -30.186 0.961 1 87.21 345 TYR A CA 1
ATOM 2729 C C . TYR A 1 345 ? 23.587 -29.685 0.386 1 87.21 345 TYR A C 1
ATOM 2731 O O . TYR A 1 345 ? 23.553 -29.134 -0.717 1 87.21 345 TYR A O 1
ATOM 2739 N N . ILE A 1 346 ? 22.557 -30.018 1.076 1 78.6 346 ILE A N 1
ATOM 2740 C CA . ILE A 1 346 ? 21.236 -29.587 0.631 1 78.6 346 ILE A CA 1
ATOM 2741 C C . ILE A 1 346 ? 20.419 -29.108 1.829 1 78.6 346 ILE A C 1
ATOM 2743 O O . ILE A 1 346 ? 20.617 -29.578 2.952 1 78.6 346 ILE A O 1
ATOM 2747 N N . LYS A 1 347 ? 19.604 -28.157 1.46 1 75.66 347 LYS A N 1
ATOM 2748 C CA . LYS A 1 347 ? 18.715 -27.679 2.515 1 75.66 347 LYS A CA 1
ATOM 2749 C C . LYS A 1 347 ? 17.92 -28.829 3.128 1 75.66 347 LYS A C 1
ATOM 2751 O O . LYS A 1 347 ? 17.448 -29.715 2.412 1 75.66 347 LYS A O 1
ATOM 2756 N N . ALA A 1 348 ? 17.67 -28.722 4.477 1 71.79 348 ALA A N 1
ATOM 2757 C CA . ALA A 1 348 ? 16.995 -29.808 5.183 1 71.79 348 ALA A CA 1
ATOM 2758 C C . ALA A 1 348 ? 15.479 -29.682 5.06 1 71.79 348 ALA A C 1
ATOM 2760 O O . ALA A 1 348 ? 14.948 -28.574 4.952 1 71.79 348 ALA A O 1
ATOM 2761 N N . MET B 1 1 ? -22.931 10.317 25.494 1 76.2 1 MET B N 1
ATOM 2762 C CA . MET B 1 1 ? -21.52 10.68 25.405 1 76.2 1 MET B CA 1
ATOM 2763 C C . MET B 1 1 ? -20.836 9.93 24.267 1 76.2 1 MET B C 1
ATOM 2765 O O . MET B 1 1 ? -21.165 8.775 23.993 1 76.2 1 MET B O 1
ATOM 2769 N N . ARG B 1 2 ? -19.992 10.658 23.575 1 90.27 2 ARG B N 1
ATOM 2770 C CA . ARG B 1 2 ? -19.213 10.083 22.484 1 90.27 2 ARG B CA 1
ATOM 2771 C C . ARG B 1 2 ? -18.453 8.844 22.946 1 90.27 2 ARG B C 1
ATOM 2773 O O . ARG B 1 2 ? -17.852 8.844 24.022 1 90.27 2 ARG B O 1
ATOM 2780 N N . LYS B 1 3 ? -18.616 7.746 22.263 1 94.5 3 LYS B N 1
ATOM 2781 C CA . LYS B 1 3 ? -17.797 6.554 22.459 1 94.5 3 LYS B CA 1
ATOM 2782 C C . LYS B 1 3 ? -16.657 6.497 21.445 1 94.5 3 LYS B C 1
ATOM 2784 O O . LYS B 1 3 ? -16.891 6.562 20.237 1 94.5 3 LYS B O 1
ATOM 2789 N N . PHE B 1 4 ? -15.482 6.5 21.955 1 97.53 4 PHE B N 1
ATOM 2790 C CA . PHE B 1 4 ? -14.307 6.395 21.097 1 97.53 4 PHE B CA 1
ATOM 2791 C C . PHE B 1 4 ? -13.963 4.935 20.827 1 97.53 4 PHE B C 1
ATOM 2793 O O . PHE B 1 4 ? -13.493 4.227 21.72 1 97.53 4 PHE B O 1
ATOM 2800 N N . ASP B 1 5 ? -14.24 4.417 19.635 1 95.67 5 ASP B N 1
ATOM 2801 C CA . ASP B 1 5 ? -14.033 3.027 19.241 1 95.67 5 ASP B CA 1
ATOM 2802 C C . ASP B 1 5 ? -13.488 2.934 17.818 1 95.67 5 ASP B C 1
ATOM 2804 O O . ASP B 1 5 ? -14.191 3.249 16.856 1 95.67 5 ASP B O 1
ATOM 2808 N N . TYR B 1 6 ? -12.291 2.482 17.752 1 97.87 6 TYR B N 1
ATOM 2809 C CA . TYR B 1 6 ? -11.637 2.426 16.449 1 97.87 6 TYR B CA 1
ATOM 2810 C C . TYR B 1 6 ? -11.539 0.989 15.95 1 97.87 6 TYR B C 1
ATOM 2812 O O . TYR B 1 6 ? -10.779 0.697 15.024 1 97.87 6 TYR B O 1
ATOM 2820 N N . SER B 1 7 ? -12.293 0.05 16.518 1 95.72 7 SER B N 1
ATOM 2821 C CA . SER B 1 7 ? -12.212 -1.372 16.202 1 95.72 7 SER B CA 1
ATOM 2822 C C . SER B 1 7 ? -12.638 -1.644 14.764 1 95.72 7 SER B C 1
ATOM 2824 O O . SER B 1 7 ? -12.271 -2.669 14.185 1 95.72 7 SER B O 1
ATOM 2826 N N . PHE B 1 8 ? -13.463 -0.761 14.136 1 96.25 8 PHE B N 1
ATOM 2827 C CA . PHE B 1 8 ? -13.925 -0.945 12.765 1 96.25 8 PHE B CA 1
ATOM 2828 C C . PHE B 1 8 ? -12.752 -0.938 11.793 1 96.25 8 PHE B C 1
ATOM 2830 O O . PHE B 1 8 ? -12.854 -1.467 10.684 1 96.25 8 PHE B O 1
ATOM 2837 N N . LEU B 1 9 ? -11.628 -0.374 12.2 1 97.53 9 LEU B N 1
ATOM 2838 C CA . LEU B 1 9 ? -10.425 -0.361 11.374 1 97.53 9 LEU B CA 1
ATOM 2839 C C . LEU B 1 9 ? -9.793 -1.747 11.313 1 97.53 9 LEU B C 1
ATOM 2841 O O . LEU B 1 9 ? -8.931 -2.004 10.469 1 97.53 9 LEU B O 1
ATOM 2845 N N . ASN B 1 10 ? -10.139 -2.622 12.148 1 94.52 10 ASN B N 1
ATOM 2846 C CA . ASN B 1 10 ? -9.646 -3.995 12.178 1 94.52 10 ASN B CA 1
ATOM 2847 C C . ASN B 1 10 ? -10.635 -4.96 11.528 1 94.52 10 ASN B C 1
ATOM 2849 O O . ASN B 1 10 ? -10.238 -5.837 10.76 1 94.52 10 ASN B O 1
ATOM 2853 N N . ASN B 1 11 ? -11.863 -4.822 11.739 1 91.89 11 ASN B N 1
ATOM 2854 C CA . ASN B 1 11 ? -12.824 -5.865 11.397 1 91.89 11 ASN B CA 1
ATOM 2855 C C . ASN B 1 11 ? -13.953 -5.323 10.525 1 91.89 11 ASN B C 1
ATOM 2857 O O . ASN B 1 11 ? -14.902 -6.044 10.213 1 91.89 11 ASN B O 1
ATOM 2861 N N . GLY B 1 12 ? -13.876 -4.041 10.168 1 94.38 12 GLY B N 1
ATOM 2862 C CA . GLY B 1 12 ? -14.958 -3.438 9.406 1 94.38 12 GLY B CA 1
ATOM 2863 C C . GLY B 1 12 ? -14.685 -3.393 7.915 1 94.38 12 GLY B C 1
ATOM 2864 O O . GLY B 1 12 ? -13.755 -4.04 7.429 1 94.38 12 GLY B O 1
ATOM 2865 N N . LEU B 1 13 ? -15.639 -2.819 7.219 1 96.25 13 LEU B N 1
ATOM 2866 C CA . LEU B 1 13 ? -15.538 -2.566 5.785 1 96.25 13 LEU B CA 1
ATOM 2867 C C . LEU B 1 13 ? -15.159 -1.114 5.515 1 96.25 13 LEU B C 1
ATOM 2869 O O . LEU B 1 13 ? -15.684 -0.201 6.157 1 96.25 13 LEU B O 1
ATOM 2873 N N . LEU B 1 14 ? -14.208 -0.93 4.681 1 97.09 14 LEU B N 1
ATOM 2874 C CA . LEU B 1 14 ? -13.688 0.396 4.364 1 97.09 14 LEU B CA 1
ATOM 2875 C C . LEU B 1 14 ? -13.883 0.717 2.886 1 97.09 14 LEU B C 1
ATOM 2877 O O . LEU B 1 14 ? -13.913 -0.188 2.048 1 97.09 14 LEU B O 1
ATOM 2881 N N . PRO B 1 15 ? -14.048 1.964 2.56 1 96.18 15 PRO B N 1
ATOM 2882 C CA . PRO B 1 15 ? -14.184 2.336 1.15 1 96.18 15 PRO B CA 1
ATOM 2883 C C . PRO B 1 15 ? -13.007 1.865 0.3 1 96.18 15 PRO B C 1
ATOM 2885 O O . PRO B 1 15 ? -11.854 1.961 0.727 1 96.18 15 PRO B O 1
ATOM 2888 N N . ALA B 1 16 ? -13.266 1.429 -0.895 1 95.63 16 ALA B N 1
ATOM 2889 C CA . ALA B 1 16 ? -12.294 0.809 -1.791 1 95.63 16 ALA B CA 1
ATOM 2890 C C . ALA B 1 16 ? -11.159 1.774 -2.121 1 95.63 16 ALA B C 1
ATOM 2892 O O . ALA B 1 16 ? -10.009 1.359 -2.279 1 95.63 16 ALA B O 1
ATOM 2893 N N . ASN B 1 17 ? -11.479 3.032 -2.189 1 94.39 17 ASN B N 1
ATOM 2894 C CA . ASN B 1 17 ? -10.469 4.004 -2.595 1 94.39 17 ASN B CA 1
ATOM 2895 C C . ASN B 1 17 ? -9.335 4.091 -1.578 1 94.39 17 ASN B C 1
ATOM 2897 O O . ASN B 1 17 ? -8.231 4.529 -1.909 1 94.39 17 ASN B O 1
ATOM 2901 N N . LEU B 1 18 ? -9.623 3.704 -0.304 1 96.73 18 LEU B N 1
ATOM 2902 C CA . LEU B 1 18 ? -8.594 3.765 0.728 1 96.73 18 LEU B CA 1
ATOM 2903 C C . LEU B 1 18 ? -7.498 2.738 0.464 1 96.73 18 LEU B C 1
ATOM 2905 O O . LEU B 1 18 ? -6.35 2.93 0.871 1 96.73 18 LEU B O 1
ATOM 2909 N N . VAL B 1 19 ? -7.838 1.665 -0.25 1 95.53 19 VAL B N 1
ATOM 2910 C CA . VAL B 1 19 ? -6.853 0.645 -0.594 1 95.53 19 VAL B CA 1
ATOM 2911 C C . VAL B 1 19 ? -5.811 1.233 -1.543 1 95.53 19 VAL B C 1
ATOM 2913 O O . VAL B 1 19 ? -4.607 1.098 -1.313 1 95.53 19 VAL B O 1
ATOM 2916 N N . ASN B 1 20 ? -6.26 1.908 -2.572 1 94.11 20 ASN B N 1
ATOM 2917 C CA . ASN B 1 20 ? -5.348 2.529 -3.526 1 94.11 20 ASN B CA 1
ATOM 2918 C C . ASN B 1 20 ? -4.509 3.622 -2.87 1 94.11 20 ASN B C 1
ATOM 2920 O O . ASN B 1 20 ? -3.3 3.701 -3.094 1 94.11 20 ASN B O 1
ATOM 2924 N N . LEU B 1 21 ? -5.16 4.434 -2.105 1 96.27 21 LEU B N 1
ATOM 2925 C CA . LEU B 1 21 ? -4.486 5.563 -1.473 1 96.27 21 LEU B CA 1
ATOM 2926 C C . LEU B 1 21 ? -3.39 5.082 -0.529 1 96.27 21 LEU B C 1
ATOM 2928 O O . LEU B 1 21 ? -2.262 5.579 -0.576 1 96.27 21 LEU B O 1
ATOM 2932 N N . THR B 1 22 ? -3.673 4.126 0.333 1 97.37 22 THR B N 1
ATOM 2933 C CA . THR B 1 22 ? -2.706 3.625 1.304 1 97.37 22 THR B CA 1
ATOM 2934 C C . THR B 1 22 ? -1.565 2.894 0.603 1 97.37 22 THR B C 1
ATOM 2936 O O . THR B 1 22 ? -0.407 3.004 1.011 1 97.37 22 THR B O 1
ATOM 2939 N N . SER B 1 23 ? -1.888 2.128 -0.46 1 96.16 23 SER B N 1
ATOM 2940 C CA . SER B 1 23 ? -0.858 1.425 -1.218 1 96.16 23 SER B CA 1
ATOM 2941 C C . SER B 1 23 ? 0.092 2.404 -1.899 1 96.16 23 SER B C 1
ATOM 2943 O O . SER B 1 23 ? 1.307 2.194 -1.909 1 96.16 23 SER B O 1
ATOM 2945 N N . ASN B 1 24 ? -0.471 3.433 -2.511 1 96.22 24 ASN B N 1
ATOM 2946 C CA . ASN B 1 24 ? 0.35 4.441 -3.173 1 96.22 24 ASN B CA 1
ATOM 2947 C C . ASN B 1 24 ? 1.256 5.166 -2.182 1 96.22 24 ASN B C 1
ATOM 2949 O O . ASN B 1 24 ? 2.424 5.424 -2.477 1 96.22 24 ASN B O 1
ATOM 2953 N N . ILE B 1 25 ? 0.722 5.451 -1.016 1 98.35 25 ILE B N 1
ATOM 2954 C CA . ILE B 1 25 ? 1.513 6.111 0.016 1 98.35 25 ILE B CA 1
ATOM 2955 C C . ILE B 1 25 ? 2.643 5.189 0.469 1 98.35 25 ILE B C 1
ATOM 2957 O O . ILE B 1 25 ? 3.781 5.632 0.645 1 98.35 25 ILE B O 1
ATOM 2961 N N . ALA B 1 26 ? 2.329 3.928 0.634 1 97.2 26 ALA B N 1
ATOM 2962 C CA . ALA B 1 26 ? 3.334 2.963 1.073 1 97.2 26 ALA B CA 1
ATOM 2963 C C . ALA B 1 26 ? 4.486 2.878 0.076 1 97.2 26 ALA B C 1
ATOM 2965 O O . ALA B 1 26 ? 5.654 2.837 0.469 1 97.2 26 ALA B O 1
ATOM 2966 N N . ALA B 1 27 ? 4.176 2.83 -1.21 1 96.47 27 ALA B N 1
ATOM 2967 C CA . ALA B 1 27 ? 5.195 2.766 -2.255 1 96.47 27 ALA B CA 1
ATOM 2968 C C . ALA B 1 27 ? 6.066 4.019 -2.25 1 96.47 27 ALA B C 1
ATOM 2970 O O . ALA B 1 27 ? 7.295 3.928 -2.295 1 96.47 27 ALA B O 1
ATOM 2971 N N . LEU B 1 28 ? 5.475 5.167 -2.172 1 96.63 28 LEU B N 1
ATOM 2972 C CA . LEU B 1 28 ? 6.2 6.433 -2.194 1 96.63 28 LEU B CA 1
ATOM 2973 C C . LEU B 1 28 ? 7.044 6.598 -0.936 1 96.63 28 LEU B C 1
ATOM 2975 O O . LEU B 1 28 ? 8.163 7.113 -0.997 1 96.63 28 LEU B O 1
ATOM 2979 N N . LYS B 1 29 ? 6.456 6.228 0.208 1 97.34 29 LYS B N 1
ATOM 2980 C CA . LYS B 1 29 ? 7.202 6.271 1.462 1 97.34 29 LYS B CA 1
ATOM 2981 C C . LYS B 1 29 ? 8.465 5.418 1.38 1 97.34 29 LYS B C 1
ATOM 2983 O O . LYS B 1 29 ? 9.533 5.837 1.832 1 97.34 29 LYS B O 1
ATOM 2988 N N . THR B 1 30 ? 8.317 4.222 0.815 1 95.7 30 THR B N 1
ATOM 2989 C CA . THR B 1 30 ? 9.455 3.319 0.676 1 95.7 30 THR B CA 1
ATOM 2990 C C . THR B 1 30 ? 10.532 3.939 -0.21 1 95.7 30 THR B C 1
ATOM 2992 O O . THR B 1 30 ? 11.713 3.933 0.144 1 95.7 30 THR B O 1
ATOM 2995 N N . MET B 1 31 ? 10.14 4.498 -1.31 1 93.33 31 MET B N 1
ATOM 2996 C CA . MET B 1 31 ? 11.087 5.136 -2.221 1 93.33 31 MET B CA 1
ATOM 2997 C C . MET B 1 31 ? 11.766 6.326 -1.553 1 93.33 31 MET B C 1
ATOM 2999 O O . MET B 1 31 ? 12.972 6.527 -1.709 1 93.33 31 MET B O 1
ATOM 3003 N N . ALA B 1 32 ? 10.999 7.101 -0.844 1 94.41 32 ALA B N 1
ATOM 3004 C CA . ALA B 1 32 ? 11.555 8.247 -0.129 1 94.41 32 ALA B CA 1
ATOM 3005 C C . ALA B 1 32 ? 12.621 7.806 0.87 1 94.41 32 ALA B C 1
ATOM 3007 O O . ALA B 1 32 ? 13.635 8.485 1.046 1 94.41 32 ALA B O 1
ATOM 3008 N N . GLY B 1 33 ? 12.324 6.71 1.547 1 92.58 33 GLY B N 1
ATOM 3009 C CA . GLY B 1 33 ? 13.294 6.177 2.49 1 92.58 33 GLY B CA 1
ATOM 3010 C C . GLY B 1 33 ? 14.62 5.82 1.844 1 92.58 33 GLY B C 1
ATOM 3011 O O . GLY B 1 33 ? 15.683 6.147 2.376 1 92.58 33 GLY B O 1
ATOM 3012 N N . VAL B 1 34 ? 14.601 5.24 0.703 1 86.3 34 VAL B N 1
ATOM 3013 C CA . VAL B 1 34 ? 15.799 4.871 -0.043 1 86.3 34 VAL B CA 1
ATOM 3014 C C . VAL B 1 34 ? 16.569 6.129 -0.438 1 86.3 34 VAL B C 1
ATOM 3016 O O . VAL B 1 34 ? 17.792 6.189 -0.287 1 86.3 34 VAL B O 1
ATOM 3019 N N . ARG B 1 35 ? 15.876 7.081 -0.833 1 86.47 35 ARG B N 1
ATOM 3020 C CA . ARG B 1 35 ? 16.483 8.32 -1.308 1 86.47 35 ARG B CA 1
ATOM 3021 C C . ARG B 1 35 ? 17.094 9.108 -0.153 1 86.47 35 ARG B C 1
ATOM 3023 O O . ARG B 1 35 ? 18.147 9.73 -0.307 1 86.47 35 ARG B O 1
ATOM 3030 N N . LYS B 1 36 ? 16.431 9.14 0.939 1 87.47 36 LYS B N 1
ATOM 3031 C CA . LYS B 1 36 ? 16.914 9.859 2.114 1 87.47 36 LYS B CA 1
ATOM 3032 C C . LYS B 1 36 ? 18.29 9.355 2.539 1 87.47 36 LYS B C 1
ATOM 3034 O O . LYS B 1 36 ? 19.15 10.144 2.939 1 87.47 36 LYS B O 1
ATOM 3039 N N . ASP B 1 37 ? 18.492 8.075 2.434 1 81.43 37 ASP B N 1
ATOM 3040 C CA . ASP B 1 37 ? 19.759 7.462 2.82 1 81.43 37 ASP B CA 1
ATOM 3041 C C . ASP B 1 37 ? 20.861 7.804 1.82 1 81.43 37 ASP B C 1
ATOM 3043 O O . ASP B 1 37 ? 22.019 7.985 2.203 1 81.43 37 ASP B O 1
ATOM 3047 N N . GLU B 1 38 ? 20.483 8.034 0.611 1 77.36 38 GLU B N 1
ATOM 3048 C CA . GLU B 1 38 ? 21.448 8.227 -0.468 1 77.36 38 GLU B CA 1
ATOM 3049 C C . GLU B 1 38 ? 21.761 9.706 -0.669 1 77.36 38 GLU B C 1
ATOM 3051 O O . GLU B 1 38 ? 22.87 10.062 -1.075 1 77.36 38 GLU B O 1
ATOM 3056 N N . TYR B 1 39 ? 20.727 10.571 -0.303 1 80.99 39 TYR B N 1
ATOM 3057 C CA . TYR B 1 39 ? 20.869 11.987 -0.622 1 80.99 39 TYR B CA 1
ATOM 3058 C C . TYR B 1 39 ? 20.633 12.85 0.612 1 80.99 39 TYR B C 1
ATOM 3060 O O . TYR B 1 39 ? 19.768 13.729 0.606 1 80.99 39 TYR B O 1
ATOM 3068 N N . THR B 1 40 ? 21.378 12.757 1.56 1 82.27 40 THR B N 1
ATOM 3069 C CA . THR B 1 40 ? 21.213 13.374 2.871 1 82.27 40 THR B CA 1
ATOM 3070 C C . THR B 1 40 ? 21.211 14.896 2.756 1 82.27 40 THR B C 1
ATOM 3072 O O . THR B 1 40 ? 20.414 15.572 3.41 1 82.27 40 THR B O 1
ATOM 3075 N N . GLN B 1 41 ? 22.067 15.477 1.886 1 78.43 41 GLN B N 1
ATOM 3076 C CA . GLN B 1 41 ? 22.179 16.925 1.748 1 78.43 41 GLN B CA 1
ATOM 3077 C C . GLN B 1 41 ? 20.909 17.52 1.147 1 78.43 41 GLN B C 1
ATOM 3079 O O . GLN B 1 41 ? 20.438 18.569 1.592 1 78.43 41 GLN B O 1
ATOM 3084 N N . ILE B 1 42 ? 20.39 16.809 0.182 1 78.53 42 ILE B N 1
ATOM 3085 C CA . ILE B 1 42 ? 19.169 17.268 -0.47 1 78.53 42 ILE B CA 1
ATOM 3086 C C . ILE B 1 42 ? 18.027 17.307 0.543 1 78.53 42 ILE B C 1
ATOM 3088 O O . ILE B 1 42 ? 17.275 18.283 0.604 1 78.53 42 ILE B O 1
ATOM 3092 N N . PHE B 1 43 ? 17.942 16.358 1.365 1 85.89 43 PHE B N 1
ATOM 3093 C CA . PHE B 1 43 ? 16.845 16.261 2.321 1 85.89 43 PHE B CA 1
ATOM 3094 C C . PHE B 1 43 ? 17.008 17.286 3.437 1 85.89 43 PHE B C 1
ATOM 3096 O O . PHE B 1 43 ? 16.019 17.796 3.968 1 85.89 43 PHE B O 1
ATOM 3103 N N . THR B 1 44 ? 18.233 17.655 3.703 1 83.97 44 THR B N 1
ATOM 3104 C CA . THR B 1 44 ? 18.475 18.719 4.671 1 83.97 44 THR B CA 1
ATOM 3105 C C . THR B 1 44 ? 17.959 20.056 4.146 1 83.97 44 THR B C 1
ATOM 3107 O O . THR B 1 44 ? 17.343 20.824 4.888 1 83.97 44 THR B O 1
ATOM 3110 N N . GLU B 1 45 ? 18.171 20.245 2.915 1 80.53 45 GLU B N 1
ATOM 3111 C CA . GLU B 1 45 ? 17.712 21.481 2.289 1 80.53 45 GLU B CA 1
ATOM 3112 C C . GLU B 1 45 ? 16.189 21.527 2.209 1 80.53 45 GLU B C 1
ATOM 3114 O O . GLU B 1 45 ? 15.579 22.565 2.471 1 80.53 45 GLU B O 1
ATOM 3119 N N . LEU B 1 46 ? 15.618 20.424 1.834 1 85.36 46 LEU B N 1
ATOM 3120 C CA . LEU B 1 46 ? 14.164 20.345 1.749 1 85.36 46 LEU B CA 1
ATOM 3121 C C . LEU B 1 46 ? 13.526 20.584 3.113 1 85.36 46 LEU B C 1
ATOM 3123 O O . LEU B 1 46 ? 12.479 21.229 3.209 1 85.36 46 LEU B O 1
ATOM 3127 N N . GLU B 1 47 ? 14.143 20.071 4.114 1 91.08 47 GLU B N 1
ATOM 3128 C CA . GLU B 1 47 ? 13.645 20.233 5.477 1 91.08 47 GLU B CA 1
ATOM 3129 C C . GLU B 1 47 ? 13.595 21.705 5.875 1 91.08 47 GLU B C 1
ATOM 3131 O O . GLU B 1 47 ? 12.629 22.153 6.495 1 91.08 47 GLU B O 1
ATOM 3136 N N . ALA B 1 48 ? 14.622 22.452 5.502 1 87.1 48 ALA B N 1
ATOM 3137 C CA . ALA B 1 48 ? 14.696 23.871 5.837 1 87.1 48 ALA B CA 1
ATOM 3138 C C . ALA B 1 48 ? 13.572 24.654 5.165 1 87.1 48 ALA B C 1
ATOM 3140 O O . ALA B 1 48 ? 12.93 25.497 5.796 1 87.1 48 ALA B O 1
ATOM 3141 N N . VAL B 1 49 ? 13.306 24.334 3.941 1 85.4 49 VAL B N 1
ATOM 3142 C CA . VAL B 1 49 ? 12.267 25.016 3.175 1 85.4 49 VAL B CA 1
ATOM 3143 C C . VAL B 1 49 ? 10.892 24.648 3.727 1 85.4 49 VAL B C 1
ATOM 3145 O O . VAL B 1 49 ? 10.042 25.52 3.926 1 85.4 49 VAL B O 1
ATOM 3148 N N . ALA B 1 50 ? 10.709 23.377 3.969 1 92.47 50 ALA B N 1
ATOM 3149 C CA . ALA B 1 50 ? 9.42 22.88 4.444 1 92.47 50 ALA B CA 1
ATOM 3150 C C . ALA B 1 50 ? 9.073 23.47 5.808 1 92.47 50 ALA B C 1
ATOM 3152 O O . ALA B 1 50 ? 7.905 23.738 6.096 1 92.47 50 ALA B O 1
ATOM 3153 N N . LYS B 1 51 ? 10.084 23.667 6.614 1 94.44 51 LYS B N 1
ATOM 3154 C CA . LYS B 1 51 ? 9.863 24.221 7.947 1 94.44 51 LYS B CA 1
ATOM 3155 C C . LYS B 1 51 ? 9.259 25.62 7.868 1 94.44 51 LYS B C 1
ATOM 3157 O O . LYS B 1 51 ? 8.298 25.927 8.575 1 94.44 51 LYS B O 1
ATOM 3162 N N . VAL B 1 52 ? 9.771 26.435 6.993 1 92.94 52 VAL B N 1
ATOM 3163 C CA . VAL B 1 52 ? 9.278 27.797 6.814 1 92.94 52 VAL B CA 1
ATOM 3164 C C . VAL B 1 52 ? 7.844 27.763 6.291 1 92.94 52 VAL B C 1
ATOM 3166 O O . VAL B 1 52 ? 6.976 28.483 6.792 1 92.94 52 VAL B O 1
ATOM 3169 N N . GLN B 1 53 ? 7.619 26.898 5.329 1 93.65 53 GLN B N 1
ATOM 3170 C CA . GLN B 1 53 ? 6.298 26.783 4.719 1 93.65 53 GLN B CA 1
ATOM 3171 C C . GLN B 1 53 ? 5.27 26.272 5.725 1 93.65 53 GLN B C 1
ATOM 3173 O O . GLN B 1 53 ? 4.125 26.728 5.736 1 93.65 53 GLN B O 1
ATOM 3178 N N . SER B 1 54 ? 5.684 25.314 6.55 1 97.54 54 SER B N 1
ATOM 3179 C CA . SER B 1 54 ? 4.792 24.727 7.545 1 97.54 54 SER B CA 1
ATOM 3180 C C . SER B 1 54 ? 4.353 25.763 8.574 1 97.54 54 SER B C 1
ATOM 3182 O O . SER B 1 54 ? 3.164 25.875 8.882 1 97.54 54 SER B O 1
ATOM 3184 N N . ILE B 1 55 ? 5.322 26.524 9.06 1 97.57 55 ILE B N 1
ATOM 3185 C CA . ILE B 1 55 ? 5.045 27.527 10.083 1 97.57 55 ILE B CA 1
ATOM 3186 C C . ILE B 1 55 ? 4.166 28.63 9.499 1 97.57 55 ILE B C 1
ATOM 3188 O O . ILE B 1 55 ? 3.183 29.044 10.118 1 97.57 55 ILE B O 1
ATOM 3192 N N . LYS B 1 56 ? 4.473 29.039 8.307 1 95.79 56 LYS B N 1
ATOM 3193 C CA . LYS B 1 56 ? 3.681 30.059 7.625 1 95.79 56 LYS B CA 1
ATOM 3194 C C . LYS B 1 56 ? 2.25 29.583 7.397 1 95.79 56 LYS B C 1
ATOM 3196 O O . LYS B 1 56 ? 1.296 30.253 7.798 1 95.79 56 LYS B O 1
ATOM 3201 N N . SER B 1 57 ? 2.098 28.423 6.827 1 96.54 57 SER B N 1
ATOM 3202 C CA . SER B 1 57 ? 0.8 27.954 6.351 1 96.54 57 SER B CA 1
ATOM 3203 C C . SER B 1 57 ? -0.112 27.578 7.514 1 96.54 57 SER B C 1
ATOM 3205 O O . SER B 1 57 ? -1.307 27.88 7.495 1 96.54 57 SER B O 1
ATOM 3207 N N . SER B 1 58 ? 0.41 26.9 8.513 1 97.87 58 SER B N 1
ATOM 3208 C CA . SER B 1 58 ? -0.425 26.509 9.644 1 97.87 58 SER B CA 1
ATOM 3209 C C . SER B 1 58 ? -1.022 27.729 10.338 1 97.87 58 SER B C 1
ATOM 3211 O O . SER B 1 58 ? -2.187 27.713 10.741 1 97.87 58 SER B O 1
ATOM 3213 N N . ASN B 1 59 ? -0.235 28.784 10.509 1 97.18 59 ASN B N 1
ATOM 3214 C CA . ASN B 1 59 ? -0.722 29.998 11.157 1 97.18 59 ASN B CA 1
ATOM 3215 C C . ASN B 1 59 ? -1.669 30.777 10.249 1 97.18 59 ASN B C 1
ATOM 3217 O O . ASN B 1 59 ? -2.675 31.317 10.712 1 97.18 59 ASN B O 1
ATOM 3221 N N . ALA B 1 60 ? -1.359 30.762 8.984 1 95.93 60 ALA B N 1
ATOM 3222 C CA . ALA B 1 60 ? -2.19 31.488 8.027 1 95.93 60 ALA B CA 1
ATOM 3223 C C . ALA B 1 60 ? -3.607 30.923 7.99 1 95.93 60 ALA B C 1
ATOM 3225 O O . ALA B 1 60 ? -4.573 31.664 7.798 1 95.93 60 ALA B O 1
ATOM 3226 N N . ILE B 1 61 ? -3.786 29.621 8.143 1 95.2 61 ILE B N 1
ATOM 3227 C CA . ILE B 1 61 ? -5.092 28.971 8.169 1 95.2 61 ILE B CA 1
ATOM 3228 C C . ILE B 1 61 ? -5.944 29.571 9.286 1 95.2 61 ILE B C 1
ATOM 3230 O O . ILE B 1 61 ? -7.168 29.664 9.159 1 95.2 61 ILE B O 1
ATOM 3234 N N . GLU B 1 62 ? -5.303 30.089 10.376 1 93.49 62 GLU B N 1
ATOM 3235 C CA . GLU B 1 62 ? -5.999 30.66 11.525 1 93.49 62 GLU B CA 1
ATOM 3236 C C . GLU B 1 62 ? -6.083 32.18 11.42 1 93.49 62 GLU B C 1
ATOM 3238 O O . GLU B 1 62 ? -6.451 32.855 12.384 1 93.49 62 GLU B O 1
ATOM 3243 N N . GLY B 1 63 ? -5.552 32.768 10.332 1 93.35 63 GLY B N 1
ATOM 3244 C CA . GLY B 1 63 ? -5.61 34.208 10.136 1 93.35 63 GLY B CA 1
ATOM 3245 C C . GLY B 1 63 ? -4.434 34.942 10.752 1 93.35 63 GLY B C 1
ATOM 3246 O O . GLY B 1 63 ? -4.45 36.169 10.863 1 93.35 63 GLY B O 1
ATOM 3247 N N . ILE B 1 64 ? -3.438 34.207 11.193 1 95.68 64 ILE B N 1
ATOM 3248 C CA . ILE B 1 64 ? -2.216 34.785 11.742 1 95.68 64 ILE B CA 1
ATOM 3249 C C . ILE B 1 64 ? -1.168 34.92 10.64 1 95.68 64 ILE B C 1
ATOM 3251 O O . ILE B 1 64 ? -0.585 33.924 10.204 1 95.68 64 ILE B O 1
ATOM 3255 N N . VAL B 1 65 ? -0.941 36.16 10.174 1 95.2 65 VAL B N 1
ATOM 3256 C CA . VAL B 1 65 ? -0.128 36.343 8.976 1 95.2 65 VAL B CA 1
ATOM 3257 C C . VAL B 1 65 ? 0.925 37.42 9.225 1 95.2 65 VAL B C 1
ATOM 3259 O O . VAL B 1 65 ? 0.743 38.29 10.08 1 95.2 65 VAL B O 1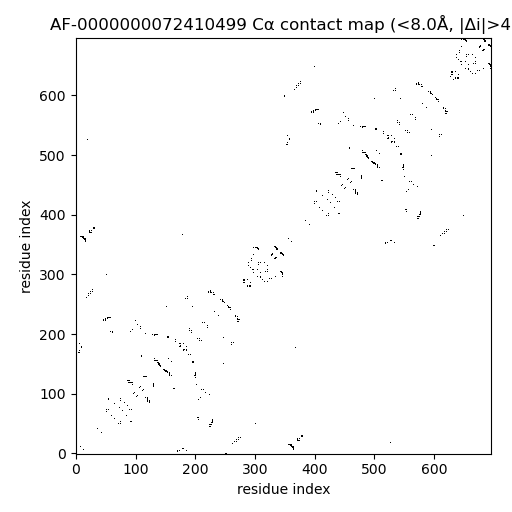
ATOM 3262 N N . THR B 1 66 ? 2.038 37.339 8.656 1 94.21 66 THR B N 1
ATOM 3263 C CA . THR B 1 66 ? 3.098 38.333 8.528 1 94.21 66 THR B CA 1
ATOM 3264 C C . THR B 1 66 ? 3.834 38.171 7.201 1 94.21 66 THR B C 1
ATOM 3266 O O . THR B 1 66 ? 3.454 37.342 6.372 1 94.21 66 THR B O 1
ATOM 3269 N N . SER B 1 67 ? 4.803 38.978 6.873 1 90.69 67 SER B N 1
ATOM 3270 C CA . SER B 1 67 ? 5.5 38.912 5.593 1 90.69 67 SER B CA 1
ATOM 3271 C C . SER B 1 67 ? 6.408 37.689 5.52 1 90.69 67 SER B C 1
ATOM 3273 O O . SER B 1 67 ? 6.844 37.171 6.55 1 90.69 67 SER B O 1
ATOM 3275 N N . ASP B 1 68 ? 6.647 37.291 4.298 1 85.26 68 ASP B N 1
ATOM 3276 C CA . ASP B 1 68 ? 7.522 36.145 4.072 1 85.26 68 ASP B CA 1
ATOM 3277 C C . ASP B 1 68 ? 8.903 36.38 4.68 1 85.26 68 ASP B C 1
ATOM 3279 O O . ASP B 1 68 ? 9.518 35.454 5.213 1 85.26 68 ASP B O 1
ATOM 3283 N N . GLU B 1 69 ? 9.374 37.531 4.557 1 85.53 69 GLU B N 1
ATOM 3284 C CA . GLU B 1 69 ? 10.676 37.885 5.115 1 85.53 69 GLU B CA 1
ATOM 3285 C C . GLU B 1 69 ? 10.687 37.726 6.633 1 85.53 69 GLU B C 1
ATOM 3287 O O . GLU B 1 69 ? 11.645 37.194 7.199 1 85.53 69 GLU B O 1
ATOM 3292 N N . ARG B 1 70 ? 9.591 38.18 7.236 1 92.47 70 ARG B N 1
ATOM 3293 C CA . ARG B 1 70 ? 9.491 38.092 8.69 1 92.47 70 ARG B CA 1
ATOM 3294 C C . ARG B 1 70 ? 9.347 36.643 9.141 1 92.47 70 ARG B C 1
ATOM 3296 O O . ARG B 1 70 ? 9.91 36.246 10.164 1 92.47 70 ARG B O 1
ATOM 3303 N N . ILE B 1 71 ? 8.588 35.884 8.439 1 92.25 71 ILE B N 1
ATOM 3304 C CA . ILE B 1 71 ? 8.441 34.469 8.764 1 92.25 71 ILE B CA 1
ATOM 3305 C C . ILE B 1 71 ? 9.811 33.794 8.759 1 92.25 71 ILE B C 1
ATOM 3307 O O . ILE B 1 71 ? 10.158 33.072 9.696 1 92.25 71 ILE B O 1
ATOM 3311 N N . ALA B 1 72 ? 10.566 34.009 7.677 1 88.06 72 ALA B N 1
ATOM 3312 C CA . ALA B 1 72 ? 11.889 33.403 7.547 1 88.06 72 ALA B CA 1
ATOM 3313 C C . ALA B 1 72 ? 12.8 33.824 8.696 1 88.06 72 ALA B C 1
ATOM 3315 O O . ALA B 1 72 ? 13.539 33.002 9.244 1 88.06 72 ALA B O 1
ATOM 3316 N N . ALA B 1 73 ? 12.704 35.062 9.048 1 90.65 73 ALA B N 1
ATOM 3317 C CA . ALA B 1 73 ? 13.539 35.59 10.125 1 90.65 73 ALA B CA 1
ATOM 3318 C C . ALA B 1 73 ? 13.177 34.953 11.463 1 90.65 73 ALA B C 1
ATOM 3320 O O . ALA B 1 73 ? 14.057 34.65 12.272 1 90.65 73 ALA B O 1
ATOM 3321 N N . ILE B 1 74 ? 11.904 34.789 11.691 1 93.32 74 ILE B N 1
ATOM 3322 C CA . ILE B 1 74 ? 11.433 34.196 12.938 1 93.32 74 ILE B CA 1
ATOM 3323 C C . ILE B 1 74 ? 11.809 32.717 12.98 1 93.32 74 ILE B C 1
ATOM 3325 O O . ILE B 1 74 ? 12.296 32.222 13.999 1 93.32 74 ILE B O 1
ATOM 3329 N N . VAL B 1 75 ? 11.637 32.002 11.901 1 92.06 75 VAL B N 1
ATOM 3330 C CA . VAL B 1 75 ? 11.884 30.566 11.827 1 92.06 75 VAL B CA 1
ATOM 3331 C C . VAL B 1 75 ? 13.368 30.285 12.049 1 92.06 75 VAL B C 1
ATOM 3333 O O . VAL B 1 75 ? 13.728 29.331 12.743 1 92.06 75 VAL B O 1
ATOM 3336 N N . ASN B 1 76 ? 14.209 31.141 11.481 1 88.06 76 ASN B N 1
ATOM 3337 C CA . ASN B 1 76 ? 15.65 30.932 11.577 1 88.06 76 ASN B CA 1
ATOM 3338 C C . ASN B 1 76 ? 16.225 31.565 12.841 1 88.06 76 ASN B C 1
ATOM 3340 O O . ASN B 1 76 ? 17.44 31.561 13.045 1 88.06 76 ASN B O 1
ATOM 3344 N N . GLN B 1 77 ? 15.343 32.183 13.689 1 88.59 77 GLN B N 1
ATOM 3345 C CA . GLN B 1 77 ? 15.691 32.788 14.97 1 88.59 77 GLN B CA 1
ATOM 3346 C C . GLN B 1 77 ? 16.664 33.949 14.785 1 88.59 77 GLN B C 1
ATOM 3348 O O . GLN B 1 77 ? 17.581 34.132 15.588 1 88.59 77 GLN B O 1
ATOM 3353 N N . ASN B 1 78 ? 16.453 34.575 13.716 1 82.72 78 ASN B N 1
ATOM 3354 C CA . ASN B 1 78 ? 17.273 35.744 13.418 1 82.72 78 ASN B CA 1
ATOM 3355 C C . ASN B 1 78 ? 16.654 37.021 13.979 1 82.72 78 ASN B C 1
ATOM 3357 O O . ASN B 1 78 ? 17.292 38.075 13.984 1 82.72 78 ASN B O 1
ATOM 3361 N N . SER B 1 79 ? 15.41 36.904 14.366 1 86.33 79 SER B N 1
ATOM 3362 C CA . SER B 1 79 ? 14.71 38.085 14.862 1 86.33 79 SER B CA 1
ATOM 3363 C C . SER B 1 79 ? 13.672 37.711 15.915 1 86.33 79 SER B C 1
ATOM 3365 O O . SER B 1 79 ? 13.043 36.655 15.826 1 86.33 79 SER B O 1
ATOM 3367 N N . ALA B 1 80 ? 13.507 38.533 16.809 1 90.37 80 ALA B N 1
ATOM 3368 C CA . ALA B 1 80 ? 12.443 38.383 17.797 1 90.37 80 ALA B CA 1
ATOM 3369 C C . ALA B 1 80 ? 11.101 38.838 17.232 1 90.37 80 ALA B C 1
ATOM 3371 O O . ALA B 1 80 ? 11.054 39.659 16.313 1 90.37 80 ALA B O 1
ATOM 3372 N N . PRO B 1 81 ? 10.024 38.267 17.789 1 93.88 81 PRO B N 1
ATOM 3373 C CA . PRO B 1 81 ? 8.703 38.723 17.348 1 93.88 81 PRO B CA 1
ATOM 3374 C C . PRO B 1 81 ? 8.459 40.2 17.647 1 93.88 81 PRO B C 1
ATOM 3376 O O . PRO B 1 81 ? 8.861 40.695 18.703 1 93.88 81 PRO B O 1
ATOM 3379 N N . LEU B 1 82 ? 7.781 40.868 16.723 1 92.76 82 LEU B N 1
ATOM 3380 C CA . LEU B 1 82 ? 7.569 42.306 16.848 1 92.76 82 LEU B CA 1
ATOM 3381 C C . LEU B 1 82 ? 6.125 42.611 17.236 1 92.76 82 LEU B C 1
ATOM 3383 O O . LEU B 1 82 ? 5.816 43.724 17.665 1 92.76 82 LEU B O 1
ATOM 3387 N N . ASN B 1 83 ? 5.217 41.719 17.061 1 93.18 83 ASN B N 1
ATOM 3388 C CA . ASN B 1 83 ? 3.804 41.892 17.384 1 93.18 83 ASN B CA 1
ATOM 3389 C C . ASN B 1 83 ? 3.16 40.575 17.807 1 93.18 83 ASN B C 1
ATOM 3391 O O . ASN B 1 83 ? 3.841 39.555 17.922 1 93.18 83 ASN B O 1
ATOM 3395 N N . HIS B 1 84 ? 1.933 40.671 18.085 1 93.12 84 HIS B N 1
ATOM 3396 C CA . HIS B 1 84 ? 1.205 39.525 18.619 1 93.12 84 HIS B CA 1
ATOM 3397 C C . HIS B 1 84 ? 1.179 38.374 17.619 1 93.12 84 HIS B C 1
ATOM 3399 O O . HIS B 1 84 ? 1.376 37.216 17.994 1 93.12 84 HIS B O 1
ATOM 3405 N N . ASN B 1 85 ? 0.913 38.652 16.414 1 95.33 85 ASN B N 1
ATOM 3406 C CA . ASN B 1 85 ? 0.907 37.631 15.371 1 95.33 85 ASN B CA 1
ATOM 3407 C C . ASN B 1 85 ? 2.251 36.914 15.281 1 95.33 85 ASN B C 1
ATOM 3409 O O . ASN B 1 85 ? 2.299 35.684 15.213 1 95.33 85 ASN B O 1
ATOM 3413 N N . GLU B 1 86 ? 3.292 37.67 15.265 1 96.4 86 GLU B N 1
ATOM 3414 C CA . GLU B 1 86 ? 4.629 37.093 15.16 1 96.4 86 GLU B CA 1
ATOM 3415 C C . GLU B 1 86 ? 4.972 36.268 16.398 1 96.4 86 GLU B C 1
ATOM 3417 O O . GLU B 1 86 ? 5.679 35.263 16.303 1 96.4 86 GLU B O 1
ATOM 3422 N N . ALA B 1 87 ? 4.435 36.698 17.534 1 96.22 87 ALA B N 1
ATOM 3423 C CA . ALA B 1 87 ? 4.636 35.921 18.755 1 96.22 87 ALA B CA 1
ATOM 3424 C C . ALA B 1 87 ? 3.974 34.55 18.647 1 96.22 87 ALA B C 1
ATOM 3426 O O . ALA B 1 87 ? 4.541 33.545 19.081 1 96.22 87 ALA B O 1
ATOM 3427 N N . GLU B 1 88 ? 2.775 34.526 18.105 1 96.19 88 GLU B N 1
ATOM 3428 C CA . GLU B 1 88 ? 2.078 33.262 17.885 1 96.19 88 GLU B CA 1
ATOM 3429 C C . GLU B 1 88 ? 2.843 32.373 16.909 1 96.19 88 GLU B C 1
ATOM 3431 O O . GLU B 1 88 ? 2.941 31.161 17.11 1 96.19 88 GLU B O 1
ATOM 3436 N N . ILE B 1 89 ? 3.391 32.99 15.891 1 97.39 89 ILE B N 1
ATOM 3437 C CA . ILE B 1 89 ? 4.176 32.275 14.892 1 97.39 89 ILE B CA 1
ATOM 3438 C C . ILE B 1 89 ? 5.421 31.676 15.544 1 97.39 89 ILE B C 1
ATOM 3440 O O . ILE B 1 89 ? 5.77 30.522 15.287 1 97.39 89 ILE B O 1
ATOM 3444 N N . ALA B 1 90 ? 6.098 32.439 16.403 1 97.16 90 ALA B N 1
ATOM 3445 C CA . ALA B 1 90 ? 7.287 31.964 17.104 1 97.16 90 ALA B CA 1
ATOM 3446 C C . ALA B 1 90 ? 6.953 30.787 18.017 1 97.16 90 ALA B C 1
ATOM 3448 O O . ALA B 1 90 ? 7.747 29.854 18.153 1 97.16 90 ALA B O 1
ATOM 3449 N N . GLY B 1 91 ? 5.823 30.888 18.707 1 97.23 91 GLY B N 1
ATOM 3450 C CA . GLY B 1 91 ? 5.388 29.774 19.535 1 97.23 91 GLY B CA 1
ATOM 3451 C C . GLY B 1 91 ? 5.169 28.496 18.748 1 97.23 91 GLY B C 1
ATOM 3452 O O . GLY B 1 91 ? 5.602 27.42 19.168 1 97.23 91 GLY B O 1
ATOM 3453 N N . TYR B 1 92 ? 4.447 28.624 17.619 1 97.97 92 TYR B N 1
ATOM 3454 C CA . TYR B 1 92 ? 4.231 27.468 16.756 1 97.97 92 TYR B CA 1
ATOM 3455 C C . TYR B 1 92 ? 5.558 26.885 16.284 1 97.97 92 TYR B C 1
ATOM 3457 O O . TYR B 1 92 ? 5.724 25.664 16.234 1 97.97 92 TYR B O 1
ATOM 3465 N N . ARG B 1 93 ? 6.514 27.776 15.874 1 97.75 93 ARG B N 1
ATOM 3466 C CA . ARG B 1 93 ? 7.852 27.356 15.47 1 97.75 93 ARG B CA 1
ATOM 3467 C C . ARG B 1 93 ? 8.485 26.454 16.525 1 97.75 93 ARG B C 1
ATOM 3469 O O . ARG B 1 93 ? 9.026 25.395 16.201 1 97.75 93 ARG B O 1
ATOM 3476 N N . ASP B 1 94 ? 8.414 26.831 17.729 1 97.3 94 ASP B N 1
ATOM 3477 C CA . ASP B 1 94 ? 9.064 26.088 18.804 1 97.3 94 ASP B CA 1
ATOM 3478 C C . ASP B 1 94 ? 8.409 24.723 19.002 1 97.3 94 ASP B C 1
ATOM 3480 O O . ASP B 1 94 ? 9.098 23.724 19.219 1 97.3 94 ASP B O 1
ATOM 3484 N N . ALA B 1 95 ? 7.065 24.709 18.979 1 98.28 95 ALA B N 1
ATOM 3485 C CA . ALA B 1 95 ? 6.351 23.442 19.116 1 98.28 95 ALA B CA 1
ATOM 3486 C C . ALA B 1 95 ? 6.675 22.502 17.958 1 98.28 95 ALA B C 1
ATOM 3488 O O . ALA B 1 95 ? 6.909 21.309 18.166 1 98.28 95 ALA B O 1
ATOM 3489 N N . LEU B 1 96 ? 6.671 23.025 16.749 1 98.29 96 LEU B N 1
ATOM 3490 C CA . LEU B 1 96 ? 7.002 22.222 15.578 1 98.29 96 LEU B CA 1
ATOM 3491 C C . LEU B 1 96 ? 8.427 21.686 15.672 1 98.29 96 LEU B C 1
ATOM 3493 O O . LEU B 1 96 ? 8.684 20.53 15.325 1 98.29 96 LEU B O 1
ATOM 3497 N N . ASN B 1 97 ? 9.371 22.532 16.094 1 96.97 97 ASN B N 1
ATOM 3498 C CA . ASN B 1 97 ? 10.756 22.107 16.264 1 96.97 97 ASN B CA 1
ATOM 3499 C C . ASN B 1 97 ? 10.87 20.952 17.255 1 96.97 97 ASN B C 1
ATOM 3501 O O . ASN B 1 97 ? 11.668 20.034 17.057 1 96.97 97 ASN B O 1
ATOM 3505 N N . GLU B 1 98 ? 10.14 21.12 18.317 1 97.58 98 GLU B N 1
ATOM 3506 C CA . GLU B 1 98 ? 10.133 20.042 19.302 1 97.58 98 GLU B CA 1
ATOM 3507 C C . GLU B 1 98 ? 9.717 18.718 18.669 1 97.58 98 GLU B C 1
ATOM 3509 O O . GLU B 1 98 ? 10.305 17.674 18.957 1 97.58 98 GLU B O 1
ATOM 3514 N N . ILE B 1 99 ? 8.738 18.712 17.817 1 98.09 99 ILE B N 1
ATOM 3515 C CA . ILE B 1 99 ? 8.241 17.511 17.154 1 98.09 99 ILE B CA 1
ATOM 3516 C C . ILE B 1 99 ? 9.268 17.022 16.135 1 98.09 99 ILE B C 1
ATOM 3518 O O . ILE B 1 99 ? 9.581 15.83 16.084 1 98.09 99 ILE B O 1
ATOM 3522 N N . HIS B 1 100 ? 9.826 17.902 15.315 1 96.43 100 HIS B N 1
ATOM 3523 C CA . HIS B 1 100 ? 10.791 17.523 14.288 1 96.43 100 HIS B CA 1
ATOM 3524 C C . HIS B 1 100 ? 12.016 16.854 14.903 1 96.43 100 HIS B C 1
ATOM 3526 O O . HIS B 1 100 ? 12.55 15.894 14.342 1 96.43 100 HIS B O 1
ATOM 3532 N N . LEU B 1 101 ? 12.375 17.309 16.087 1 94.33 101 LEU B N 1
ATOM 3533 C CA . LEU B 1 101 ? 13.639 16.865 16.665 1 94.33 101 LEU B CA 1
ATOM 3534 C C . LEU B 1 101 ? 13.408 15.77 17.701 1 94.33 101 LEU B C 1
ATOM 3536 O O . LEU B 1 101 ? 14.278 14.926 17.924 1 94.33 101 LEU B O 1
ATOM 3540 N N . GLY B 1 102 ? 12.205 15.762 18.292 1 95.75 102 GLY B N 1
ATOM 3541 C CA . GLY B 1 102 ? 12.069 14.904 19.458 1 95.75 102 GLY B CA 1
ATOM 3542 C C . GLY B 1 102 ? 10.819 14.045 19.425 1 95.75 102 GLY B C 1
ATOM 3543 O O . GLY B 1 102 ? 10.321 13.624 20.47 1 95.75 102 GLY B O 1
ATOM 3544 N N . TYR B 1 103 ? 10.208 13.77 18.31 1 96.58 103 TYR B N 1
ATOM 3545 C CA . TYR B 1 103 ? 8.94 13.053 18.25 1 96.58 103 TYR B CA 1
ATOM 3546 C C . TYR B 1 103 ? 9.059 11.679 18.897 1 96.58 103 TYR B C 1
ATOM 3548 O O . TYR B 1 103 ? 8.075 11.14 19.41 1 96.58 103 TYR B O 1
ATOM 3556 N N . GLU B 1 104 ? 10.215 11.091 18.936 1 95.37 104 GLU B N 1
ATOM 3557 C CA . GLU B 1 104 ? 10.408 9.764 19.512 1 95.37 104 GLU B CA 1
ATOM 3558 C C . GLU B 1 104 ? 10.093 9.758 21.005 1 95.37 104 GLU B C 1
ATOM 3560 O O . GLU B 1 104 ? 9.694 8.73 21.556 1 95.37 104 GLU B O 1
ATOM 3565 N N . HIS B 1 105 ? 10.17 10.952 21.647 1 95.12 105 HIS B N 1
ATOM 3566 C CA . HIS B 1 105 ? 10.013 11.036 23.095 1 95.12 105 HIS B CA 1
ATOM 3567 C C . HIS B 1 105 ? 8.689 11.694 23.468 1 95.12 105 HIS B C 1
ATOM 3569 O O . HIS B 1 105 ? 8.418 11.928 24.649 1 95.12 105 HIS B O 1
ATOM 3575 N N . ILE B 1 106 ? 7.926 12.026 22.537 1 97.38 106 ILE B N 1
ATOM 3576 C CA . ILE B 1 106 ? 6.612 12.624 22.745 1 97.38 106 ILE B CA 1
ATOM 3577 C C . ILE B 1 106 ? 5.523 11.615 22.389 1 97.38 106 ILE B C 1
ATOM 3579 O O . ILE B 1 106 ? 5.614 10.93 21.367 1 97.38 106 ILE B O 1
ATOM 3583 N N . ASP B 1 107 ? 4.574 11.46 23.229 1 94.45 107 ASP B N 1
ATOM 3584 C CA . ASP B 1 107 ? 3.484 10.529 22.952 1 94.45 107 ASP B CA 1
ATOM 3585 C C . ASP B 1 107 ? 2.149 11.263 22.845 1 94.45 107 ASP B C 1
ATOM 3587 O O . ASP B 1 107 ? 2.087 12.479 23.037 1 94.45 107 ASP B O 1
ATOM 3591 N N . PHE B 1 108 ? 1.134 10.563 22.415 1 97.22 108 PHE B N 1
ATOM 3592 C CA . PHE B 1 108 ? -0.218 11.108 22.411 1 97.22 108 PHE B CA 1
ATOM 3593 C C . PHE B 1 108 ? -0.869 10.951 23.78 1 97.22 108 PHE B C 1
ATOM 3595 O O . PHE B 1 108 ? -1.733 10.091 23.968 1 97.22 108 PHE B O 1
ATOM 3602 N N . ARG B 1 109 ? -0.405 11.709 24.831 1 96.76 109 ARG B N 1
ATOM 3603 C CA . ARG B 1 109 ? -0.899 11.768 26.203 1 96.76 109 ARG B CA 1
ATOM 3604 C C . ARG B 1 109 ? -1.334 13.184 26.568 1 96.76 109 ARG B C 1
ATOM 3606 O O . ARG B 1 109 ? -0.814 14.159 26.02 1 96.76 109 ARG B O 1
ATOM 3613 N N . GLN B 1 110 ? -2.205 13.199 27.436 1 97.8 110 GLN B N 1
ATOM 3614 C CA . GLN B 1 110 ? -2.701 14.506 27.854 1 97.8 110 GLN B CA 1
ATOM 3615 C C . GLN B 1 110 ? -1.554 15.427 28.26 1 97.8 110 GLN B C 1
ATOM 3617 O O . GLN B 1 110 ? -1.521 16.595 27.868 1 97.8 110 GLN B O 1
ATOM 3622 N N . SER B 1 111 ? -0.576 14.877 29.037 1 97.72 111 SER B N 1
ATOM 3623 C CA . SER B 1 111 ? 0.536 15.694 29.513 1 97.72 111 SER B CA 1
ATOM 3624 C C . SER B 1 111 ? 1.349 16.253 28.351 1 97.72 111 SER B C 1
ATOM 3626 O O . SER B 1 111 ? 1.733 17.424 28.361 1 97.72 111 SER B O 1
ATOM 3628 N N . ASP B 1 112 ? 1.663 15.416 27.356 1 98.3 112 ASP B N 1
ATOM 3629 C CA . ASP B 1 112 ? 2.431 15.845 26.191 1 98.3 112 ASP B CA 1
ATOM 3630 C C . ASP B 1 112 ? 1.649 16.861 25.362 1 98.3 112 ASP B C 1
ATOM 3632 O O . ASP B 1 112 ? 2.221 17.832 24.861 1 98.3 112 ASP B O 1
ATOM 3636 N N . ILE B 1 113 ? 0.341 16.644 25.218 1 98.7 113 ILE B N 1
ATOM 3637 C CA . ILE B 1 113 ? -0.517 17.537 24.447 1 98.7 113 ILE B CA 1
ATOM 3638 C C . ILE B 1 113 ? -0.572 18.907 25.118 1 98.7 113 ILE B C 1
ATOM 3640 O O . ILE B 1 113 ? -0.446 19.937 24.452 1 98.7 113 ILE B O 1
ATOM 3644 N N . LEU B 1 114 ? -0.718 18.929 26.451 1 98.53 114 LEU B N 1
ATOM 3645 C CA . LEU B 1 114 ? -0.748 20.179 27.202 1 98.53 114 LEU B CA 1
ATOM 3646 C C . LEU B 1 114 ? 0.595 20.897 27.118 1 98.53 114 LEU B C 1
ATOM 3648 O O . LEU B 1 114 ? 0.641 22.123 26.989 1 98.53 114 LEU B O 1
ATOM 3652 N N . ARG B 1 115 ? 1.656 20.139 27.173 1 98.07 115 ARG B N 1
ATOM 3653 C CA . ARG B 1 115 ? 2.991 20.72 27.083 1 98.07 115 ARG B CA 1
ATOM 3654 C C . ARG B 1 115 ? 3.218 21.364 25.719 1 98.07 115 ARG B C 1
ATOM 3656 O O . ARG B 1 115 ? 3.773 22.46 25.629 1 98.07 115 ARG B O 1
ATOM 3663 N N . LEU B 1 116 ? 2.857 20.688 24.66 1 98.5 116 LEU B N 1
ATOM 3664 C CA . LEU B 1 116 ? 2.991 21.24 23.316 1 98.5 116 LEU B CA 1
ATOM 3665 C C . LEU B 1 116 ? 2.149 22.502 23.161 1 98.5 116 LEU B C 1
ATOM 3667 O O . LEU B 1 116 ? 2.585 23.471 22.534 1 98.5 116 LEU B O 1
ATOM 3671 N N . HIS B 1 117 ? 0.916 22.469 23.693 1 98.61 117 HIS B N 1
ATOM 3672 C CA . HIS B 1 117 ? 0.06 23.648 23.635 1 98.61 117 HIS B CA 1
ATOM 3673 C C . HIS B 1 117 ? 0.672 24.813 24.405 1 98.61 117 HIS B C 1
ATOM 3675 O O . HIS B 1 117 ? 0.605 25.961 23.959 1 98.61 117 HIS B O 1
ATOM 3681 N N . GLU B 1 118 ? 1.24 24.504 25.537 1 98.06 118 GLU B N 1
ATOM 3682 C CA . GLU B 1 118 ? 1.927 25.528 26.319 1 98.06 118 GLU B CA 1
ATOM 3683 C C . GLU B 1 118 ? 3.069 26.156 25.524 1 98.06 118 GLU B C 1
ATOM 3685 O O . GLU B 1 118 ? 3.225 27.378 25.511 1 98.06 118 GLU B O 1
ATOM 3690 N N . MET B 1 119 ? 3.853 25.341 24.891 1 97.21 119 MET B N 1
ATOM 3691 C CA . MET B 1 119 ? 4.963 25.811 24.068 1 97.21 119 MET B CA 1
ATOM 3692 C C . MET B 1 119 ? 4.461 26.694 22.93 1 97.21 119 MET B C 1
ATOM 3694 O O . MET B 1 119 ? 5.028 27.756 22.666 1 97.21 119 MET B O 1
ATOM 3698 N N . MET B 1 120 ? 3.414 26.293 22.298 1 97.51 120 MET B N 1
ATOM 3699 C CA . MET B 1 120 ? 2.854 27.017 21.16 1 97.51 120 MET B CA 1
ATOM 3700 C C . MET B 1 120 ? 2.357 28.395 21.583 1 97.51 120 MET B C 1
ATOM 3702 O O . MET B 1 120 ? 2.446 29.354 20.815 1 97.51 120 MET B O 1
ATOM 3706 N N . MET B 1 121 ? 1.903 28.532 22.865 1 95.83 121 MET B N 1
ATOM 3707 C CA . MET B 1 121 ? 1.288 29.766 23.344 1 95.83 121 MET B CA 1
ATOM 3708 C C . MET B 1 121 ? 2.297 30.615 24.111 1 95.83 121 MET B C 1
ATOM 3710 O O . MET B 1 121 ? 1.982 31.727 24.538 1 95.83 121 MET B O 1
ATOM 3714 N N . SER B 1 122 ? 3.464 30.139 24.249 1 92.26 122 SER B N 1
ATOM 3715 C CA . SER B 1 122 ? 4.406 30.675 25.227 1 92.26 122 SER B CA 1
ATOM 3716 C C . SER B 1 122 ? 4.801 32.108 24.885 1 92.26 122 SER B C 1
ATOM 3718 O O . SER B 1 122 ? 4.893 32.96 25.772 1 92.26 122 SER B O 1
ATOM 3720 N N . PHE B 1 123 ? 5.016 32.448 23.642 1 89.79 123 PHE B N 1
ATOM 3721 C CA . PHE B 1 123 ? 5.53 33.757 23.256 1 89.79 123 PHE B CA 1
ATOM 3722 C C . PHE B 1 123 ? 4.432 34.812 23.326 1 89.79 123 PHE B C 1
ATOM 3724 O O . PHE B 1 123 ? 4.71 35.99 23.563 1 89.79 123 PHE B O 1
ATOM 3731 N N . ALA B 1 124 ? 3.223 34.366 23.123 1 87.7 124 ALA B N 1
ATOM 3732 C CA . ALA B 1 124 ? 2.116 35.318 23.094 1 87.7 124 ALA B CA 1
ATOM 3733 C C . ALA B 1 124 ? 1.657 35.669 24.506 1 87.7 124 ALA B C 1
ATOM 3735 O O . ALA B 1 124 ? 0.856 36.587 24.695 1 87.7 124 ALA B O 1
ATOM 3736 N N . GLY B 1 125 ? 2.175 35.011 25.446 1 82.81 125 GLY B N 1
ATOM 3737 C CA . GLY B 1 125 ? 1.946 35.366 26.837 1 82.81 125 GLY B CA 1
ATOM 3738 C C . GLY B 1 125 ? 0.553 35.011 27.322 1 82.81 125 GLY B C 1
ATOM 3739 O O . GLY B 1 125 ? 0.016 35.666 28.218 1 82.81 125 GLY B O 1
ATOM 3740 N N . TYR B 1 126 ? -0.027 34.158 26.69 1 85.1 126 TYR B N 1
ATOM 3741 C CA . TYR B 1 126 ? -1.364 33.751 27.108 1 85.1 126 TYR B CA 1
ATOM 3742 C C . TYR B 1 126 ? -1.309 32.939 28.396 1 85.1 126 TYR B C 1
ATOM 3744 O O . TYR B 1 126 ? -0.461 32.056 28.545 1 85.1 126 TYR B O 1
ATOM 3752 N N . GLU B 1 127 ? -2.181 33.164 29.28 1 87.98 127 GLU B N 1
ATOM 3753 C CA . GLU B 1 127 ? -2.225 32.464 30.56 1 87.98 127 GLU B CA 1
ATOM 3754 C C . GLU B 1 127 ? -2.873 31.09 30.415 1 87.98 127 GLU B C 1
ATOM 3756 O O . GLU B 1 127 ? -2.692 30.22 31.269 1 87.98 127 GLU B O 1
ATOM 3761 N N . TYR B 1 128 ? -3.56 30.927 29.326 1 91.07 128 TYR B N 1
ATOM 3762 C CA . TYR B 1 128 ? -4.308 29.685 29.171 1 91.07 128 TYR B CA 1
ATOM 3763 C C . TYR B 1 128 ? -3.482 28.639 28.432 1 91.07 128 TYR B C 1
ATOM 3765 O O . TYR B 1 128 ? -3.977 27.551 28.125 1 91.07 128 TYR B O 1
ATOM 3773 N N . GLY B 1 129 ? -2.245 28.947 28.114 1 94.74 129 GLY B N 1
ATOM 3774 C CA . GLY B 1 129 ? -1.384 27.956 27.487 1 94.74 129 GLY B CA 1
ATOM 3775 C C . GLY B 1 129 ? -1.251 26.683 28.3 1 94.74 129 GLY B C 1
ATOM 3776 O O . GLY B 1 129 ? -0.994 26.733 29.505 1 94.74 129 GLY B O 1
ATOM 3777 N N . GLY B 1 130 ? -1.511 25.522 27.694 1 96.81 130 GLY B N 1
ATOM 3778 C CA . GLY B 1 130 ? -1.362 24.23 28.345 1 96.81 130 GLY B CA 1
ATOM 3779 C C . GLY B 1 130 ? -2.52 23.887 29.263 1 96.81 130 GLY B C 1
ATOM 3780 O O . GLY B 1 130 ? -2.387 23.04 30.149 1 96.81 130 GLY B O 1
ATOM 3781 N N . GLN B 1 131 ? -3.586 24.631 29.078 1 97.15 131 GLN B N 1
ATOM 3782 C CA . GLN B 1 131 ? -4.773 24.366 29.885 1 97.15 131 GLN B CA 1
ATOM 3783 C C . GLN B 1 131 ? -5.993 24.116 29.003 1 97.15 131 GLN B C 1
ATOM 3785 O O . GLN B 1 131 ? -6.165 24.771 27.973 1 97.15 131 GLN B O 1
ATOM 3790 N N . TYR B 1 132 ? -6.837 23.203 29.512 1 98.23 132 TYR B N 1
ATOM 3791 C CA . TYR B 1 132 ? -8.102 22.989 28.818 1 98.23 132 TYR B CA 1
ATOM 3792 C C . TYR B 1 132 ? -9.033 24.182 29 1 98.23 132 TYR B C 1
ATOM 3794 O O . TYR B 1 132 ? -8.901 24.939 29.965 1 98.23 132 TYR B O 1
ATOM 3802 N N . LYS B 1 133 ? -9.898 24.313 28.058 1 97.65 133 LYS B N 1
ATOM 3803 C CA . LYS B 1 133 ? -10.876 25.396 28.089 1 97.65 133 LYS B CA 1
ATOM 3804 C C . LYS B 1 133 ? -11.73 25.33 29.352 1 97.65 133 LYS B C 1
ATOM 3806 O O . LYS B 1 133 ? -12.063 24.242 29.826 1 97.65 133 LYS B O 1
ATOM 3811 N N . MET B 1 134 ? -12.114 26.478 29.813 1 95.85 134 MET B N 1
ATOM 3812 C CA . MET B 1 134 ? -12.956 26.575 31.002 1 95.85 134 MET B CA 1
ATOM 3813 C C . MET B 1 134 ? -14.384 26.958 30.627 1 95.85 134 MET B C 1
ATOM 3815 O O . MET B 1 134 ? -15.305 26.798 31.429 1 95.85 134 MET B O 1
ATOM 3819 N N . ASP B 1 135 ? -14.532 27.567 29.426 1 95.64 135 ASP B N 1
ATOM 3820 C CA . ASP B 1 135 ? -15.842 27.93 28.893 1 95.64 135 ASP B CA 1
ATOM 3821 C C . ASP B 1 135 ? -16.12 27.206 27.578 1 95.64 135 ASP B C 1
ATOM 3823 O O . ASP B 1 135 ? -15.195 26.91 26.819 1 95.64 135 ASP B O 1
ATOM 3827 N N . ASP B 1 136 ? -17.417 27.02 27.41 1 95.03 136 ASP B N 1
ATOM 3828 C CA . ASP B 1 136 ? -17.802 26.364 26.164 1 95.03 136 ASP B CA 1
ATOM 3829 C C . ASP B 1 136 ? -17.443 27.226 24.956 1 95.03 136 ASP B C 1
ATOM 3831 O O . ASP B 1 136 ? -17.54 28.453 25.011 1 95.03 136 ASP B O 1
ATOM 3835 N N . ASN B 1 137 ? -16.926 26.619 23.962 1 91.09 137 ASN B N 1
ATOM 3836 C CA . ASN B 1 137 ? -16.659 27.277 22.687 1 91.09 137 ASN B CA 1
ATOM 3837 C C . ASN B 1 137 ? -17.546 26.725 21.575 1 91.09 137 ASN B C 1
ATOM 3839 O O . ASN B 1 137 ? -18.242 25.727 21.768 1 91.09 137 ASN B O 1
ATOM 3843 N N . VAL B 1 138 ? -17.712 27.498 20.523 1 89.58 138 VAL B N 1
ATOM 3844 C CA . VAL B 1 138 ? -18.48 27.091 19.35 1 89.58 138 VAL B CA 1
ATOM 3845 C C . VAL B 1 138 ? -17.682 27.385 18.082 1 89.58 138 VAL B C 1
ATOM 3847 O O . VAL B 1 138 ? -16.888 28.328 18.045 1 89.58 138 VAL B O 1
ATOM 3850 N N . ILE B 1 139 ? -17.762 26.532 17.143 1 88.99 139 ILE B N 1
ATOM 3851 C CA . ILE B 1 139 ? -17.145 26.767 15.842 1 88.99 139 ILE B CA 1
ATOM 3852 C C . ILE B 1 139 ? -18.164 27.394 14.894 1 88.99 139 ILE B C 1
ATOM 3854 O O . ILE B 1 139 ? -19.192 26.786 14.586 1 88.99 139 ILE B O 1
ATOM 3858 N N . LEU B 1 140 ? -17.801 28.6 14.483 1 84.54 140 LEU B N 1
ATOM 3859 C CA . LEU B 1 140 ? -18.729 29.383 13.674 1 84.54 140 LEU B CA 1
ATOM 3860 C C . LEU B 1 140 ? -18.339 29.337 12.201 1 84.54 140 LEU B C 1
ATOM 3862 O O . LEU B 1 140 ? -17.179 29.079 11.869 1 84.54 140 LEU B O 1
ATOM 3866 N N . GLU B 1 141 ? -19.24 29.384 11.385 1 82.07 141 GLU B N 1
ATOM 3867 C CA . GLU B 1 141 ? -19.054 29.562 9.948 1 82.07 141 GLU B CA 1
ATOM 3868 C C . GLU B 1 141 ? -19.796 30.795 9.443 1 82.07 141 GLU B C 1
ATOM 3870 O O . GLU B 1 141 ? -20.824 31.181 10.005 1 82.07 141 GLU B O 1
ATOM 3875 N N . ILE B 1 142 ? -19.129 31.5 8.558 1 76.82 142 ILE B N 1
ATOM 3876 C CA . ILE B 1 142 ? -19.761 32.655 7.929 1 76.82 142 ILE B CA 1
ATOM 3877 C C . ILE B 1 142 ? -20.328 32.256 6.568 1 76.82 142 ILE B C 1
ATOM 3879 O O . ILE B 1 142 ? -19.602 31.745 5.712 1 76.82 142 ILE B O 1
ATOM 3883 N N . ASP B 1 143 ? -21.554 32.369 6.388 1 73.02 143 ASP B N 1
ATOM 3884 C CA . ASP B 1 143 ? -22.171 31.968 5.127 1 73.02 143 ASP B CA 1
ATOM 3885 C C . ASP B 1 143 ? -21.919 33.006 4.037 1 73.02 143 ASP B C 1
ATOM 3887 O O . ASP B 1 143 ? -21.218 33.994 4.263 1 73.02 143 ASP B O 1
ATOM 3891 N N . ALA B 1 144 ? -22.237 32.699 2.894 1 72.61 144 ALA B N 1
ATOM 3892 C CA . ALA B 1 144 ? -22.004 33.532 1.717 1 72.61 144 ALA B CA 1
ATOM 3893 C C . ALA B 1 144 ? -22.539 34.945 1.93 1 72.61 144 ALA B C 1
ATOM 3895 O O . ALA B 1 144 ? -22.024 35.904 1.35 1 72.61 144 ALA B O 1
ATOM 3896 N N . ASP B 1 145 ? -23.492 35.1 2.746 1 80.36 145 ASP B N 1
ATOM 3897 C CA . ASP B 1 145 ? -24.135 36.39 2.976 1 80.36 145 ASP B CA 1
ATOM 3898 C C . ASP B 1 145 ? -23.491 37.124 4.15 1 80.36 145 ASP B C 1
ATOM 3900 O O . ASP B 1 145 ? -23.945 38.201 4.541 1 80.36 145 ASP B O 1
ATOM 3904 N N . GLY B 1 146 ? -22.525 36.484 4.781 1 79.5 146 GLY B N 1
ATOM 3905 C CA . GLY B 1 146 ? -21.799 37.1 5.881 1 79.5 146 GLY B CA 1
ATOM 3906 C C . GLY B 1 146 ? -22.4 36.791 7.239 1 79.5 146 GLY B C 1
ATOM 3907 O O . GLY B 1 146 ? -21.948 37.319 8.258 1 79.5 146 GLY B O 1
ATOM 3908 N N . ASN B 1 147 ? -23.443 35.959 7.301 1 83.56 147 ASN B N 1
ATOM 3909 C CA . ASN B 1 147 ? -24.072 35.594 8.566 1 83.56 147 ASN B CA 1
ATOM 3910 C C . ASN B 1 147 ? -23.29 34.501 9.287 1 83.56 147 ASN B C 1
ATOM 3912 O O . ASN B 1 147 ? -22.745 33.598 8.65 1 83.56 147 ASN B O 1
ATOM 3916 N N . ARG B 1 148 ? -23.212 34.648 10.613 1 84.58 148 ARG B N 1
ATOM 3917 C CA . ARG B 1 148 ? -22.51 33.667 11.435 1 84.58 148 ARG B CA 1
ATOM 3918 C C . ARG B 1 148 ? -23.446 32.543 11.867 1 84.58 148 ARG B C 1
ATOM 3920 O O . ARG B 1 148 ? -24.595 32.794 12.239 1 84.58 148 ARG B O 1
ATOM 3927 N N . ARG B 1 149 ? -23.08 31.369 11.583 1 85.86 149 ARG B N 1
ATOM 3928 C CA . ARG B 1 149 ? -23.827 30.201 12.039 1 85.86 149 ARG B CA 1
ATOM 3929 C C . ARG B 1 149 ? -22.914 29.213 12.757 1 85.86 149 ARG B C 1
ATOM 3931 O O . ARG B 1 149 ? -21.734 29.092 12.419 1 85.86 149 ARG B O 1
ATOM 3938 N N . VAL B 1 150 ? -23.579 28.629 13.736 1 86.79 150 VAL B N 1
ATOM 3939 C CA . VAL B 1 150 ? -22.829 27.601 14.451 1 86.79 150 VAL B CA 1
ATOM 3940 C C . VAL B 1 150 ? -22.617 26.391 13.544 1 86.79 150 VAL B C 1
ATOM 3942 O O . VAL B 1 150 ? -23.581 25.753 13.114 1 86.79 150 VAL B O 1
ATOM 3945 N N . ARG B 1 151 ? -21.479 26.135 13.217 1 87.2 151 ARG B N 1
ATOM 3946 C CA . ARG B 1 151 ? -21.143 24.994 12.371 1 87.2 151 ARG B CA 1
ATOM 3947 C C . ARG B 1 151 ? -21.072 23.709 13.188 1 87.2 151 ARG B C 1
ATOM 3949 O O . ARG B 1 151 ? -21.509 22.651 12.73 1 87.2 151 ARG B O 1
ATOM 3956 N N . PHE B 1 152 ? -20.51 23.849 14.364 1 92.74 152 PHE B N 1
ATOM 3957 C CA . PHE B 1 152 ? -20.287 22.68 15.206 1 92.74 152 PHE B CA 1
ATOM 3958 C C . PHE B 1 152 ? -20.159 23.084 16.67 1 92.74 152 PHE B C 1
ATOM 3960 O O . PHE B 1 152 ? -19.542 24.103 16.987 1 92.74 152 PHE B O 1
ATOM 3967 N N . ARG B 1 153 ? -20.757 22.359 17.55 1 93.82 153 ARG B N 1
ATOM 3968 C CA . ARG B 1 153 ? -20.603 22.532 18.991 1 93.82 153 ARG B CA 1
ATOM 3969 C C . ARG B 1 153 ? -19.679 21.468 19.574 1 93.82 153 ARG B C 1
ATOM 3971 O O . ARG B 1 153 ? -20.094 20.328 19.789 1 93.82 153 ARG B O 1
ATOM 3978 N N . PRO B 1 154 ? -18.533 21.865 19.978 1 96.16 154 PRO B N 1
ATOM 3979 C CA . PRO B 1 154 ? -17.576 20.913 20.548 1 96.16 154 PRO B CA 1
ATOM 3980 C C . PRO B 1 154 ? -18.004 20.395 21.919 1 96.16 154 PRO B C 1
ATOM 3982 O O . PRO B 1 154 ? -19.006 20.855 22.471 1 96.16 154 PRO B O 1
ATOM 3985 N N . THR B 1 155 ? -17.291 19.492 22.435 1 97.38 155 THR B N 1
ATOM 3986 C CA . THR B 1 155 ? -17.522 18.947 23.768 1 97.38 155 THR B CA 1
ATOM 3987 C C . THR B 1 155 ? -17.567 20.062 24.809 1 97.38 155 THR B C 1
ATOM 3989 O O . THR B 1 155 ? -16.715 20.953 24.808 1 97.38 155 THR B O 1
ATOM 3992 N N . PRO B 1 156 ? -18.539 20.056 25.677 1 97.11 156 PRO B N 1
ATOM 3993 C CA . PRO B 1 156 ? -18.608 21.067 26.734 1 97.11 156 PRO B CA 1
ATOM 3994 C C . PRO B 1 156 ? -17.349 21.104 27.597 1 97.11 156 PRO B C 1
ATOM 3996 O O . PRO B 1 156 ? -16.728 20.065 27.835 1 97.11 156 PRO B O 1
ATOM 3999 N N . ALA B 1 157 ? -17.042 22.325 28.088 1 97.88 157 ALA B N 1
ATOM 4000 C CA . ALA B 1 157 ? -15.835 22.534 28.884 1 97.88 157 ALA B CA 1
ATOM 4001 C C . ALA B 1 157 ? -15.787 21.575 30.07 1 97.88 157 ALA B C 1
ATOM 4003 O O . ALA B 1 157 ? -14.736 21.005 30.373 1 97.88 157 ALA B O 1
ATOM 4004 N N . SER B 1 158 ? -16.887 21.297 30.714 1 97.37 158 SER B N 1
ATOM 4005 C CA . SER B 1 158 ? -16.956 20.466 31.912 1 97.37 158 SER B CA 1
ATOM 4006 C C . SER B 1 158 ? -16.64 19.009 31.594 1 97.37 158 SER B C 1
ATOM 4008 O O . SER B 1 158 ? -16.201 18.258 32.468 1 97.37 158 SER B O 1
ATOM 4010 N N . GLU B 1 159 ? -16.798 18.646 30.378 1 97.61 159 GLU B N 1
ATOM 4011 C CA . GLU B 1 159 ? -16.613 17.257 29.97 1 97.61 159 GLU B CA 1
ATOM 4012 C C . GLU B 1 159 ? -15.28 17.065 29.252 1 97.61 159 GLU B C 1
ATOM 4014 O O . GLU B 1 159 ? -14.877 15.934 28.97 1 97.61 159 GLU B O 1
ATOM 4019 N N . THR B 1 160 ? -14.582 18.098 28.994 1 98.05 160 THR B N 1
ATOM 4020 C CA . THR B 1 160 ? -13.403 18.102 28.135 1 98.05 160 THR B CA 1
ATOM 4021 C C . THR B 1 160 ? -12.293 17.246 28.737 1 98.05 160 THR B C 1
ATOM 4023 O O . THR B 1 160 ? -11.724 16.389 28.058 1 98.05 160 THR B O 1
ATOM 4026 N N . PRO B 1 161 ? -11.964 17.364 30.02 1 98.06 161 PRO B N 1
ATOM 4027 C CA . PRO B 1 161 ? -10.881 16.539 30.562 1 98.06 161 PRO B CA 1
ATOM 4028 C C . PRO B 1 161 ? -11.167 15.043 30.45 1 98.06 161 PRO B C 1
ATOM 4030 O O . PRO B 1 161 ? -10.283 14.268 30.075 1 98.06 161 PRO B O 1
ATOM 4033 N N . LYS B 1 162 ? -12.373 14.652 30.741 1 97.89 162 LYS B N 1
ATOM 4034 C CA . LYS B 1 162 ? -12.751 13.244 30.657 1 97.89 162 LYS B CA 1
ATOM 4035 C C . LYS B 1 162 ? -12.717 12.751 29.213 1 97.89 162 LYS B C 1
ATOM 4037 O O . LYS B 1 162 ? -12.267 11.636 28.943 1 97.89 162 LYS B O 1
ATOM 4042 N N . ALA B 1 163 ? -13.215 13.551 28.289 1 98.16 163 ALA B N 1
ATOM 4043 C CA . ALA B 1 163 ? -13.212 13.187 26.874 1 98.16 163 ALA B CA 1
ATOM 4044 C C . ALA B 1 163 ? -11.789 12.982 26.364 1 98.16 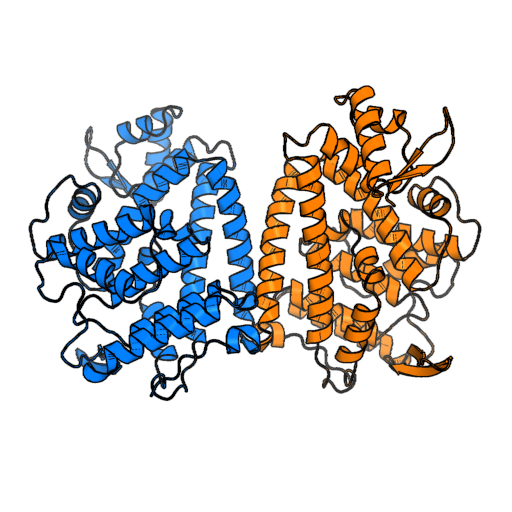163 ALA B C 1
ATOM 4046 O O . ALA B 1 163 ? -11.518 12.03 25.627 1 98.16 163 ALA B O 1
ATOM 4047 N N . MET B 1 164 ? -10.886 13.866 26.807 1 98.6 164 MET B N 1
ATOM 4048 C CA . MET B 1 164 ? -9.492 13.756 26.389 1 98.6 164 MET B CA 1
ATOM 4049 C C . MET B 1 164 ? -8.845 12.506 26.976 1 98.6 164 MET B C 1
ATOM 4051 O O . MET B 1 164 ? -8.03 11.857 26.319 1 98.6 164 MET B O 1
ATOM 4055 N N . GLU B 1 165 ? -9.185 12.196 28.151 1 98.14 165 GLU B N 1
ATOM 4056 C CA . GLU B 1 165 ? -8.689 10.967 28.763 1 98.14 165 GLU B CA 1
ATOM 4057 C C . GLU B 1 165 ? -9.165 9.737 27.995 1 98.14 165 GLU B C 1
ATOM 4059 O O . GLU B 1 165 ? -8.376 8.833 27.711 1 98.14 165 GLU B O 1
ATOM 4064 N N . GLN B 1 166 ? -10.424 9.718 27.676 1 98.28 166 GLN B N 1
ATOM 4065 C CA . GLN B 1 166 ? -10.99 8.588 26.946 1 98.28 166 GLN B CA 1
ATOM 4066 C C . GLN B 1 166 ? -10.397 8.486 25.544 1 98.28 166 GLN B C 1
ATOM 4068 O O . GLN B 1 166 ? -10.173 7.385 25.037 1 98.28 166 GLN B O 1
ATOM 4073 N N . LEU B 1 167 ? -10.166 9.601 24.921 1 98.49 167 LEU B N 1
ATOM 4074 C CA . LEU B 1 167 ? -9.535 9.613 23.606 1 98.49 167 LEU B CA 1
ATOM 4075 C C . LEU B 1 167 ? -8.132 9.017 23.671 1 98.49 167 LEU B C 1
ATOM 4077 O O . LEU B 1 167 ? -7.759 8.202 22.823 1 98.49 167 LEU B O 1
ATOM 4081 N N . GLU B 1 168 ? -7.339 9.478 24.696 1 98.42 168 GLU B N 1
ATOM 4082 C CA . GLU B 1 168 ? -5.988 8.962 24.894 1 98.42 168 GLU B CA 1
ATOM 4083 C C . GLU B 1 168 ? -5.996 7.447 25.076 1 98.42 168 GLU B C 1
ATOM 4085 O O . GLU B 1 168 ? -5.214 6.735 24.443 1 98.42 168 GLU B O 1
ATOM 4090 N N . LEU B 1 169 ? -6.867 6.933 25.853 1 97.94 169 LEU B N 1
ATOM 4091 C CA . LEU B 1 169 ? -6.942 5.505 26.144 1 97.94 169 LEU B CA 1
ATOM 4092 C C . LEU B 1 169 ? -7.369 4.72 24.908 1 97.94 169 LEU B C 1
ATOM 4094 O O . LEU B 1 169 ? -6.849 3.633 24.647 1 97.94 169 LEU B O 1
ATOM 4098 N N . ALA B 1 170 ? -8.323 5.252 24.189 1 98.17 170 ALA B N 1
ATOM 4099 C CA . ALA B 1 170 ? -8.775 4.601 22.962 1 98.17 170 ALA B CA 1
ATOM 4100 C C . ALA B 1 170 ? -7.648 4.52 21.937 1 98.17 170 ALA B C 1
ATOM 4102 O O . ALA B 1 170 ? -7.496 3.507 21.251 1 98.17 170 ALA B O 1
ATOM 4103 N N . TYR B 1 171 ? -6.9 5.574 21.826 1 98.3 171 TYR B N 1
ATOM 4104 C CA . TYR B 1 171 ? -5.762 5.571 20.913 1 98.3 171 TYR B CA 1
ATOM 4105 C C . TYR B 1 171 ? -4.738 4.519 21.322 1 98.3 171 TYR B C 1
ATOM 4107 O O . TYR B 1 171 ? -4.245 3.764 20.481 1 98.3 171 TYR B O 1
ATOM 4115 N N . LEU B 1 172 ? -4.411 4.513 22.591 1 96.78 172 LEU B N 1
ATOM 4116 C CA . LEU B 1 172 ? -3.42 3.568 23.094 1 96.78 172 LEU B CA 1
ATOM 4117 C C . LEU B 1 172 ? -3.859 2.131 22.836 1 96.78 172 LEU B C 1
ATOM 4119 O O . LEU B 1 172 ? -3.044 1.287 22.455 1 96.78 172 LEU B O 1
ATOM 4123 N N . ASP B 1 173 ? -5.088 1.896 23.007 1 96.41 173 ASP B N 1
ATOM 4124 C CA . ASP B 1 173 ? -5.639 0.568 22.76 1 96.41 173 ASP B CA 1
ATOM 4125 C C . ASP B 1 173 ? -5.539 0.196 21.283 1 96.41 173 ASP B C 1
ATOM 4127 O O . ASP B 1 173 ? -5.085 -0.898 20.942 1 96.41 173 ASP B O 1
ATOM 4131 N N . ALA B 1 174 ? -5.926 1.087 20.461 1 97.39 174 ALA B N 1
ATOM 4132 C CA . ALA B 1 174 ? -5.935 0.836 19.022 1 97.39 174 ALA B CA 1
ATOM 4133 C C . ALA B 1 174 ? -4.515 0.727 18.475 1 97.39 174 ALA B C 1
ATOM 4135 O O . ALA B 1 174 ? -4.246 -0.087 17.587 1 97.39 174 ALA B O 1
ATOM 4136 N N . ARG B 1 175 ? -3.643 1.537 18.978 1 95.96 175 ARG B N 1
ATOM 4137 C CA . ARG B 1 175 ? -2.262 1.554 18.508 1 95.96 175 ARG B CA 1
ATOM 4138 C C . ARG B 1 175 ? -1.564 0.232 18.81 1 95.96 175 ARG B C 1
ATOM 4140 O O . ARG B 1 175 ? -0.674 -0.19 18.068 1 95.96 175 ARG B O 1
ATOM 4147 N N . SER B 1 176 ? -1.96 -0.435 19.817 1 93.83 176 SER B N 1
ATOM 4148 C CA . SER B 1 176 ? -1.336 -1.682 20.249 1 93.83 176 SER B CA 1
ATOM 4149 C C . SER B 1 176 ? -1.842 -2.865 19.431 1 93.83 176 SER B C 1
ATOM 4151 O O . SER B 1 176 ? -1.249 -3.946 19.462 1 93.83 176 SER B O 1
ATOM 4153 N N . ASP B 1 177 ? -2.904 -2.656 18.688 1 93.53 177 ASP B N 1
ATOM 4154 C CA . ASP B 1 177 ? -3.455 -3.702 17.832 1 93.53 177 ASP B CA 1
ATOM 4155 C C . ASP B 1 177 ? -2.74 -3.741 16.483 1 93.53 177 ASP B C 1
ATOM 4157 O O . ASP B 1 177 ? -2.905 -2.838 15.661 1 93.53 177 ASP B O 1
ATOM 4161 N N . ALA B 1 178 ? -2.059 -4.789 16.161 1 89.89 178 ALA B N 1
ATOM 4162 C CA . ALA B 1 178 ? -1.216 -4.918 14.974 1 89.89 178 ALA B CA 1
ATOM 4163 C C . ALA B 1 178 ? -2.062 -4.975 13.705 1 89.89 178 ALA B C 1
ATOM 4165 O O . ALA B 1 178 ? -1.559 -4.731 12.606 1 89.89 178 ALA B O 1
ATOM 4166 N N . ASN B 1 179 ? -3.324 -5.242 13.876 1 92.13 179 ASN B N 1
ATOM 4167 C CA . ASN B 1 179 ? -4.194 -5.371 12.712 1 92.13 179 ASN B CA 1
ATOM 4168 C C . ASN B 1 179 ? -4.779 -4.024 12.297 1 92.13 179 ASN B C 1
ATOM 4170 O O . ASN B 1 179 ? -5.33 -3.892 11.204 1 92.13 179 ASN B O 1
ATOM 4174 N N . ILE B 1 180 ? -4.664 -3.048 13.17 1 96.34 180 ILE B N 1
ATOM 4175 C CA . ILE B 1 180 ? -5.186 -1.725 12.846 1 96.34 180 ILE B CA 1
ATOM 4176 C C . ILE B 1 180 ? -4.136 -0.932 12.072 1 96.34 180 ILE B C 1
ATOM 4178 O O . ILE B 1 180 ? -3.003 -0.775 12.533 1 96.34 180 ILE B O 1
ATOM 4182 N N . ASN B 1 181 ? -4.527 -0.537 10.849 1 96.67 181 ASN B N 1
ATOM 4183 C CA . ASN B 1 181 ? -3.653 0.309 10.044 1 96.67 181 ASN B CA 1
ATOM 4184 C C . ASN B 1 181 ? -3.466 1.685 10.676 1 96.67 181 ASN B C 1
ATOM 4186 O O . ASN B 1 181 ? -4.418 2.459 10.78 1 96.67 181 ASN B O 1
ATOM 4190 N N . GLN B 1 182 ? -2.331 1.988 11.066 1 96.57 182 GLN B N 1
ATOM 4191 C CA . GLN B 1 182 ? -2.054 3.215 11.804 1 96.57 182 GLN B CA 1
ATOM 4192 C C . GLN B 1 182 ? -2.32 4.447 10.944 1 96.57 182 GLN B C 1
ATOM 4194 O O . GLN B 1 182 ? -2.72 5.494 11.456 1 96.57 182 GLN B O 1
ATOM 4199 N N . LEU B 1 183 ? -2.103 4.317 9.64 1 97.75 183 LEU B N 1
ATOM 4200 C CA . LEU B 1 183 ? -2.342 5.436 8.735 1 97.75 183 LEU B CA 1
ATOM 4201 C C . LEU B 1 183 ? -3.819 5.816 8.718 1 97.75 183 LEU B C 1
ATOM 4203 O O . LEU B 1 183 ? -4.165 6.969 8.45 1 97.75 183 LEU B O 1
ATOM 4207 N N . LEU B 1 184 ? -4.723 4.845 8.991 1 98.44 184 LEU B N 1
ATOM 4208 C CA . LEU B 1 184 ? -6.155 5.114 9.05 1 98.44 184 LEU B CA 1
ATOM 4209 C C . LEU B 1 184 ? -6.563 5.586 10.442 1 98.44 184 LEU B C 1
ATOM 4211 O O . LEU B 1 184 ? -7.503 6.372 10.585 1 98.44 184 LEU B O 1
ATOM 4215 N N . LEU B 1 185 ? -5.849 5.121 11.448 1 98.65 185 LEU B N 1
ATOM 4216 C CA . LEU B 1 185 ? -6.162 5.457 12.833 1 98.65 185 LEU B CA 1
ATOM 4217 C C . LEU B 1 185 ? -5.888 6.931 13.11 1 98.65 185 LEU B C 1
ATOM 4219 O O . LEU B 1 185 ? -6.661 7.59 13.809 1 98.65 185 LEU B O 1
ATOM 4223 N N . ILE B 1 186 ? -4.834 7.474 12.545 1 98.78 186 ILE B N 1
ATOM 4224 C CA . ILE B 1 186 ? -4.341 8.811 12.856 1 98.78 186 ILE B CA 1
ATOM 4225 C C . ILE B 1 186 ? -5.421 9.844 12.542 1 98.78 186 ILE B C 1
ATOM 4227 O O . ILE B 1 186 ? -5.803 10.635 13.408 1 98.78 186 ILE B O 1
ATOM 4231 N N . PRO B 1 187 ? -5.997 9.819 11.339 1 98.83 187 PRO B N 1
ATOM 4232 C CA . PRO B 1 187 ? -7.026 10.825 11.068 1 98.83 187 PRO B CA 1
ATOM 4233 C C . PRO B 1 187 ? -8.266 10.65 11.941 1 98.83 187 PRO B C 1
ATOM 4235 O O . PRO B 1 187 ? -8.968 11.624 12.225 1 98.83 187 PRO B O 1
ATOM 4238 N N . CYS B 1 188 ? -8.588 9.457 12.413 1 98.77 188 CYS B N 1
ATOM 4239 C CA . CYS B 1 188 ? -9.714 9.268 13.322 1 98.77 188 CYS B CA 1
ATOM 4240 C C . CYS B 1 188 ? -9.475 9.99 14.643 1 98.77 188 CYS B C 1
ATOM 4242 O O . CYS B 1 188 ? -10.356 10.696 15.137 1 98.77 188 CYS B O 1
ATOM 4244 N N . VAL B 1 189 ? -8.28 9.81 15.131 1 98.8 189 VAL B N 1
ATOM 4245 C CA . VAL B 1 189 ? -7.906 10.406 16.409 1 98.8 189 VAL B CA 1
ATOM 4246 C C . VAL B 1 189 ? -7.865 11.927 16.278 1 98.8 189 VAL B C 1
ATOM 4248 O O . VAL B 1 189 ? -8.318 12.645 17.173 1 98.8 189 VAL B O 1
ATOM 4251 N N . ILE B 1 190 ? -7.376 12.408 15.19 1 98.88 190 ILE B N 1
ATOM 4252 C CA . ILE B 1 190 ? -7.267 13.844 14.957 1 98.88 190 ILE B CA 1
ATOM 4253 C C . ILE B 1 190 ? -8.662 14.453 14.826 1 98.88 190 ILE B C 1
ATOM 4255 O O . ILE B 1 190 ? -8.923 15.539 15.347 1 98.88 190 ILE B O 1
ATOM 4259 N N . LEU B 1 191 ? -9.575 13.747 14.133 1 98.83 191 LEU B N 1
ATOM 4260 C CA . LEU B 1 191 ? -10.951 14.219 14.029 1 98.83 191 LEU B CA 1
ATOM 4261 C C . LEU B 1 191 ? -11.594 14.328 15.407 1 98.83 191 LEU B C 1
ATOM 4263 O O . LEU B 1 191 ? -12.258 15.323 15.71 1 98.83 191 LEU B O 1
ATOM 4267 N N . ASP B 1 192 ? -11.415 13.295 16.168 1 98.82 192 ASP B N 1
ATOM 4268 C CA . ASP B 1 192 ? -12.001 13.294 17.504 1 98.82 192 ASP B CA 1
ATOM 4269 C C . ASP B 1 192 ? -11.433 14.429 18.354 1 98.82 192 ASP B C 1
ATOM 4271 O O . ASP B 1 192 ? -12.168 15.083 19.096 1 98.82 192 ASP B O 1
ATOM 4275 N N . PHE B 1 193 ? -10.134 14.655 18.257 1 98.83 193 PHE B N 1
ATOM 4276 C CA . PHE B 1 193 ? -9.508 15.778 18.944 1 98.83 193 PHE B CA 1
ATOM 4277 C C . PHE B 1 193 ? -10.155 17.094 18.531 1 98.83 193 PHE B C 1
ATOM 4279 O O . PHE B 1 193 ? -10.477 17.928 19.38 1 98.83 193 PHE B O 1
ATOM 4286 N N . LEU B 1 194 ? -10.338 17.235 17.241 1 98.49 194 LEU B N 1
ATOM 4287 C CA . LEU B 1 194 ? -10.912 18.463 16.703 1 98.49 194 LEU B CA 1
ATOM 4288 C C . LEU B 1 194 ? -12.353 18.64 17.171 1 98.49 194 LEU B C 1
ATOM 4290 O O . LEU B 1 194 ? -12.816 19.767 17.356 1 98.49 194 LEU B O 1
ATOM 4294 N N . CYS B 1 195 ? -13.071 17.587 17.347 1 98.22 195 CYS B N 1
ATOM 4295 C CA . CYS B 1 195 ? -14.464 17.65 17.777 1 98.22 195 CYS B CA 1
ATOM 4296 C C . CYS B 1 195 ? -14.561 17.91 19.276 1 98.22 195 CYS B C 1
ATOM 4298 O O . CYS B 1 195 ? -15.499 18.562 19.737 1 98.22 195 CYS B O 1
ATOM 4300 N N . ILE B 1 196 ? -13.622 17.361 20.045 1 98.41 196 ILE B N 1
ATOM 4301 C CA . ILE B 1 196 ? -13.559 17.716 21.459 1 98.41 196 ILE B CA 1
ATOM 4302 C C . ILE B 1 196 ? -13.212 19.196 21.604 1 98.41 196 ILE B C 1
ATOM 4304 O O . ILE B 1 196 ? -13.84 19.913 22.387 1 98.41 196 ILE B O 1
ATOM 4308 N N . HIS B 1 197 ? -12.175 19.643 20.767 1 98.32 197 HIS B N 1
ATOM 4309 C CA . HIS B 1 197 ? -11.749 21.038 20.75 1 98.32 197 HIS B CA 1
ATOM 4310 C C . HIS B 1 197 ? -11.394 21.522 22.152 1 98.32 197 HIS B C 1
ATOM 4312 O O . HIS B 1 197 ? -12.029 22.441 22.675 1 98.32 197 HIS B O 1
ATOM 4318 N N . PRO B 1 198 ? -10.385 21.034 22.722 1 98.48 198 PRO B N 1
ATOM 4319 C CA . PRO B 1 198 ? -10.211 21.081 24.176 1 98.48 198 PRO B CA 1
ATOM 4320 C C . PRO B 1 198 ? -9.666 22.422 24.662 1 98.48 198 PRO B C 1
ATOM 4322 O O . PRO B 1 198 ? -9.667 22.693 25.865 1 98.48 198 PRO B O 1
ATOM 4325 N N . PHE B 1 199 ? -9.183 23.284 23.783 1 98.36 199 PHE B N 1
ATOM 4326 C CA . PHE B 1 199 ? -8.514 24.504 24.217 1 98.36 199 PHE B CA 1
ATOM 4327 C C . PHE B 1 199 ? -9.353 25.731 23.879 1 98.36 199 PHE B C 1
ATOM 4329 O O . PHE B 1 199 ? -10.173 25.695 22.959 1 98.36 199 PHE B O 1
ATOM 4336 N N . ARG B 1 200 ? -9.11 26.808 24.565 1 95.72 200 ARG B N 1
ATOM 4337 C CA . ARG B 1 200 ? -9.741 28.092 24.276 1 95.72 200 ARG B CA 1
ATOM 4338 C C . ARG B 1 200 ? -9.316 28.615 22.908 1 95.72 200 ARG B C 1
ATOM 4340 O O . ARG B 1 200 ? -10.111 29.239 22.202 1 95.72 200 ARG B O 1
ATOM 4347 N N . ASP B 1 201 ? -8.069 28.383 22.595 1 94.92 201 ASP B N 1
ATOM 4348 C CA . ASP B 1 201 ? -7.482 28.784 21.32 1 94.92 201 ASP B CA 1
ATOM 4349 C C . ASP B 1 201 ? -6.381 27.816 20.893 1 94.92 201 ASP B C 1
ATOM 4351 O O . ASP B 1 201 ? -5.803 27.118 21.728 1 94.92 201 ASP B O 1
ATOM 4355 N N . GLY B 1 202 ? -6.218 27.695 19.543 1 96.8 202 GLY B N 1
ATOM 4356 C CA . GLY B 1 202 ? -5.07 26.965 19.029 1 96.8 202 GLY B CA 1
ATOM 4357 C C . GLY B 1 202 ? -5.396 25.533 18.646 1 96.8 202 GLY B C 1
ATOM 4358 O O . GLY B 1 202 ? -4.501 24.758 18.302 1 96.8 202 GLY B O 1
ATOM 4359 N N . ASN B 1 203 ? -6.703 25.18 18.675 1 97.87 203 ASN B N 1
ATOM 4360 C CA . ASN B 1 203 ? -7.093 23.8 18.406 1 97.87 203 ASN B CA 1
ATOM 4361 C C . ASN B 1 203 ? -6.696 23.37 16.996 1 97.87 203 ASN B C 1
ATOM 4363 O O . ASN B 1 203 ? -6.21 22.256 16.796 1 97.87 203 ASN B O 1
ATOM 4367 N N . GLY B 1 204 ? -6.878 24.217 15.975 1 97.78 204 GLY B N 1
ATOM 4368 C CA . GLY B 1 204 ? -6.471 23.9 14.615 1 97.78 204 GLY B CA 1
ATOM 4369 C C . GLY B 1 204 ? -4.978 23.668 14.477 1 97.78 204 GLY B C 1
ATOM 4370 O O . GLY B 1 204 ? -4.551 22.657 13.915 1 97.78 204 GLY B O 1
ATOM 4371 N N . ARG B 1 205 ? -4.187 24.582 15.02 1 98.32 205 ARG B N 1
ATOM 4372 C CA . ARG B 1 205 ? -2.732 24.477 14.982 1 98.32 205 ARG B CA 1
ATOM 4373 C C . ARG B 1 205 ? -2.252 23.246 15.744 1 98.32 205 ARG B C 1
ATOM 4375 O O . ARG B 1 205 ? -1.372 22.522 15.274 1 98.32 205 ARG B O 1
ATOM 4382 N N . MET B 1 206 ? -2.865 22.955 16.865 1 98.71 206 MET B N 1
ATOM 4383 C CA . MET B 1 206 ? -2.521 21.764 17.637 1 98.71 206 MET B CA 1
ATOM 4384 C C . MET B 1 206 ? -2.845 20.496 16.854 1 98.71 206 MET B C 1
ATOM 4386 O O . MET B 1 206 ? -2.096 19.519 16.91 1 98.71 206 MET B O 1
ATOM 4390 N N . SER B 1 207 ? -3.981 20.492 16.179 1 98.76 207 SER B N 1
ATOM 4391 C CA . SER B 1 207 ? -4.349 19.316 15.397 1 98.76 207 SER B CA 1
ATOM 4392 C C . SER B 1 207 ? -3.3 19.01 14.332 1 98.76 207 SER B C 1
ATOM 4394 O O . SER B 1 207 ? -2.997 17.844 14.07 1 98.76 207 SER B O 1
ATOM 4396 N N . ARG B 1 208 ? -2.766 20.043 13.698 1 98.75 208 ARG B N 1
ATOM 4397 C CA . ARG B 1 208 ? -1.759 19.848 12.659 1 98.75 208 ARG B CA 1
ATOM 4398 C C . ARG B 1 208 ? -0.426 19.419 13.263 1 98.75 208 ARG B C 1
ATOM 4400 O O . ARG B 1 208 ? 0.276 18.579 12.697 1 98.75 208 ARG B O 1
ATOM 4407 N N . LEU B 1 209 ? -0.079 19.939 14.449 1 98.81 209 LEU B N 1
ATOM 4408 C CA . LEU B 1 209 ? 1.103 19.487 15.176 1 98.81 209 LEU B CA 1
ATOM 4409 C C . LEU B 1 209 ? 0.974 18.018 15.562 1 98.81 209 LEU B C 1
ATOM 4411 O O . LEU B 1 209 ? 1.904 17.234 15.358 1 98.81 209 LEU B O 1
ATOM 4415 N N . LEU B 1 210 ? -0.166 17.661 16.066 1 98.87 210 LEU B N 1
ATOM 4416 C CA . LEU B 1 210 ? -0.404 16.285 16.488 1 98.87 210 LEU B CA 1
ATOM 4417 C C . LEU B 1 210 ? -0.421 15.343 15.289 1 98.87 210 LEU B C 1
ATOM 4419 O O . LEU B 1 210 ? 0.004 14.19 15.394 1 98.87 210 LEU B O 1
ATOM 4423 N N . SER B 1 211 ? -0.939 15.819 14.164 1 98.79 211 SER B N 1
ATOM 4424 C CA . SER B 1 211 ? -0.894 15.03 12.937 1 98.79 211 SER B CA 1
ATOM 4425 C C . SER B 1 211 ? 0.54 14.66 12.572 1 98.79 211 SER B C 1
ATOM 4427 O O . SER B 1 211 ? 0.839 13.492 12.315 1 98.79 211 SER B O 1
ATOM 4429 N N . LEU B 1 212 ? 1.423 15.631 12.596 1 98.74 212 LEU B N 1
ATOM 4430 C CA . LEU B 1 212 ? 2.821 15.381 12.259 1 98.74 212 LEU B CA 1
ATOM 4431 C C . LEU B 1 212 ? 3.469 14.455 13.283 1 98.74 212 LEU B C 1
ATOM 4433 O O . LEU B 1 212 ? 4.216 13.544 12.917 1 98.74 212 LEU B O 1
ATOM 4437 N N . LEU B 1 213 ? 3.2 14.709 14.543 1 98.74 213 LEU B N 1
ATOM 4438 C CA . LEU B 1 213 ? 3.743 13.866 15.602 1 98.74 213 LEU B CA 1
ATOM 4439 C C . LEU B 1 213 ? 3.396 12.4 15.362 1 98.74 213 LEU B C 1
ATOM 4441 O O . LEU B 1 213 ? 4.282 11.543 15.344 1 98.74 213 LEU B O 1
ATOM 4445 N N . LEU B 1 214 ? 2.125 12.135 15.129 1 98.68 214 LEU B N 1
ATOM 4446 C CA . LEU B 1 214 ? 1.665 10.758 14.99 1 98.68 214 LEU B CA 1
ATOM 4447 C C . LEU B 1 214 ? 2.16 10.149 13.682 1 98.68 214 LEU B C 1
ATOM 4449 O O . LEU B 1 214 ? 2.49 8.962 13.631 1 98.68 214 LEU B O 1
ATOM 4453 N N . LEU B 1 215 ? 2.173 10.949 12.649 1 98.7 215 LEU B N 1
ATOM 4454 C CA . LEU B 1 215 ? 2.722 10.462 11.388 1 98.7 215 LEU B CA 1
ATOM 4455 C C . LEU B 1 215 ? 4.186 10.065 11.55 1 98.7 215 LEU B C 1
ATOM 4457 O O . LEU B 1 215 ? 4.586 8.972 11.141 1 98.7 215 LEU B O 1
ATOM 4461 N N . TYR B 1 216 ? 5.021 10.939 12.214 1 98.12 216 TYR B N 1
ATOM 4462 C CA . TYR B 1 216 ? 6.443 10.675 12.402 1 98.12 216 TYR B CA 1
ATOM 4463 C C . TYR B 1 216 ? 6.659 9.432 13.257 1 98.12 216 TYR B C 1
ATOM 4465 O O . TYR B 1 216 ? 7.519 8.602 12.952 1 98.12 216 TYR B O 1
ATOM 4473 N N . LYS B 1 217 ? 5.87 9.284 14.25 1 97.01 217 LYS B N 1
ATOM 4474 C CA . LYS B 1 217 ? 6.006 8.147 15.155 1 97.01 217 LYS B CA 1
ATOM 4475 C C . LYS B 1 217 ? 5.712 6.833 14.437 1 97.01 217 LYS B C 1
ATOM 4477 O O . LYS B 1 217 ? 6.134 5.766 14.886 1 97.01 217 LYS B O 1
ATOM 4482 N N . ASN B 1 218 ? 5.008 6.926 13.347 1 96.26 218 ASN B N 1
ATOM 4483 C CA . ASN B 1 218 ? 4.653 5.72 12.606 1 96.26 218 ASN B CA 1
ATOM 4484 C C . ASN B 1 218 ? 5.412 5.629 11.286 1 96.26 218 ASN B C 1
ATOM 4486 O O . ASN B 1 218 ? 5.007 4.899 10.38 1 96.26 218 ASN B O 1
ATOM 4490 N N . GLY B 1 219 ? 6.415 6.445 11.122 1 95.8 219 GLY B N 1
ATOM 4491 C CA . GLY B 1 219 ? 7.358 6.302 10.024 1 95.8 219 GLY B CA 1
ATOM 4492 C C . GLY B 1 219 ? 6.961 7.089 8.789 1 95.8 219 GLY B C 1
ATOM 4493 O O . GLY B 1 219 ? 7.578 6.947 7.732 1 95.8 219 GLY B O 1
ATOM 4494 N N . PHE B 1 220 ? 5.924 7.878 8.841 1 97.92 220 PHE B N 1
ATOM 4495 C CA . PHE B 1 220 ? 5.504 8.73 7.736 1 97.92 220 PHE B CA 1
ATOM 4496 C C . PHE B 1 220 ? 6.036 10.147 7.912 1 97.92 220 PHE B C 1
ATOM 4498 O O . PHE B 1 220 ? 5.342 11.015 8.445 1 97.92 220 PHE B O 1
ATOM 4505 N N . ASP B 1 221 ? 7.198 10.445 7.328 1 96.44 221 ASP B N 1
ATOM 4506 C CA . ASP B 1 221 ? 7.866 11.682 7.72 1 96.44 221 ASP B CA 1
ATOM 4507 C C . ASP B 1 221 ? 7.951 12.656 6.548 1 96.44 221 ASP B C 1
ATOM 4509 O O . ASP B 1 221 ? 8.779 13.57 6.551 1 96.44 221 ASP B O 1
ATOM 4513 N N . ALA B 1 222 ? 7.122 12.446 5.496 1 96.91 222 ALA B N 1
ATOM 4514 C CA . ALA B 1 222 ? 7.154 13.328 4.332 1 96.91 222 ALA B CA 1
ATOM 4515 C C . ALA B 1 222 ? 6.918 14.78 4.738 1 96.91 222 ALA B C 1
ATOM 4517 O O . ALA B 1 222 ? 7.439 15.701 4.105 1 96.91 222 ALA B O 1
ATOM 4518 N N . GLY B 1 223 ? 6.166 14.955 5.838 1 96.99 223 GLY B N 1
ATOM 4519 C CA . GLY B 1 223 ? 5.832 16.285 6.324 1 96.99 223 GLY B CA 1
ATOM 4520 C C . GLY B 1 223 ? 7.044 17.076 6.777 1 96.99 223 GLY B C 1
ATOM 4521 O O . GLY B 1 223 ? 6.97 18.297 6.936 1 96.99 223 GLY B O 1
ATOM 4522 N N . LYS B 1 224 ? 8.14 16.396 7.004 1 95.98 224 LYS B N 1
ATOM 4523 C CA . LYS B 1 224 ? 9.391 17.047 7.382 1 95.98 224 LYS B CA 1
ATOM 4524 C C . LYS B 1 224 ? 10.038 17.733 6.182 1 95.98 224 LYS B C 1
ATOM 4526 O O . LYS B 1 224 ? 10.79 18.697 6.342 1 95.98 224 LYS B O 1
ATOM 4531 N N . TYR B 1 225 ? 9.689 17.254 4.955 1 94.41 225 TYR B N 1
ATOM 4532 C CA . TYR B 1 225 ? 10.408 17.688 3.762 1 94.41 225 TYR B CA 1
ATOM 4533 C C . TYR B 1 225 ? 9.483 18.439 2.811 1 94.41 225 TYR B C 1
ATOM 4535 O O . TYR B 1 225 ? 9.946 19.173 1.935 1 94.41 225 TYR B O 1
ATOM 4543 N N . VAL B 1 226 ? 8.24 18.172 2.851 1 95.37 226 VAL B N 1
ATOM 4544 C CA . VAL B 1 226 ? 7.169 18.878 2.155 1 95.37 226 VAL B CA 1
ATOM 4545 C C . VAL B 1 226 ? 6.078 19.271 3.149 1 95.37 226 VAL B C 1
ATOM 4547 O O . VAL B 1 226 ? 5.507 18.412 3.825 1 95.37 226 VAL B O 1
ATOM 4550 N N . SER B 1 227 ? 5.775 20.498 3.19 1 96.73 227 SER B N 1
ATOM 4551 C CA . SER B 1 227 ? 4.892 21.023 4.226 1 96.73 227 SER B CA 1
ATOM 4552 C C . SER B 1 227 ? 3.495 20.42 4.121 1 96.73 227 SER B C 1
ATOM 4554 O O . SER B 1 227 ? 2.765 20.694 3.166 1 96.73 227 SER B O 1
ATOM 4556 N N . PHE B 1 228 ? 3.135 19.634 5.093 1 98.37 228 PHE B N 1
ATOM 4557 C CA . PHE B 1 228 ? 1.79 19.09 5.245 1 98.37 228 PHE B CA 1
ATOM 4558 C C . PHE B 1 228 ? 0.77 20.208 5.418 1 98.37 228 PHE B C 1
ATOM 4560 O O . PHE B 1 228 ? -0.295 20.185 4.798 1 98.37 228 PHE B O 1
ATOM 4567 N N . GLU B 1 229 ? 1.091 21.231 6.173 1 97.96 229 GLU B N 1
ATOM 4568 C CA . GLU B 1 229 ? 0.237 22.38 6.458 1 97.96 229 GLU B CA 1
ATOM 4569 C C . GLU B 1 229 ? -0.01 23.21 5.202 1 97.96 229 GLU B C 1
ATOM 4571 O O . GLU B 1 229 ? -1.111 23.726 5 1 97.96 229 GLU B O 1
ATOM 4576 N N . GLU B 1 230 ? 1.044 23.327 4.413 1 95.66 230 GLU B N 1
ATOM 4577 C CA . GLU B 1 230 ? 0.88 24.076 3.171 1 95.66 230 GLU B CA 1
ATO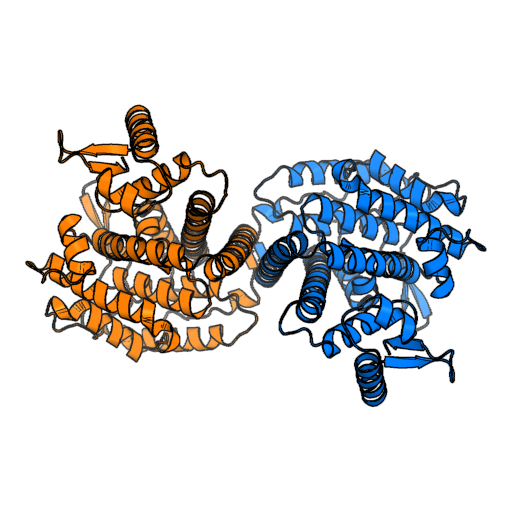M 4578 C C . GLU B 1 230 ? -0.097 23.377 2.23 1 95.66 230 GLU B C 1
ATOM 4580 O O . GLU B 1 230 ? -0.895 24.033 1.557 1 95.66 230 GLU B O 1
ATOM 4585 N N . GLN B 1 231 ? -0.018 22.048 2.198 1 96.39 231 GLN B N 1
ATOM 4586 C CA . GLN B 1 231 ? -0.962 21.294 1.379 1 96.39 231 GLN B CA 1
ATOM 4587 C C . GLN B 1 231 ? -2.393 21.485 1.873 1 96.39 231 GLN B C 1
ATOM 4589 O O . GLN B 1 231 ? -3.319 21.622 1.071 1 96.39 231 GLN B O 1
ATOM 4594 N N . ILE B 1 232 ? -2.609 21.487 3.165 1 97.53 232 ILE B N 1
ATOM 4595 C CA . ILE B 1 232 ? -3.927 21.741 3.736 1 97.53 232 ILE B CA 1
ATOM 4596 C C . ILE B 1 232 ? -4.385 23.151 3.37 1 97.53 232 ILE B C 1
ATOM 4598 O O . ILE B 1 232 ? -5.528 23.349 2.95 1 97.53 232 ILE B O 1
ATOM 4602 N N . ASN B 1 233 ? -3.481 24.104 3.519 1 95.79 233 ASN B N 1
ATOM 4603 C CA . ASN B 1 233 ? -3.803 25.498 3.233 1 95.79 233 ASN B CA 1
ATOM 4604 C C . ASN B 1 233 ? -4.191 25.695 1.77 1 95.79 233 ASN B C 1
ATOM 4606 O O . ASN B 1 233 ? -5.119 26.447 1.465 1 95.79 233 ASN B O 1
ATOM 4610 N N . ASN B 1 234 ? -3.477 25.022 0.867 1 93.07 234 ASN B N 1
ATOM 4611 C CA . ASN B 1 234 ? -3.73 25.125 -0.566 1 93.07 234 ASN B CA 1
ATOM 4612 C C . ASN B 1 234 ? -5.09 24.54 -0.938 1 93.07 234 ASN B C 1
ATOM 4614 O O . ASN B 1 234 ? -5.715 24.977 -1.906 1 93.07 234 ASN B O 1
ATOM 4618 N N . TYR B 1 235 ? -5.566 23.596 -0.136 1 95.08 235 TYR B N 1
ATOM 4619 C CA . TYR B 1 235 ? -6.832 22.925 -0.408 1 95.08 235 TYR B CA 1
ATOM 4620 C C . TYR B 1 235 ? -7.765 23.011 0.794 1 95.08 235 TYR B C 1
ATOM 4622 O O . TYR B 1 235 ? -8.446 22.04 1.13 1 95.08 235 TYR B O 1
ATOM 4630 N N . LYS B 1 236 ? -7.806 24.14 1.406 1 94 236 LYS B N 1
ATOM 4631 C CA . LYS B 1 236 ? -8.481 24.347 2.684 1 94 236 LYS B CA 1
ATOM 4632 C C . LYS B 1 236 ? -9.981 24.096 2.561 1 94 236 LYS B C 1
ATOM 4634 O O . LYS B 1 236 ? -10.614 23.61 3.5 1 94 236 LYS B O 1
ATOM 4639 N N . ALA B 1 237 ? -10.571 24.437 1.36 1 94.06 237 ALA B N 1
ATOM 4640 C CA . ALA B 1 237 ? -11.999 24.208 1.156 1 94.06 237 ALA B CA 1
ATOM 4641 C C . ALA B 1 237 ? -12.344 22.728 1.301 1 94.06 237 ALA B C 1
ATOM 4643 O O . ALA B 1 237 ? -13.342 22.376 1.933 1 94.06 237 ALA B O 1
ATOM 4644 N N . TYR B 1 238 ? -11.51 21.889 0.749 1 95.8 238 TYR B N 1
ATOM 4645 C CA . TYR B 1 238 ? -11.73 20.449 0.828 1 95.8 238 TYR B CA 1
ATOM 4646 C C . TYR B 1 238 ? -11.514 19.94 2.248 1 95.8 238 TYR B C 1
ATOM 4648 O O . TYR B 1 238 ? -12.22 19.039 2.706 1 95.8 238 TYR B O 1
ATOM 4656 N N . TYR B 1 239 ? -10.575 20.535 2.893 1 97.02 239 TYR B N 1
ATOM 4657 C CA . TYR B 1 239 ? -10.294 20.185 4.281 1 97.02 239 TYR B CA 1
ATOM 4658 C C . TYR B 1 239 ? -11.496 20.478 5.171 1 97.02 239 TYR B C 1
ATOM 4660 O O . TYR B 1 239 ? -11.952 19.607 5.916 1 97.02 239 TYR B O 1
ATOM 4668 N N . TYR B 1 240 ? -12.049 21.629 5.052 1 94.74 240 TYR B N 1
ATOM 4669 C CA . TYR B 1 240 ? -13.163 22.035 5.901 1 94.74 240 TYR B CA 1
ATOM 4670 C C . TYR B 1 240 ? -14.433 21.276 5.535 1 94.74 240 TYR B C 1
ATOM 4672 O O . TYR B 1 240 ? -15.258 20.978 6.402 1 94.74 240 TYR B O 1
ATOM 4680 N N . GLU B 1 241 ? -14.559 20.986 4.275 1 96.37 241 GLU B N 1
ATOM 4681 C CA . GLU B 1 241 ? -15.7 20.175 3.86 1 96.37 241 GLU B CA 1
ATOM 4682 C C . GLU B 1 241 ? -15.624 18.772 4.454 1 96.37 241 GLU B C 1
ATOM 4684 O O . GLU B 1 241 ? -16.633 18.23 4.91 1 96.37 241 GLU B O 1
ATOM 4689 N N . ALA B 1 242 ? -14.455 18.182 4.416 1 98.02 242 ALA B N 1
ATOM 4690 C CA . ALA B 1 242 ? -14.261 16.863 5.012 1 98.02 242 ALA B CA 1
ATOM 4691 C C . ALA B 1 242 ? -14.548 16.89 6.511 1 98.02 242 ALA B C 1
ATOM 4693 O O . ALA B 1 242 ? -15.162 15.966 7.048 1 98.02 242 ALA B O 1
ATOM 4694 N N . LEU B 1 243 ? -14.119 17.943 7.159 1 97.1 243 LEU B N 1
ATOM 4695 C CA . LEU B 1 243 ? -14.376 18.108 8.586 1 97.1 243 LEU B CA 1
ATOM 4696 C C . LEU B 1 243 ? -15.872 18.201 8.861 1 97.1 243 LEU B C 1
ATOM 4698 O O . LEU B 1 243 ? -16.376 17.576 9.798 1 97.1 243 LEU B O 1
ATOM 4702 N N . ARG B 1 244 ? -16.527 18.974 8.046 1 95.69 244 ARG B N 1
ATOM 4703 C CA . ARG B 1 244 ? -17.969 19.143 8.193 1 95.69 244 ARG B CA 1
ATOM 4704 C C . ARG B 1 244 ? -18.696 17.813 8.019 1 95.69 244 ARG B C 1
ATOM 4706 O O . ARG B 1 244 ? -19.536 17.446 8.844 1 95.69 244 ARG B O 1
ATOM 4713 N N . GLN B 1 245 ? -18.356 17.1 7.014 1 97.74 245 GLN B N 1
ATOM 4714 C CA . GLN B 1 245 ? -19.008 15.832 6.705 1 97.74 245 GLN B CA 1
ATOM 4715 C C . GLN B 1 245 ? -18.765 14.805 7.808 1 97.74 245 GLN B C 1
ATOM 4717 O O . GLN B 1 245 ? -19.673 14.059 8.18 1 97.74 245 GLN B O 1
ATOM 4722 N N . SER B 1 246 ? -17.632 14.792 8.379 1 98.42 246 SER B N 1
ATOM 4723 C CA . SER B 1 246 ? -17.258 13.738 9.316 1 98.42 246 SER B CA 1
ATOM 4724 C C . SER B 1 246 ? -17.643 14.106 10.745 1 98.42 246 SER B C 1
ATOM 4726 O O . SER B 1 246 ? -17.657 13.248 11.63 1 98.42 246 SER B O 1
ATOM 4728 N N . SER B 1 247 ? -17.892 15.382 10.978 1 96.68 247 SER B N 1
ATOM 4729 C CA . SER B 1 247 ? -18.269 15.781 12.33 1 96.68 247 SER B CA 1
ATOM 4730 C C . SER B 1 247 ? -19.782 15.741 12.517 1 96.68 247 SER B C 1
ATOM 4732 O O . SER B 1 247 ? -20.276 15.808 13.645 1 96.68 247 SER B O 1
ATOM 4734 N N . ALA B 1 248 ? -20.536 15.733 11.403 1 95.32 248 ALA B N 1
ATOM 4735 C CA . ALA B 1 248 ? -21.99 15.627 11.493 1 95.32 248 ALA B CA 1
ATOM 4736 C C . ALA B 1 248 ? -22.404 14.337 12.197 1 95.32 248 ALA B C 1
ATOM 4738 O O . ALA B 1 248 ? -22.041 13.242 11.762 1 95.32 248 ALA B O 1
ATOM 4739 N N . GLY B 1 249 ? -23.12 14.478 13.334 1 95.54 249 GLY B N 1
ATOM 4740 C CA . GLY B 1 249 ? -23.575 13.313 14.077 1 95.54 249 GLY B CA 1
ATOM 4741 C C . GLY B 1 249 ? -22.508 12.729 14.982 1 95.54 249 GLY B C 1
ATOM 4742 O O . GLY B 1 249 ? -22.663 11.619 15.496 1 95.54 249 GLY B O 1
ATOM 4743 N N . TRP B 1 250 ? -21.407 13.463 15.175 1 97.06 250 TRP B N 1
ATOM 4744 C CA . TRP B 1 250 ? -20.267 12.968 15.94 1 97.06 250 TRP B CA 1
ATOM 4745 C C . TRP B 1 250 ? -20.662 12.689 17.386 1 97.06 250 TRP B C 1
ATOM 4747 O O . TRP B 1 250 ? -20.286 11.659 17.951 1 97.06 250 TRP B O 1
ATOM 4757 N N . GLU B 1 251 ? -21.464 13.497 17.973 1 93.38 251 GLU B N 1
ATOM 4758 C CA . GLU B 1 251 ? -21.825 13.387 19.383 1 93.38 251 GLU B CA 1
ATOM 4759 C C . GLU B 1 251 ? -22.609 12.106 19.654 1 93.38 251 GLU B C 1
ATOM 4761 O O . GLU B 1 251 ? -22.532 11.545 20.749 1 93.38 251 GLU B O 1
ATOM 4766 N N . THR B 1 252 ? -23.309 11.634 18.645 1 94.92 252 THR B N 1
ATOM 4767 C CA . THR B 1 252 ? -24.163 10.465 18.819 1 94.92 252 THR B CA 1
ATOM 4768 C C . THR B 1 252 ? -23.535 9.235 18.17 1 94.92 252 THR B C 1
ATOM 4770 O O . THR B 1 252 ? -24.203 8.217 17.981 1 94.92 252 THR B O 1
ATOM 4773 N N . ASN B 1 253 ? -22.308 9.319 17.77 1 95.92 253 ASN B N 1
ATOM 4774 C CA . ASN B 1 253 ? -21.564 8.232 17.142 1 95.92 253 ASN B CA 1
ATOM 4775 C C . ASN B 1 253 ? -22.192 7.817 15.814 1 95.92 253 ASN B C 1
ATOM 4777 O O . ASN B 1 253 ? -22.204 6.634 15.47 1 95.92 253 ASN B O 1
ATOM 4781 N N . GLU B 1 254 ? -22.843 8.757 15.13 1 96.05 254 GLU B N 1
ATOM 4782 C CA . GLU B 1 254 ? -23.483 8.484 13.846 1 96.05 254 GLU B CA 1
ATOM 4783 C C . GLU B 1 254 ? -22.649 9.025 12.688 1 96.05 254 GLU B C 1
ATOM 4785 O O . GLU B 1 254 ? -22.98 8.803 11.522 1 96.05 254 GLU B O 1
ATOM 4790 N N . ASN B 1 255 ? -21.571 9.639 13.053 1 96.91 255 ASN B N 1
ATOM 4791 C CA . ASN B 1 255 ? -20.734 10.248 12.025 1 96.91 255 ASN B CA 1
ATOM 4792 C C . ASN B 1 255 ? -19.92 9.201 11.271 1 96.91 255 ASN B C 1
ATOM 4794 O O . ASN B 1 255 ? -19.769 8.071 11.74 1 96.91 255 ASN B O 1
ATOM 4798 N N . SER B 1 256 ? -19.492 9.543 10.101 1 97.66 256 SER B N 1
ATOM 4799 C CA . SER B 1 256 ? -18.525 8.754 9.344 1 97.66 256 SER B CA 1
ATOM 4800 C C . SER B 1 256 ? -17.138 9.387 9.391 1 97.66 256 SER B C 1
ATOM 4802 O O . SER B 1 256 ? -16.992 10.591 9.174 1 97.66 256 SER B O 1
ATOM 4804 N N . TYR B 1 257 ? -16.148 8.588 9.625 1 98.24 257 TYR B N 1
ATOM 4805 C CA . TYR B 1 257 ? -14.767 9.058 9.627 1 98.24 257 TYR B CA 1
ATOM 4806 C C . TYR B 1 257 ? -14.234 9.188 8.205 1 98.24 257 TYR B C 1
ATOM 4808 O O . TYR B 1 257 ? -13.197 9.817 7.98 1 98.24 257 TYR B O 1
ATOM 4816 N N . PHE B 1 258 ? -14.912 8.614 7.231 1 98.23 258 PHE B N 1
ATOM 4817 C CA . PHE B 1 258 ? -14.312 8.285 5.944 1 98.23 258 PHE B CA 1
ATOM 4818 C C . PHE B 1 258 ? -13.994 9.551 5.156 1 98.23 258 PHE B C 1
ATOM 4820 O O . PHE B 1 258 ? -12.923 9.661 4.554 1 98.23 258 PHE B O 1
ATOM 4827 N N . PRO B 1 259 ? -14.85 10.59 5.163 1 98.56 259 PRO B N 1
ATOM 4828 C CA . PRO B 1 259 ? -14.458 11.793 4.424 1 98.56 259 PRO B CA 1
ATOM 4829 C C . PRO B 1 259 ? -13.168 12.416 4.953 1 98.56 259 PRO B C 1
ATOM 4831 O O . PRO B 1 259 ? -12.312 12.831 4.167 1 98.56 259 PRO B O 1
ATOM 4834 N N . PHE B 1 260 ? -12.989 12.49 6.243 1 98.74 260 PHE B N 1
ATOM 4835 C CA . PHE B 1 260 ? -11.799 13.097 6.828 1 98.74 260 PHE B CA 1
ATOM 4836 C C . PHE B 1 260 ? -10.583 12.199 6.635 1 98.74 260 PHE B C 1
ATOM 4838 O O . PHE B 1 260 ? -9.48 12.686 6.375 1 98.74 260 PHE B O 1
ATOM 4845 N N . ILE B 1 261 ? -10.773 10.865 6.749 1 98.78 261 ILE B N 1
ATOM 4846 C CA . ILE B 1 261 ? -9.687 9.933 6.463 1 98.78 261 ILE B CA 1
ATOM 4847 C C . ILE B 1 261 ? -9.179 10.153 5.04 1 98.78 261 ILE B C 1
ATOM 4849 O O . ILE B 1 261 ? -7.972 10.281 4.818 1 98.78 261 ILE B O 1
ATOM 4853 N N . GLU B 1 262 ? -10.068 10.219 4.125 1 98.21 262 GLU B N 1
ATOM 4854 C CA . GLU B 1 262 ? -9.705 10.377 2.72 1 98.21 262 GLU B CA 1
ATOM 4855 C C . GLU B 1 262 ? -8.964 11.691 2.486 1 98.21 262 GLU B C 1
ATOM 4857 O O . GLU B 1 262 ? -7.966 11.726 1.763 1 98.21 262 GLU B O 1
ATOM 4862 N N . ASN B 1 263 ? -9.457 12.761 3.049 1 98.63 263 ASN B N 1
ATOM 4863 C CA . ASN B 1 263 ? -8.796 14.053 2.903 1 98.63 263 ASN B CA 1
ATOM 4864 C C . ASN B 1 263 ? -7.394 14.037 3.504 1 98.63 263 ASN B C 1
ATOM 4866 O O . ASN B 1 263 ? -6.444 14.526 2.889 1 98.63 263 ASN B O 1
ATOM 4870 N N . PHE B 1 264 ? -7.272 13.522 4.702 1 98.74 264 PHE B N 1
ATOM 4871 C CA . PHE B 1 264 ? -6.004 13.443 5.418 1 98.74 264 PHE B CA 1
ATOM 4872 C C . PHE B 1 264 ? -4.983 12.639 4.624 1 98.74 264 PHE B C 1
ATOM 4874 O O . PHE B 1 264 ? -3.855 13.091 4.415 1 98.74 264 PHE B O 1
ATOM 4881 N N . LEU B 1 265 ? -5.394 11.475 4.14 1 98.66 265 LEU B N 1
ATOM 4882 C CA . LEU B 1 265 ? -4.497 10.603 3.39 1 98.66 265 LEU B CA 1
ATOM 4883 C C . LEU B 1 265 ? -4.146 11.218 2.039 1 98.66 265 LEU B C 1
ATOM 4885 O O . LEU B 1 265 ? -3.021 11.065 1.557 1 98.66 265 LEU B O 1
ATOM 4889 N N . SER B 1 266 ? -5.12 11.836 1.42 1 98.48 266 SER B N 1
ATOM 4890 C CA . SER B 1 266 ? -4.84 12.511 0.157 1 98.48 266 SER B CA 1
ATOM 4891 C C . SER B 1 266 ? -3.8 13.612 0.338 1 98.48 266 SER B C 1
ATOM 4893 O O . SER B 1 266 ? -2.935 13.803 -0.519 1 98.48 266 SER B O 1
ATOM 4895 N N . THR B 1 267 ? -3.884 14.335 1.409 1 98.62 267 THR B N 1
ATOM 4896 C CA . THR B 1 267 ? -2.91 15.378 1.713 1 98.62 267 THR B CA 1
ATOM 4897 C C . THR B 1 267 ? -1.519 14.779 1.903 1 98.62 267 THR B C 1
ATOM 4899 O O . THR B 1 267 ? -0.536 15.298 1.369 1 98.62 267 THR B O 1
ATOM 4902 N N . LEU B 1 268 ? -1.439 13.703 2.665 1 98.71 268 LEU B N 1
ATOM 4903 C CA . LEU B 1 268 ? -0.164 13.023 2.867 1 98.71 268 LEU B CA 1
ATOM 4904 C C . LEU B 1 268 ? 0.383 12.493 1.546 1 98.71 268 LEU B C 1
ATOM 4906 O O . LEU B 1 268 ? 1.584 12.591 1.283 1 98.71 268 LEU B O 1
ATOM 4910 N N . TYR B 1 269 ? -0.546 11.896 0.749 1 98.39 269 TYR B N 1
ATOM 4911 C CA . TYR B 1 269 ? -0.171 11.398 -0.57 1 98.39 269 TYR B CA 1
ATOM 4912 C C . TYR B 1 269 ? 0.44 12.506 -1.418 1 98.39 269 TYR B C 1
ATOM 4914 O O . TYR B 1 269 ? 1.46 12.299 -2.081 1 98.39 269 TYR B O 1
ATOM 4922 N N . MET B 1 270 ? -0.142 13.684 -1.392 1 97.29 270 MET B N 1
ATOM 4923 C CA . MET B 1 270 ? 0.362 14.826 -2.15 1 97.29 270 MET B CA 1
ATOM 4924 C C . MET B 1 270 ? 1.745 15.239 -1.658 1 97.29 270 MET B C 1
ATOM 4926 O O . MET B 1 270 ? 2.595 15.647 -2.451 1 97.29 270 MET B O 1
ATOM 4930 N N . CYS B 1 271 ? 2.001 15.161 -0.354 1 97.8 271 CYS B N 1
ATOM 4931 C CA . CYS B 1 271 ? 3.324 15.462 0.179 1 97.8 271 CYS B CA 1
ATOM 4932 C C . CYS B 1 271 ? 4.367 14.499 -0.376 1 97.8 271 CYS B C 1
ATOM 4934 O O . CYS B 1 271 ? 5.439 14.923 -0.812 1 97.8 271 CYS B O 1
ATOM 4936 N N . TYR B 1 272 ? 4.048 13.237 -0.405 1 97.29 272 TYR B N 1
ATOM 4937 C CA . TYR B 1 272 ? 4.99 12.247 -0.916 1 97.29 272 TYR B CA 1
ATOM 4938 C C . TYR B 1 272 ? 5.205 12.421 -2.414 1 97.29 272 TYR B C 1
ATOM 4940 O O . TYR B 1 272 ? 6.322 12.255 -2.911 1 97.29 272 TYR B O 1
ATOM 4948 N N . LYS B 1 273 ? 4.124 12.665 -3.111 1 94.27 273 LYS B N 1
ATOM 4949 C CA . LYS B 1 273 ? 4.235 12.882 -4.55 1 94.27 273 LYS B CA 1
ATOM 4950 C C . LYS B 1 273 ? 5.117 14.089 -4.858 1 94.27 273 LYS B C 1
ATOM 4952 O O . LYS B 1 273 ? 5.945 14.043 -5.77 1 94.27 273 LYS B O 1
ATOM 4957 N N . GLU B 1 274 ? 4.913 15.132 -4.118 1 91.75 274 GLU B N 1
ATOM 4958 C CA . GLU B 1 274 ? 5.731 16.328 -4.293 1 91.75 274 GLU B CA 1
ATOM 4959 C C . GLU B 1 274 ? 7.192 16.054 -3.944 1 91.75 274 GLU B C 1
ATOM 4961 O O . GLU B 1 274 ? 8.099 16.548 -4.616 1 91.75 274 GLU B O 1
ATOM 4966 N N . LEU B 1 275 ? 7.425 15.321 -2.886 1 92.91 275 LEU B N 1
ATOM 4967 C CA . LEU B 1 275 ? 8.782 14.942 -2.505 1 92.91 275 LEU B CA 1
ATOM 4968 C C . LEU B 1 275 ? 9.461 14.158 -3.623 1 92.91 275 LEU B C 1
ATOM 4970 O O . LEU B 1 275 ? 10.629 14.401 -3.936 1 92.91 275 LEU B O 1
ATOM 4974 N N . ASP B 1 276 ? 8.72 13.226 -4.198 1 88.85 276 ASP B N 1
ATOM 4975 C CA . ASP B 1 276 ? 9.218 12.423 -5.311 1 88.85 276 ASP B CA 1
ATOM 4976 C C . ASP B 1 276 ? 9.577 13.303 -6.506 1 88.85 276 ASP B C 1
ATOM 4978 O O . ASP B 1 276 ? 10.613 13.102 -7.143 1 88.85 276 ASP B O 1
ATOM 4982 N N . LYS B 1 277 ? 8.732 14.218 -6.774 1 82.54 277 LYS B N 1
ATOM 4983 C CA . LYS B 1 277 ? 8.952 15.144 -7.88 1 82.54 277 LYS B CA 1
ATOM 4984 C C . LYS B 1 277 ? 10.19 16.004 -7.64 1 82.54 277 LYS B C 1
ATOM 4986 O O . LYS B 1 277 ? 10.991 16.216 -8.552 1 82.54 277 LYS B O 1
ATOM 4991 N N . ARG B 1 278 ? 10.36 16.5 -6.449 1 78.17 278 ARG B N 1
ATOM 4992 C CA . ARG B 1 278 ? 11.497 17.345 -6.102 1 78.17 278 ARG B CA 1
ATOM 4993 C C . ARG B 1 278 ? 12.809 16.576 -6.223 1 78.17 278 ARG B C 1
ATOM 4995 O O . ARG B 1 278 ? 13.823 17.131 -6.649 1 78.17 278 ARG B O 1
ATOM 5002 N N . PHE B 1 279 ? 12.727 15.347 -5.816 1 76.76 279 PHE B N 1
ATOM 5003 C CA . PHE B 1 279 ? 13.926 14.521 -5.909 1 76.76 279 PHE B CA 1
ATOM 5004 C C . PHE B 1 279 ? 14.276 14.238 -7.365 1 76.76 279 PHE B C 1
ATOM 5006 O O . PHE B 1 279 ? 15.451 14.249 -7.739 1 76.76 279 PHE B O 1
ATOM 5013 N N . ALA B 1 280 ? 13.292 13.753 -8.091 1 66.24 280 ALA B N 1
ATOM 5014 C CA . ALA B 1 280 ? 13.533 13.475 -9.505 1 66.24 280 ALA B CA 1
ATOM 5015 C C . ALA B 1 280 ? 14.201 14.663 -10.192 1 66.24 280 ALA B C 1
ATOM 5017 O O . ALA B 1 280 ? 15.071 14.485 -11.047 1 66.24 280 ALA B O 1
ATOM 5018 N N . VAL B 1 281 ? 13.849 15.754 -9.731 1 59.25 281 VAL B N 1
ATOM 5019 C CA . VAL B 1 281 ? 14.38 16.985 -10.309 1 59.25 281 VAL B CA 1
ATOM 5020 C C . VAL B 1 281 ? 15.812 17.206 -9.828 1 59.25 281 VAL B C 1
ATOM 5022 O O . VAL B 1 281 ? 16.683 17.592 -10.611 1 59.25 281 VAL B O 1
ATOM 5025 N N . VAL B 1 282 ? 16.053 16.761 -8.572 1 54.63 282 VAL B N 1
ATOM 5026 C CA . VAL B 1 282 ? 17.352 17.04 -7.97 1 54.63 282 VAL B CA 1
ATOM 5027 C C . VAL B 1 282 ? 18.355 15.966 -8.384 1 54.63 282 VAL B C 1
ATOM 5029 O O . VAL B 1 282 ? 19.52 16.267 -8.654 1 54.63 282 VAL B O 1
ATOM 5032 N N . HIS B 1 283 ? 18.082 14.489 -8.267 1 50.01 283 HIS B N 1
ATOM 5033 C CA . HIS B 1 283 ? 18.984 13.374 -8.533 1 50.01 283 HIS B CA 1
ATOM 5034 C C . HIS B 1 283 ? 19.043 13.057 -10.023 1 50.01 283 HIS B C 1
ATOM 5036 O O . HIS B 1 283 ? 20.008 12.451 -10.495 1 50.01 283 HIS B O 1
ATOM 5042 N N . GLY B 1 284 ? 17.954 12.526 -10.644 1 47.1 284 GLY B N 1
ATOM 5043 C CA . GLY B 1 284 ? 18.127 12.266 -12.064 1 47.1 284 GLY B CA 1
ATOM 5044 C C . GLY B 1 284 ? 19.287 13.031 -12.674 1 47.1 284 GLY B C 1
ATOM 5045 O O . GLY B 1 284 ? 19.448 14.227 -12.425 1 47.1 284 GLY B O 1
ATOM 5046 N N . LYS B 1 285 ? 20.427 12.341 -12.852 1 41.63 285 LYS B N 1
ATOM 5047 C CA . LYS B 1 285 ? 21.517 12.771 -13.723 1 41.63 285 LYS B CA 1
ATOM 5048 C C . LYS B 1 285 ? 21.005 13.688 -14.831 1 41.63 285 LYS B C 1
ATOM 5050 O O . LYS B 1 285 ? 21.548 14.774 -15.045 1 41.63 285 LYS B O 1
ATOM 5055 N N . LYS B 1 286 ? 20.621 13.316 -16.17 1 39.81 286 LYS B N 1
ATOM 5056 C CA . LYS B 1 286 ? 20.897 14.486 -16.998 1 39.81 286 LYS B CA 1
ATOM 5057 C C . LYS B 1 286 ? 20.172 15.719 -16.467 1 39.81 286 LYS B C 1
ATOM 5059 O O . LYS B 1 286 ? 19.135 16.116 -17.003 1 39.81 286 LYS B O 1
ATOM 5064 N N . ILE B 1 287 ? 19.778 15.613 -15.242 1 44.58 287 ILE B N 1
ATOM 5065 C CA . ILE B 1 287 ? 19.196 16.912 -14.925 1 44.58 287 ILE B CA 1
ATOM 5066 C C . ILE B 1 287 ? 20.135 18.025 -15.387 1 44.58 287 ILE B C 1
ATOM 5068 O O . ILE B 1 287 ? 21.275 18.115 -14.926 1 44.58 287 ILE B O 1
ATOM 5072 N N . THR B 1 288 ? 19.84 18.097 -16.317 1 54.39 288 THR B N 1
ATOM 5073 C CA . THR B 1 288 ? 20.627 19.131 -16.98 1 54.39 288 THR B CA 1
ATOM 5074 C C . THR B 1 288 ? 20.911 20.289 -16.028 1 54.39 288 THR B C 1
ATOM 5076 O O . THR B 1 288 ? 20.21 20.465 -15.03 1 54.39 288 THR B O 1
ATOM 5079 N N . LYS B 1 289 ? 22.084 20.469 -16.053 1 61.62 289 LYS B N 1
ATOM 5080 C CA . LYS B 1 289 ? 22.419 21.718 -15.375 1 61.62 289 LYS B CA 1
ATOM 5081 C C . LYS B 1 289 ? 21.227 22.67 -15.354 1 61.62 289 LYS B C 1
ATOM 5083 O O . LYS B 1 289 ? 20.973 23.334 -14.346 1 61.62 289 LYS B O 1
ATOM 5088 N N . LYS B 1 290 ? 20.429 22.345 -16.295 1 72.64 290 LYS B N 1
ATOM 5089 C CA . LYS B 1 290 ? 19.243 23.186 -16.439 1 72.64 290 LYS B CA 1
ATOM 5090 C C . LYS B 1 290 ? 18.186 22.829 -15.398 1 72.64 290 LYS B C 1
ATOM 5092 O O . LYS B 1 290 ? 17.679 23.705 -14.695 1 72.64 290 LYS B O 1
ATOM 5097 N N . ALA B 1 291 ? 17.957 21.623 -15.323 1 68.49 291 ALA B N 1
ATOM 5098 C CA . ALA B 1 291 ? 16.887 21.196 -14.425 1 68.49 291 ALA B CA 1
ATOM 5099 C C . ALA B 1 291 ? 17.246 21.483 -12.97 1 68.49 291 ALA B C 1
ATOM 5101 O O . ALA B 1 291 ? 16.378 21.837 -12.168 1 68.49 291 ALA B O 1
ATOM 5102 N N . ARG B 1 292 ? 18.385 21.359 -12.681 1 68.57 292 ARG B N 1
ATOM 5103 C CA . ARG B 1 292 ? 18.854 21.644 -11.329 1 68.57 292 ARG B CA 1
ATOM 5104 C C . ARG B 1 292 ? 18.714 23.127 -11.002 1 68.57 292 ARG B C 1
ATOM 5106 O O . ARG B 1 292 ? 18.315 23.488 -9.893 1 68.57 292 ARG B O 1
ATOM 5113 N N . VAL B 1 293 ? 19.072 23.939 -11.913 1 76.63 293 VAL B N 1
ATOM 5114 C CA . VAL B 1 293 ? 18.889 25.376 -11.736 1 76.63 293 VAL B CA 1
ATOM 5115 C C . VAL B 1 293 ? 17.409 25.687 -11.53 1 76.63 293 VAL B C 1
ATOM 5117 O O . VAL B 1 293 ? 17.045 26.425 -10.611 1 76.63 293 VAL B O 1
ATOM 5120 N N . GLU B 1 294 ? 16.633 25.001 -12.283 1 76.19 294 GLU B N 1
ATOM 5121 C CA . GLU B 1 294 ? 15.196 25.239 -12.179 1 76.19 294 GLU B CA 1
ATOM 5122 C C . GLU B 1 294 ? 14.665 24.826 -10.81 1 76.19 294 GLU B C 1
ATOM 5124 O O . GLU B 1 294 ? 13.931 25.581 -10.169 1 76.19 294 GLU B O 1
ATOM 5129 N N . ALA B 1 295 ? 15.056 23.769 -10.476 1 68.97 295 ALA B N 1
ATOM 5130 C CA . ALA B 1 295 ? 14.596 23.246 -9.192 1 68.97 295 ALA B CA 1
ATOM 5131 C C . ALA B 1 295 ? 15.06 24.132 -8.04 1 68.97 295 ALA B C 1
ATOM 5133 O O . ALA B 1 295 ? 14.312 24.364 -7.087 1 68.97 295 ALA B O 1
ATOM 5134 N N . THR B 1 296 ? 16.276 24.587 -8.054 1 70.86 296 THR B N 1
ATOM 5135 C CA . THR B 1 296 ? 16.854 25.45 -7.029 1 70.86 296 THR B CA 1
ATOM 5136 C C . THR B 1 296 ? 16.016 26.713 -6.85 1 70.86 296 THR B C 1
ATOM 5138 O O . THR B 1 296 ? 15.729 27.119 -5.722 1 70.86 296 THR B O 1
ATOM 5141 N N . VAL B 1 297 ? 15.566 27.198 -7.874 1 77.12 297 VAL B N 1
ATOM 5142 C CA . VAL B 1 297 ? 14.81 28.444 -7.825 1 77.12 297 VAL B CA 1
ATOM 5143 C C . VAL B 1 297 ? 13.377 28.163 -7.378 1 77.12 297 VAL B C 1
ATOM 5145 O O . VAL B 1 297 ? 12.835 28.87 -6.526 1 77.12 297 VAL B O 1
ATOM 5148 N N . LEU B 1 298 ? 12.878 27.103 -7.879 1 71.28 298 LEU B N 1
ATOM 5149 C CA . LEU B 1 298 ? 11.464 26.832 -7.647 1 71.28 298 LEU B CA 1
ATOM 5150 C C . LEU B 1 298 ? 11.225 26.38 -6.21 1 71.28 298 LEU B C 1
ATOM 5152 O O . LEU B 1 298 ? 10.146 26.599 -5.656 1 71.28 298 LEU B O 1
ATOM 5156 N N . ASN B 1 299 ? 12.23 26.003 -5.693 1 60.6 299 ASN B N 1
ATOM 5157 C CA . ASN B 1 299 ? 12.078 25.456 -4.349 1 60.6 299 ASN B CA 1
ATOM 5158 C C . ASN B 1 299 ? 12.548 26.444 -3.286 1 60.6 299 ASN B C 1
ATOM 5160 O O . ASN B 1 299 ? 12.465 26.161 -2.089 1 60.6 299 ASN B O 1
ATOM 5164 N N . SER B 1 300 ? 13.083 27.604 -3.771 1 61.15 300 SER B N 1
ATOM 5165 C CA . SER B 1 300 ? 13.564 28.617 -2.837 1 61.15 300 SER B CA 1
ATOM 5166 C C . SER B 1 300 ? 12.417 29.475 -2.313 1 61.15 300 SER B C 1
ATOM 5168 O O . SER B 1 300 ? 11.569 29.926 -3.086 1 61.15 300 SER B O 1
ATOM 5170 N N . LEU B 1 301 ? 12.369 29.569 -1.013 1 53.91 301 LEU B N 1
ATOM 5171 C CA . LEU B 1 301 ? 11.353 30.413 -0.394 1 53.91 301 LEU B CA 1
ATOM 5172 C C . LEU B 1 301 ? 11.698 31.889 -0.561 1 53.91 301 LEU B C 1
ATOM 5174 O O . LEU B 1 301 ? 10.826 32.753 -0.438 1 53.91 301 LEU B O 1
ATOM 5178 N N . THR B 1 302 ? 12.945 32.168 -0.693 1 60.8 302 THR B N 1
ATOM 5179 C CA . THR B 1 302 ? 13.401 33.54 -0.88 1 60.8 302 THR B CA 1
ATOM 5180 C C . THR B 1 302 ? 13.983 33.73 -2.278 1 60.8 302 THR B C 1
ATOM 5182 O O . THR B 1 302 ? 14.459 32.774 -2.894 1 60.8 302 THR B O 1
ATOM 5185 N N . PRO B 1 303 ? 13.73 34.86 -2.768 1 74.26 303 PRO B N 1
ATOM 5186 C CA . PRO B 1 303 ? 14.377 35.135 -4.053 1 74.26 303 PRO B CA 1
ATOM 5187 C C . PRO B 1 303 ? 15.876 34.845 -4.033 1 74.26 303 PRO B C 1
ATOM 5189 O O . PRO B 1 303 ? 16.548 35.115 -3.034 1 74.26 303 PRO B O 1
ATOM 5192 N N . LEU B 1 304 ? 16.322 34.164 -5.055 1 81.22 304 LEU B N 1
ATOM 5193 C CA . LEU B 1 304 ? 17.739 33.837 -5.174 1 81.22 304 LEU B CA 1
ATOM 5194 C C . LEU B 1 304 ? 18.394 34.657 -6.28 1 81.22 304 LEU B C 1
ATOM 5196 O O . LEU B 1 304 ? 17.79 34.886 -7.331 1 81.22 304 LEU B O 1
ATOM 5200 N N . SER B 1 305 ? 19.615 35.178 -5.934 1 84.65 305 SER B N 1
ATOM 5201 C CA . SER B 1 305 ? 20.429 35.787 -6.98 1 84.65 305 SER B CA 1
ATOM 5202 C C . SER B 1 305 ? 21.179 34.73 -7.784 1 84.65 305 SER B C 1
ATOM 5204 O O . SER B 1 305 ? 21.312 33.587 -7.343 1 84.65 305 SER B O 1
ATOM 5206 N N . LYS B 1 306 ? 21.641 35.154 -8.996 1 86.64 306 LYS B N 1
ATOM 5207 C CA . LYS B 1 306 ? 22.474 34.274 -9.811 1 86.64 306 LYS B CA 1
ATOM 5208 C C . LYS B 1 306 ? 23.679 33.772 -9.022 1 86.64 306 LYS B C 1
ATOM 5210 O O . LYS B 1 306 ? 24.011 32.586 -9.075 1 86.64 306 LYS B O 1
ATOM 5215 N N . ALA B 1 307 ? 24.216 34.651 -8.24 1 82.71 307 ALA B N 1
ATOM 5216 C CA . ALA B 1 307 ? 25.403 34.311 -7.46 1 82.71 307 ALA B CA 1
ATOM 5217 C C . ALA B 1 307 ? 25.088 33.241 -6.419 1 82.71 307 ALA B C 1
ATOM 5219 O O . ALA B 1 307 ? 25.875 32.314 -6.214 1 82.71 307 ALA B O 1
ATOM 5220 N N . GLU B 1 308 ? 24.029 33.301 -5.843 1 78.91 308 GLU B N 1
ATOM 5221 C CA . GLU B 1 308 ? 23.604 32.342 -4.827 1 78.91 308 GLU B CA 1
ATOM 5222 C C . GLU B 1 308 ? 23.324 30.974 -5.443 1 78.91 308 GLU B C 1
ATOM 5224 O O . GLU B 1 308 ? 23.673 29.944 -4.863 1 78.91 308 GLU B O 1
ATOM 5229 N N . ILE B 1 309 ? 22.713 31.023 -6.551 1 82.68 309 ILE B N 1
ATOM 5230 C CA . ILE B 1 309 ? 22.419 29.775 -7.248 1 82.68 309 ILE B CA 1
ATOM 5231 C C . ILE B 1 309 ? 23.723 29.073 -7.62 1 82.68 309 ILE B C 1
ATOM 5233 O O . ILE B 1 309 ? 23.854 27.859 -7.445 1 82.68 309 ILE B O 1
ATOM 5237 N N . CYS B 1 310 ? 24.708 29.858 -8.051 1 80.19 310 CYS B N 1
ATOM 5238 C CA . CYS B 1 310 ? 26.01 29.312 -8.417 1 80.19 310 CYS B CA 1
ATOM 5239 C C . CYS B 1 310 ? 26.723 28.738 -7.199 1 80.19 310 CYS B C 1
ATOM 5241 O O . CYS B 1 310 ? 27.48 27.773 -7.315 1 80.19 310 CYS B O 1
ATOM 5243 N N . LYS B 1 311 ? 26.412 29.286 -6.083 1 75.16 311 LYS B N 1
ATOM 5244 C CA . LYS B 1 311 ? 26.987 28.761 -4.848 1 75.16 311 LYS B CA 1
ATOM 5245 C C . LYS B 1 311 ? 26.34 27.434 -4.461 1 75.16 311 LYS B C 1
ATOM 5247 O O . LYS B 1 311 ? 27.015 26.532 -3.96 1 75.16 311 LYS B O 1
ATOM 5252 N N . ILE B 1 312 ? 25.122 27.368 -4.748 1 69.85 312 ILE B N 1
ATOM 5253 C CA . ILE B 1 312 ? 24.341 26.181 -4.417 1 69.85 312 ILE B CA 1
ATOM 5254 C C . ILE B 1 312 ? 24.699 25.045 -5.373 1 69.85 312 ILE B C 1
ATOM 5256 O O . ILE B 1 312 ? 24.768 23.883 -4.967 1 69.85 312 ILE B O 1
ATOM 5260 N N . LEU B 1 313 ? 24.903 25.525 -6.622 1 72.67 313 LEU B N 1
ATOM 5261 C CA . LEU B 1 313 ? 25.24 24.577 -7.678 1 72.67 313 LEU B CA 1
ATOM 5262 C C . LEU B 1 313 ? 26.617 24.878 -8.26 1 72.67 313 LEU B C 1
ATOM 5264 O O . LEU B 1 313 ? 26.725 25.398 -9.373 1 72.67 313 LEU B O 1
ATOM 5268 N N . PRO B 1 314 ? 27.666 24.502 -7.533 1 65.06 314 PRO B N 1
ATOM 5269 C CA . PRO B 1 314 ? 29.013 24.91 -7.938 1 65.06 314 PRO B CA 1
ATOM 5270 C C . PRO B 1 314 ? 29.471 24.233 -9.228 1 65.06 314 PRO B C 1
ATOM 5272 O O . PRO B 1 314 ? 30.393 24.716 -9.89 1 65.06 314 PRO B O 1
ATOM 5275 N N . ASP B 1 315 ? 28.814 23.304 -9.625 1 68.5 315 ASP B N 1
ATOM 5276 C CA . ASP B 1 315 ? 29.242 22.584 -10.82 1 68.5 315 ASP B CA 1
ATOM 5277 C C . ASP B 1 315 ? 28.488 23.073 -12.055 1 68.5 315 ASP B C 1
ATOM 5279 O O . ASP B 1 315 ? 28.703 22.569 -13.16 1 68.5 315 ASP B O 1
ATOM 5283 N N . VAL B 1 316 ? 27.638 24.036 -11.935 1 77.07 316 VAL B N 1
ATOM 5284 C CA . VAL B 1 316 ? 26.911 24.638 -13.047 1 77.07 316 VAL B CA 1
ATOM 5285 C C . VAL B 1 316 ? 27.527 25.991 -13.396 1 77.07 316 VAL B C 1
ATOM 5287 O O . VAL B 1 316 ? 27.731 26.832 -12.517 1 77.07 316 VAL B O 1
ATOM 5290 N N . SER B 1 317 ? 27.889 26.234 -14.654 1 83.52 317 SER B N 1
ATOM 5291 C CA . SER B 1 317 ? 28.518 27.48 -15.081 1 83.52 317 SER B CA 1
ATOM 5292 C C . SER B 1 317 ? 27.571 28.664 -14.911 1 83.52 317 SER B C 1
ATOM 5294 O O . SER B 1 317 ? 26.359 28.528 -15.096 1 83.52 317 SER B O 1
ATOM 5296 N N . PRO B 1 318 ? 28.156 29.734 -14.523 1 87.12 318 PRO B N 1
ATOM 5297 C CA . PRO B 1 318 ? 27.316 30.932 -14.448 1 87.12 318 PRO B CA 1
ATOM 5298 C C . PRO B 1 318 ? 26.536 31.186 -15.736 1 87.12 318 PRO B C 1
ATOM 5300 O O . PRO B 1 318 ? 25.396 31.655 -15.689 1 87.12 318 PRO B O 1
ATOM 5303 N N . THR B 1 319 ? 27.144 30.826 -16.803 1 88.45 319 THR B N 1
ATOM 5304 C CA . THR B 1 319 ? 26.483 31.018 -18.089 1 88.45 319 THR B CA 1
ATOM 5305 C C . THR B 1 319 ? 25.263 30.111 -18.211 1 88.45 319 THR B C 1
ATOM 5307 O O . THR B 1 319 ? 24.219 30.529 -18.717 1 88.45 319 THR B O 1
ATOM 5310 N N . THR B 1 320 ? 25.352 29.015 -17.759 1 83.68 320 THR B N 1
ATOM 5311 C CA . THR B 1 320 ? 24.242 28.069 -17.776 1 83.68 320 THR B CA 1
ATOM 5312 C C . THR B 1 320 ? 23.134 28.519 -16.828 1 83.68 320 THR B C 1
ATOM 5314 O O . THR B 1 320 ? 21.952 28.467 -17.176 1 83.68 320 THR B O 1
ATOM 5317 N N . VAL B 1 321 ? 23.524 28.977 -15.689 1 88.72 321 VAL B N 1
ATOM 5318 C CA . VAL B 1 321 ? 22.562 29.48 -14.714 1 88.72 321 VAL B CA 1
ATOM 5319 C C . VAL B 1 321 ? 21.779 30.644 -15.315 1 88.72 321 VAL B C 1
ATOM 5321 O O . VAL B 1 321 ? 20.549 30.684 -15.228 1 88.72 321 VAL B O 1
ATOM 5324 N N . GLU B 1 322 ? 22.55 31.494 -15.946 1 87.43 322 GLU B N 1
ATOM 5325 C CA . GLU B 1 322 ? 21.93 32.666 -16.558 1 87.43 322 GLU B CA 1
ATOM 5326 C C . GLU B 1 322 ? 20.971 32.263 -17.675 1 87.43 322 GLU B C 1
ATOM 5328 O O . GLU B 1 322 ? 19.871 32.808 -17.782 1 87.43 322 GLU B O 1
ATOM 5333 N N . ALA B 1 323 ? 21.386 31.313 -18.422 1 88.46 323 ALA B N 1
ATOM 5334 C CA . ALA B 1 323 ? 20.564 30.851 -19.537 1 88.46 323 ALA B CA 1
ATOM 5335 C C . ALA B 1 323 ? 19.279 30.197 -19.037 1 88.46 323 ALA B C 1
ATOM 5337 O O . ALA B 1 323 ? 18.198 30.449 -19.573 1 88.46 323 ALA B O 1
ATOM 5338 N N . VAL B 1 324 ? 19.399 29.434 -18.084 1 88.14 324 VAL B N 1
ATOM 5339 C CA . VAL B 1 324 ? 18.253 28.722 -17.529 1 88.14 324 VAL B CA 1
ATOM 5340 C C . VAL B 1 324 ? 17.289 29.715 -16.884 1 88.14 324 VAL B C 1
ATOM 5342 O O . VAL B 1 324 ? 16.078 29.647 -17.106 1 88.14 324 VAL B O 1
ATOM 5345 N N . LEU B 1 325 ? 17.81 30.65 -16.153 1 88.79 325 LEU B N 1
ATOM 5346 C CA . LEU B 1 325 ? 16.988 31.674 -15.517 1 88.79 325 LEU B CA 1
ATOM 5347 C C . LEU B 1 325 ? 16.256 32.51 -16.562 1 88.79 325 LEU B C 1
ATOM 5349 O O . LEU B 1 325 ? 15.072 32.815 -16.4 1 88.79 325 LEU B O 1
ATOM 5353 N N . GLY B 1 326 ? 17.007 32.829 -17.535 1 87.06 326 GLY B N 1
ATOM 5354 C CA . GLY B 1 326 ? 16.391 33.563 -18.629 1 87.06 326 GLY B CA 1
ATOM 5355 C C . GLY B 1 326 ? 15.229 32.823 -19.265 1 87.06 326 GLY B C 1
ATOM 5356 O O . GLY B 1 326 ? 14.183 33.416 -19.536 1 87.06 326 GLY B O 1
ATOM 5357 N N . ALA B 1 327 ? 15.419 31.6 -19.448 1 85.95 327 ALA B N 1
ATOM 5358 C CA . ALA B 1 327 ? 14.367 30.775 -20.036 1 85.95 327 ALA B CA 1
ATOM 5359 C C . ALA B 1 327 ? 13.166 30.67 -19.102 1 85.95 327 ALA B C 1
ATOM 5361 O O . ALA B 1 327 ? 12.017 30.723 -19.549 1 85.95 327 ALA B O 1
ATOM 5362 N N . MET B 1 328 ? 13.408 30.566 -17.863 1 85.46 328 MET B N 1
ATOM 5363 C CA . MET B 1 328 ? 12.347 30.434 -16.869 1 85.46 328 MET B CA 1
ATOM 5364 C C . MET B 1 328 ? 11.534 31.72 -16.766 1 85.46 328 MET B C 1
ATOM 5366 O O . MET B 1 328 ? 10.319 31.678 -16.566 1 85.46 328 MET B O 1
ATOM 5370 N N . VAL B 1 329 ? 12.218 32.756 -16.941 1 87.09 329 VAL B N 1
ATOM 5371 C CA . VAL B 1 329 ? 11.535 34.046 -16.942 1 87.09 329 VAL B CA 1
ATOM 5372 C C . VAL B 1 329 ? 10.656 34.164 -18.185 1 87.09 329 VAL B C 1
ATOM 5374 O O . VAL B 1 329 ? 9.511 34.616 -18.102 1 87.09 329 VAL B O 1
ATOM 5377 N N . LYS B 1 330 ? 11.122 33.604 -19.211 1 85.3 330 LYS B N 1
ATOM 5378 C CA . LYS B 1 330 ? 10.383 33.664 -20.469 1 85.3 330 LYS B CA 1
ATOM 5379 C C . LYS B 1 330 ? 9.137 32.786 -20.417 1 85.3 330 LYS B C 1
ATOM 5381 O O . LYS B 1 330 ? 8.082 33.164 -20.933 1 85.3 330 LYS B O 1
ATOM 5386 N N . THR B 1 331 ? 9.292 31.733 -19.765 1 79.05 331 THR B N 1
ATOM 5387 C CA . THR B 1 331 ? 8.173 30.799 -19.715 1 79.05 331 THR B CA 1
ATOM 5388 C C . THR B 1 331 ? 7.218 31.159 -18.581 1 79.05 331 THR B C 1
ATOM 5390 O O . THR B 1 331 ? 6.141 30.571 -18.459 1 79.05 331 THR B O 1
ATOM 5393 N N . GLY B 1 332 ? 7.638 32.007 -17.643 1 78.1 332 GLY B N 1
ATOM 5394 C CA . GLY B 1 332 ? 6.789 32.502 -16.572 1 78.1 332 GLY B CA 1
ATOM 5395 C C . GLY B 1 332 ? 6.859 31.656 -15.315 1 78.1 332 GLY B C 1
ATOM 5396 O O . GLY B 1 332 ? 6.115 31.89 -14.36 1 78.1 332 GLY B O 1
ATOM 5397 N N . SER B 1 333 ? 7.685 30.77 -15.227 1 79.75 333 SER B N 1
ATOM 5398 C CA . SER B 1 333 ? 7.777 29.907 -14.054 1 79.75 333 SER B CA 1
ATOM 5399 C C . SER B 1 333 ? 8.499 30.607 -12.908 1 79.75 333 SER B C 1
ATOM 5401 O O . SER B 1 333 ? 8.316 30.25 -11.742 1 79.75 333 SER B O 1
ATOM 5403 N N . VAL B 1 334 ? 9.373 31.662 -13.277 1 83.85 334 VAL B N 1
ATOM 5404 C CA . VAL B 1 334 ? 10.098 32.448 -12.284 1 83.85 334 VAL B CA 1
ATOM 5405 C C . VAL B 1 334 ? 9.98 33.934 -12.614 1 83.85 334 VAL B C 1
ATOM 5407 O O . VAL B 1 334 ? 9.861 34.31 -13.782 1 83.85 334 VAL B O 1
ATOM 5410 N N . LYS B 1 335 ? 9.912 34.71 -11.573 1 87.74 335 LYS B N 1
ATOM 5411 C CA . LYS B 1 335 ? 9.881 36.163 -11.71 1 87.74 335 LYS B CA 1
ATOM 5412 C C . LYS B 1 335 ? 11.212 36.783 -11.292 1 87.74 335 LYS B C 1
ATOM 5414 O O . LYS B 1 335 ? 11.816 36.362 -10.303 1 87.74 335 LYS B O 1
ATOM 5419 N N . ARG B 1 336 ? 11.654 37.717 -12.157 1 85.83 336 ARG B N 1
ATOM 5420 C CA . ARG B 1 336 ? 12.85 38.502 -11.867 1 85.83 336 ARG B CA 1
ATOM 5421 C C . ARG B 1 336 ? 12.515 39.709 -10.997 1 85.83 336 ARG B C 1
ATOM 5423 O O . ARG B 1 336 ? 11.586 40.461 -11.3 1 85.83 336 ARG B O 1
ATOM 5430 N N . ILE B 1 337 ? 13.155 39.708 -9.831 1 80.78 337 ILE B N 1
ATOM 5431 C CA . ILE B 1 337 ? 12.979 40.86 -8.954 1 80.78 337 ILE B CA 1
ATOM 5432 C C . ILE B 1 337 ? 14.291 41.635 -8.852 1 80.78 337 ILE B C 1
ATOM 5434 O O . ILE B 1 337 ? 15.367 41.038 -8.767 1 80.78 337 ILE B O 1
ATOM 5438 N N . GLY B 1 338 ? 14.159 42.961 -8.791 1 77.77 338 GLY B N 1
ATOM 5439 C CA . GLY B 1 338 ? 15.344 43.803 -8.738 1 77.77 338 GLY B CA 1
ATOM 5440 C C . GLY B 1 338 ? 15.938 44.083 -10.105 1 77.77 338 GLY B C 1
ATOM 5441 O O . GLY B 1 338 ? 15.405 43.638 -11.123 1 77.77 338 GLY B O 1
ATOM 5442 N N . ALA B 1 339 ? 16.87 45 -10.195 1 78.8 339 ALA B N 1
ATOM 5443 C CA . ALA B 1 339 ? 17.507 45.395 -11.448 1 78.8 339 ALA B CA 1
ATOM 5444 C C . ALA B 1 339 ? 19.027 45.393 -11.315 1 78.8 339 ALA B C 1
ATOM 5446 O O . ALA B 1 339 ? 19.563 45.691 -10.244 1 78.8 339 ALA B O 1
ATOM 5447 N N . GLY B 1 340 ? 19.685 44.994 -12.452 1 76.55 340 GLY B N 1
ATOM 5448 C CA . GLY B 1 340 ? 21.138 45.017 -12.485 1 76.55 340 GLY B CA 1
ATOM 5449 C C . GLY B 1 340 ? 21.773 43.997 -11.559 1 76.55 340 GLY B C 1
ATOM 5450 O O . GLY B 1 340 ? 21.435 42.812 -11.606 1 76.55 340 GLY B O 1
ATOM 5451 N N . ARG B 1 341 ? 22.752 44.5 -10.699 1 74.75 341 ARG B N 1
ATOM 5452 C CA . ARG B 1 341 ? 23.526 43.65 -9.801 1 74.75 341 ARG B CA 1
ATOM 5453 C C . ARG B 1 341 ? 22.658 43.123 -8.663 1 74.75 341 ARG B C 1
ATOM 5455 O O . ARG B 1 341 ? 23.024 42.154 -7.994 1 74.75 341 ARG B O 1
ATOM 5462 N N . THR B 1 342 ? 21.402 43.575 -8.503 1 77.13 342 THR B N 1
ATOM 5463 C CA . THR B 1 342 ? 20.537 43.177 -7.398 1 77.13 342 THR B CA 1
ATOM 5464 C C . THR B 1 342 ? 19.458 42.21 -7.877 1 77.13 342 THR B C 1
ATOM 5466 O O . THR B 1 342 ? 18.494 41.941 -7.157 1 77.13 342 THR B O 1
ATOM 5469 N N . THR B 1 343 ? 19.574 41.73 -9.05 1 84.1 343 THR B N 1
ATOM 5470 C CA . THR B 1 343 ? 18.56 40.871 -9.65 1 84.1 343 THR B CA 1
ATOM 5471 C C . THR B 1 343 ? 18.433 39.562 -8.875 1 84.1 343 THR B C 1
ATOM 5473 O O . THR B 1 343 ? 19.438 38.921 -8.56 1 84.1 343 THR B O 1
ATOM 5476 N N . ARG B 1 344 ? 17.166 39.203 -8.474 1 84.56 344 ARG B N 1
ATOM 5477 C CA . ARG B 1 344 ? 16.854 37.928 -7.835 1 84.56 344 ARG B CA 1
ATOM 5478 C C . ARG B 1 344 ? 15.672 37.248 -8.518 1 84.56 344 ARG B C 1
ATOM 5480 O O . ARG B 1 344 ? 14.91 37.895 -9.24 1 84.56 344 ARG B O 1
ATOM 5487 N N . TYR B 1 345 ? 15.635 35.924 -8.38 1 87.31 345 TYR B N 1
ATOM 5488 C CA . TYR B 1 345 ? 14.632 35.102 -9.047 1 87.31 345 TYR B CA 1
ATOM 5489 C C . TYR B 1 345 ? 13.798 34.329 -8.032 1 87.31 345 TYR B C 1
ATOM 5491 O O . TYR B 1 345 ? 14.328 33.82 -7.042 1 87.31 345 TYR B O 1
ATOM 5499 N N . ILE B 1 346 ? 12.537 34.392 -8.236 1 78.54 346 ILE B N 1
ATOM 5500 C CA . ILE B 1 346 ? 11.635 33.682 -7.337 1 78.54 346 ILE B CA 1
ATOM 5501 C C . ILE B 1 346 ? 10.55 32.975 -8.146 1 78.54 346 ILE B C 1
ATOM 5503 O O . ILE B 1 346 ? 10.178 33.432 -9.23 1 78.54 346 ILE B O 1
ATOM 5507 N N . LYS B 1 347 ? 10.179 31.871 -7.556 1 76.05 347 LYS B N 1
ATOM 5508 C CA . LYS B 1 347 ? 9.085 31.156 -8.206 1 76.05 347 LYS B CA 1
ATOM 5509 C C . LYS B 1 347 ? 7.874 32.064 -8.4 1 76.05 347 LYS B C 1
ATOM 5511 O O . LYS B 1 347 ? 7.53 32.848 -7.513 1 76.05 347 LYS B O 1
ATOM 5516 N N . ALA B 1 348 ? 7.164 31.85 -9.554 1 71.81 348 ALA B N 1
ATOM 5517 C CA . ALA B 1 348 ? 6.038 32.722 -9.877 1 71.81 348 ALA B CA 1
ATOM 5518 C C . ALA B 1 348 ? 4.762 32.249 -9.187 1 71.81 348 ALA B C 1
ATOM 5520 O O . ALA B 1 348 ? 4.583 31.051 -8.953 1 71.81 348 ALA B O 1
#